Protein 5OB5 (pdb70)

B-factor: mean 23.87, std 15.6, range [6.37, 121.28]

Sequence (496 aa):
ELRCQCLQTLQGIHLKNIQSVKVKSPGPHCAQTEVIATLKNGQKACLNPASPMVKKIIEKMLKQVQLVQSGAEVKKPGASVKVSCKASGYTFTNYWIVWVRQAPGQGLEWMGDLYSGGGYTFYSENFKGRVTMTRDTSTSTVYMELSSLRSSEDTAVYYCARSGYDRTWFAHWGQGTLVTVSSASTKGPSVFPLAPSSKSTSGGTAALGCCLVKDYFPEPVTVSWNSGALTSSGVHTFPAVLQSSSGLYSSLSSSVVTVPSSSSLGTQTYICNVNNHKPSNTKVDKKVEPKDIQMTQSSPSSSLSASVGDRVTITCQASQDIESYLSWYQQKPGKAPKLLIYYATRLADGVPSRFSGSGSGQDYTLTISSLQPEDFATYYCLQHGESPPTFGQQGTKLEIIKRTVAAPSVFIFPPSDEQLKSGTASVVCLLNNFYPREAKVQWKVDNALQSSGNSQESVVTEQDSSKDSTYSLSSSTLTLSKADYEKHKVYACCEVTHQGLSSPVTKSFNRGE

Structure (mmCIF, N/CA/C/O backbone):
data_5OB5
#
_entry.id   5OB5
#
_cell.length_a   155.190
_cell.length_b   60.210
_cell.length_c   68.250
_cell.angle_alpha   90.00
_cell.angle_beta   110.44
_cell.angle_gamma   90.00
#
_symmetry.space_group_name_H-M   'C 1 2 1'
#
loop_
_entity.id
_entity.type
_entity.pdbx_description
1 polymer 'C-X-C motif chemokine 2'
2 polymer 'fAb Heavy chain'
3 polymer 'fAb Light chain'
4 non-polymer GLYCEROL
5 non-polymer 'SULFATE ION'
6 water water
#
loop_
_atom_site.group_PDB
_atom_site.id
_atom_site.type_symbol
_atom_site.label_atom_id
_atom_site.label_alt_id
_atom_site.label_comp_id
_atom_site.label_asym_id
_atom_site.label_entity_id
_atom_site.label_seq_id
_atom_site.pdbx_PDB_ins_code
_atom_site.Cartn_x
_atom_site.Cartn_y
_atom_site.Cartn_z
_atom_site.occupancy
_atom_site.B_iso_or_equiv
_atom_site.auth_seq_id
_atom_site.auth_comp_id
_atom_site.auth_asym_id
_atom_site.auth_atom_id
_atom_site.pdbx_PDB_model_num
ATOM 1 N N . GLU A 1 1 ? 2.250 21.133 -27.618 1.00 39.09 6 GLU A N 1
ATOM 2 C CA . GLU A 1 1 ? 1.153 21.047 -26.653 1.00 36.92 6 GLU A CA 1
ATOM 3 C C . GLU A 1 1 ? 0.225 22.243 -26.818 1.00 32.81 6 GLU A C 1
ATOM 4 O O . GLU A 1 1 ? 0.682 23.371 -27.081 1.00 33.98 6 GLU A O 1
ATOM 10 N N . LEU A 1 2 ? -1.077 22.010 -26.660 1.00 21.72 7 LEU A N 1
ATOM 11 C CA . LEU A 1 2 ? -2.040 23.100 -26.772 1.00 17.81 7 LEU A CA 1
ATOM 12 C C . LEU A 1 2 ? -2.221 23.772 -25.424 1.00 16.96 7 LEU A C 1
ATOM 13 O O . LEU A 1 2 ? -3.258 23.632 -24.779 1.00 17.08 7 LEU A O 1
ATOM 18 N N . ARG A 1 3 ? -1.163 24.432 -24.952 1.00 13.56 8 ARG A N 1
ATOM 19 C CA . ARG A 1 3 ? -1.254 25.129 -23.663 1.00 12.31 8 ARG A CA 1
ATOM 20 C C . ARG A 1 3 ? -0.179 26.187 -23.590 1.00 15.07 8 ARG A C 1
ATOM 21 O O . ARG A 1 3 ? 0.774 26.132 -24.371 1.00 15.84 8 ARG A O 1
ATOM 29 N N . CYS A 1 4 ? -0.328 27.159 -22.677 1.00 12.60 9 CYS A N 1
ATOM 30 C CA . CYS A 1 4 ? 0.720 28.168 -22.483 1.00 13.26 9 CYS A CA 1
ATOM 31 C C . CYS A 1 4 ? 1.906 27.456 -21.847 1.00 17.93 9 CYS A C 1
ATOM 32 O O . CYS A 1 4 ? 1.712 26.646 -20.930 1.00 17.83 9 CYS A O 1
ATOM 35 N N . GLN A 1 5 ? 3.110 27.750 -22.339 1.00 17.94 10 GLN A N 1
ATOM 36 C CA . GLN A 1 5 ? 4.334 27.109 -21.838 1.00 19.86 10 GLN A CA 1
ATOM 37 C C . GLN A 1 5 ? 4.922 27.849 -20.659 1.00 23.82 10 GLN A C 1
ATOM 38 O O . GLN A 1 5 ? 5.684 27.259 -19.898 1.00 24.54 10 GLN A O 1
ATOM 44 N N . CYS A 1 6 ? 4.616 29.141 -20.527 1.00 20.20 11 CYS A N 1
ATOM 45 C CA . CYS A 1 6 ? 5.216 29.994 -19.513 1.00 21.47 11 CYS A CA 1
ATOM 46 C C . CYS A 1 6 ? 4.276 30.345 -18.410 1.00 25.12 11 CYS A C 1
ATOM 47 O O . CYS A 1 6 ? 3.455 31.252 -18.550 1.00 26.35 11 CYS A O 1
ATOM 50 N N . LEU A 1 7 ? 4.382 29.622 -17.305 1.00 21.75 12 LEU A N 1
ATOM 51 C CA . LEU A 1 7 ? 3.488 29.878 -16.181 1.00 22.77 12 LEU A CA 1
ATOM 52 C C . LEU A 1 7 ? 3.941 31.082 -15.353 1.00 32.22 12 LEU A C 1
ATOM 53 O O . LEU A 1 7 ? 3.143 31.667 -14.615 1.00 35.49 12 LEU A O 1
ATOM 58 N N . GLN A 1 8 ? 5.208 31.468 -15.529 1.00 29.71 13 GLN A N 1
ATOM 59 C CA . GLN A 1 8 ? 5.850 32.650 -14.961 1.00 30.91 13 GLN A CA 1
ATOM 60 C C . GLN A 1 8 ? 7.020 33.049 -15.814 1.00 34.36 13 GLN A C 1
ATOM 61 O O . GLN A 1 8 ? 7.519 32.233 -16.598 1.00 31.89 13 GLN A O 1
ATOM 67 N N . THR A 1 9 ? 7.409 34.327 -15.725 1.00 31.74 14 THR A N 1
ATOM 68 C CA . THR A 1 9 ? 8.491 34.851 -16.544 1.00 31.75 14 THR A CA 1
ATOM 69 C C . THR A 1 9 ? 9.656 35.162 -15.644 1.00 39.07 14 THR A C 1
ATOM 70 O O . THR A 1 9 ? 9.458 35.438 -14.451 1.00 39.71 14 THR A O 1
ATOM 74 N N . LEU A 1 10 ? 10.879 35.028 -16.185 1.00 36.46 15 LEU A N 1
ATOM 75 C CA . LEU A 1 10 ? 12.115 35.198 -15.425 1.00 38.12 15 LEU A CA 1
ATOM 76 C C . LEU A 1 10 ? 12.778 36.543 -15.660 1.00 45.24 15 LEU A C 1
ATOM 77 O O . LEU A 1 10 ? 12.690 37.083 -16.758 1.00 44.94 15 LEU A O 1
ATOM 82 N N . GLN A 1 11 ? 13.466 37.066 -14.622 1.00 45.05 16 GLN A N 1
ATOM 83 C CA . GLN A 1 11 ? 14.233 38.324 -14.660 1.00 46.73 16 GLN A CA 1
ATOM 84 C C . GLN A 1 11 ? 15.741 38.010 -14.735 1.00 51.61 16 GLN A C 1
ATOM 85 O O . GLN A 1 11 ? 16.143 36.869 -14.511 1.00 51.09 16 GLN A O 1
ATOM 91 N N . GLY A 1 12 ? 16.552 39.017 -15.045 1.00 48.58 17 GLY A N 1
ATOM 92 C CA . GLY A 1 12 ? 18.007 38.899 -15.086 1.00 48.72 17 GLY A CA 1
ATOM 93 C C . GLY A 1 12 ? 18.615 38.085 -16.211 1.00 49.42 17 GLY A C 1
ATOM 94 O O . GLY A 1 12 ? 19.761 37.635 -16.091 1.00 49.46 17 GLY A O 1
ATOM 95 N N . ILE A 1 13 ? 17.863 37.891 -17.315 1.00 42.25 18 ILE A N 1
ATOM 96 C CA . ILE A 1 13 ? 18.360 37.165 -18.484 1.00 39.58 18 ILE A CA 1
ATOM 97 C C . ILE A 1 13 ? 19.116 38.175 -19.333 1.00 43.60 18 ILE A C 1
ATOM 98 O O . ILE A 1 13 ? 18.565 39.223 -19.676 1.00 43.27 18 ILE A O 1
ATOM 103 N N . HIS A 1 14 ? 20.388 37.882 -19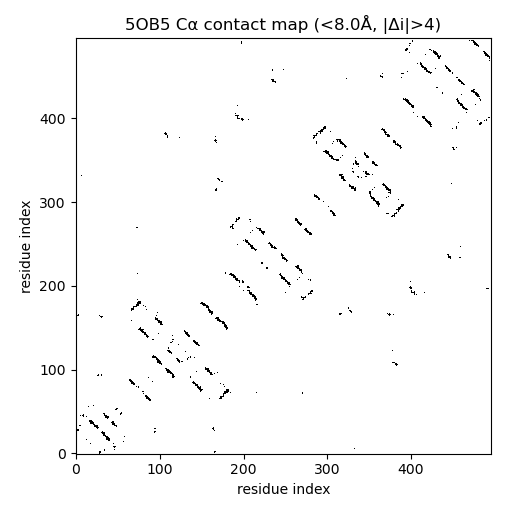.625 1.00 40.62 19 HIS A N 1
ATOM 104 C CA . HIS A 1 14 ? 21.245 38.789 -20.372 1.00 41.66 19 HIS A CA 1
ATOM 105 C C . HIS A 1 14 ? 21.404 38.361 -21.813 1.00 42.26 19 HIS A C 1
ATOM 106 O O . HIS A 1 14 ? 21.436 37.163 -22.100 1.00 39.66 19 HIS A O 1
ATOM 113 N N . LEU A 1 15 ? 21.558 39.348 -22.715 1.00 39.55 20 LEU A N 1
ATOM 114 C CA . LEU A 1 15 ? 21.747 39.129 -24.148 1.00 38.80 20 LEU A CA 1
ATOM 115 C C . LEU A 1 15 ? 22.904 38.161 -24.439 1.00 40.11 20 LEU A C 1
ATOM 116 O O . LEU A 1 15 ? 22.761 37.263 -25.270 1.00 37.88 20 LEU A O 1
ATOM 121 N N . LYS A 1 16 ? 24.022 38.320 -23.722 1.00 38.59 21 LYS A N 1
ATOM 122 C CA . LYS A 1 16 ? 25.225 37.501 -23.899 1.00 38.75 21 LYS A CA 1
ATOM 123 C C . LYS A 1 16 ? 24.999 35.999 -23.641 1.00 42.21 21 LYS A C 1
ATOM 124 O O . LYS A 1 16 ? 25.768 35.177 -24.147 1.00 42.63 21 LYS A O 1
ATOM 130 N N . ASN A 1 17 ? 23.952 35.648 -22.857 1.00 35.35 22 ASN A N 1
ATOM 131 C CA . ASN A 1 17 ? 23.657 34.257 -22.529 1.00 33.34 22 ASN A CA 1
ATOM 132 C C . ASN A 1 17 ? 22.691 33.642 -23.499 1.00 34.48 22 ASN A C 1
ATOM 133 O O . ASN A 1 17 ? 22.499 32.431 -23.443 1.00 33.55 22 ASN A O 1
ATOM 138 N N . ILE A 1 18 ? 22.075 34.456 -24.378 1.00 29.45 23 ILE A N 1
ATOM 139 C CA . ILE A 1 18 ? 21.022 33.996 -25.282 1.00 28.69 23 ILE A CA 1
ATOM 140 C C . ILE A 1 18 ? 21.547 33.466 -26.600 1.00 32.83 23 ILE A C 1
ATOM 141 O O . ILE A 1 18 ? 22.266 34.174 -27.301 1.00 34.45 23 ILE A O 1
ATOM 146 N N . GLN A 1 19 ? 21.147 32.231 -26.945 1.00 29.44 24 GLN A N 1
ATOM 147 C CA . GLN A 1 19 ? 21.441 31.596 -28.233 1.00 29.04 24 GLN A CA 1
ATOM 148 C C . GLN A 1 19 ? 20.302 31.985 -29.207 1.00 28.58 24 GLN A C 1
ATOM 149 O O . GLN A 1 19 ? 20.575 32.366 -30.345 1.00 26.71 24 GLN A O 1
ATOM 155 N N . SER A 1 20 ? 19.029 31.857 -28.770 1.00 23.73 25 SER A N 1
ATOM 156 C CA . SER A 1 20 ? 17.926 32.204 -29.643 1.00 21.97 25 SER A CA 1
ATOM 157 C C . SER A 1 20 ? 16.725 32.644 -28.829 1.00 24.19 25 SER A C 1
ATOM 158 O O . SER A 1 20 ? 16.691 32.398 -27.624 1.00 22.43 25 SER A O 1
ATOM 161 N N . VAL A 1 21 ? 15.776 33.339 -29.466 1.00 20.22 26 VAL A N 1
ATOM 162 C CA . VAL A 1 21 ? 14.537 33.767 -28.791 1.00 19.80 26 VAL A CA 1
ATOM 163 C C . VAL A 1 21 ? 13.398 33.362 -29.718 1.00 21.46 26 VAL A C 1
ATOM 164 O O . VAL A 1 21 ? 13.455 33.649 -30.914 1.00 20.82 26 VAL A O 1
ATOM 168 N N . LYS A 1 22 ? 12.368 32.713 -29.166 1.00 16.78 27 LYS A N 1
ATOM 169 C CA . LYS A 1 22 ? 11.184 32.355 -29.935 1.00 16.05 27 LYS A CA 1
ATOM 170 C C . LYS A 1 22 ? 10.034 33.224 -29.434 1.00 19.96 27 LYS A C 1
ATOM 171 O O . LYS A 1 22 ? 9.804 33.291 -28.227 1.00 20.19 27 LYS A O 1
ATOM 177 N N . VAL A 1 23 ? 9.356 33.920 -30.344 1.00 17.14 28 VAL A N 1
ATOM 178 C CA . VAL A 1 23 ? 8.203 34.762 -30.020 1.00 16.38 28 VAL A CA 1
ATOM 179 C C . VAL A 1 23 ? 7.020 34.039 -30.616 1.00 18.67 28 VAL A C 1
ATOM 180 O O . VAL A 1 23 ? 7.002 33.815 -31.831 1.00 18.74 28 VAL A O 1
ATOM 184 N N . LYS A 1 24 ? 6.028 33.675 -29.783 1.00 16.62 29 LYS A N 1
ATOM 185 C CA . LYS A 1 24 ? 4.866 32.970 -30.286 1.00 17.09 29 LYS A CA 1
ATOM 186 C C . LYS A 1 24 ? 3.665 33.834 -30.065 1.00 19.79 29 LYS A C 1
ATOM 187 O O . LYS A 1 24 ? 3.388 34.215 -28.934 1.00 17.92 29 LYS A O 1
ATOM 193 N N . SER A 1 25 ? 2.959 34.147 -31.147 1.00 18.27 30 SER A N 1
ATOM 194 C CA . SER A 1 25 ? 1.789 35.003 -31.115 1.00 18.05 30 SER A CA 1
ATOM 195 C C . SER A 1 25 ? 0.596 34.249 -30.525 1.00 18.03 30 SER A C 1
ATOM 196 O O . SER A 1 25 ? 0.614 33.017 -30.471 1.00 16.10 30 SER A O 1
ATOM 199 N N . PRO A 1 26 ? -0.458 34.969 -30.111 1.00 16.14 31 PRO A N 1
ATOM 200 C CA . PRO A 1 26 ? -1.619 34.287 -29.521 1.00 15.14 31 PRO A CA 1
ATOM 201 C C . PRO A 1 26 ? -2.316 33.376 -30.516 1.00 17.57 31 PRO A C 1
ATOM 202 O O . PRO A 1 26 ? -2.195 33.549 -31.736 1.00 19.44 31 PRO A O 1
ATOM 206 N N . GLY A 1 27 ? -3.052 32.420 -29.986 1.00 15.14 32 GLY A N 1
ATOM 207 C CA . GLY A 1 27 ? -3.810 31.492 -30.799 1.00 14.57 32 GLY A CA 1
ATOM 208 C C . GLY A 1 27 ? -4.403 30.389 -29.955 1.00 15.55 32 GLY A C 1
ATOM 209 O O . GLY A 1 27 ? -4.504 30.524 -28.733 1.00 14.23 32 GLY A O 1
ATOM 210 N N . PRO A 1 28 ? -4.781 29.261 -30.595 1.00 15.47 33 PRO A N 1
ATOM 211 C CA . PRO A 1 28 ? -5.385 28.157 -29.825 1.00 14.96 33 PRO A CA 1
ATOM 212 C C . PRO A 1 28 ? -4.495 27.559 -28.746 1.00 15.83 33 PRO A C 1
ATOM 213 O O . PRO A 1 28 ? -5.008 27.079 -27.728 1.00 13.99 33 PRO A O 1
ATOM 217 N N . HIS A 1 29 ? -3.168 27.576 -28.955 1.00 13.34 34 HIS A N 1
ATOM 218 C CA . HIS A 1 29 ? -2.229 27.054 -27.965 1.00 14.26 34 HIS A CA 1
ATOM 219 C C . HIS A 1 29 ? -2.195 27.923 -26.686 1.00 15.90 34 HIS A C 1
ATOM 220 O O . HIS A 1 29 ? -2.023 27.391 -25.596 1.00 15.00 34 HIS A O 1
ATOM 227 N N . CYS A 1 30 ? -2.354 29.254 -26.817 1.00 12.94 35 CYS A N 1
ATOM 228 C CA . CYS A 1 30 ? -2.201 30.202 -25.697 1.00 11.99 35 CYS A CA 1
ATOM 229 C C . CYS A 1 30 ? -2.732 31.554 -26.183 1.00 15.40 35 CYS A C 1
ATOM 230 O O . CYS A 1 30 ? -2.322 32.007 -27.242 1.00 14.81 35 CYS A O 1
ATOM 233 N N . ALA A 1 31 ? -3.642 32.180 -25.435 1.00 13.68 36 ALA A N 1
ATOM 234 C CA . ALA A 1 31 ? -4.244 33.468 -25.800 1.00 13.95 36 ALA A CA 1
ATOM 235 C C . ALA A 1 31 ? -3.310 34.649 -25.543 1.00 17.50 36 ALA A C 1
ATOM 236 O O . ALA A 1 31 ? -3.619 35.771 -25.944 1.00 18.94 36 ALA A O 1
ATOM 238 N N . GLN A 1 32 ? -2.166 34.400 -24.897 1.00 15.14 37 GLN A N 1
ATOM 239 C CA . GLN A 1 32 ? -1.161 35.441 -24.637 1.00 16.58 37 GLN A CA 1
ATOM 240 C C . GLN A 1 32 ? 0.069 35.185 -25.514 1.00 18.33 37 GLN A C 1
ATOM 241 O O . GLN A 1 32 ? 0.414 34.021 -25.790 1.00 17.09 37 GLN A O 1
ATOM 247 N N . THR A 1 33 ? 0.795 36.257 -25.845 1.00 16.52 38 THR A N 1
ATOM 248 C CA . THR A 1 33 ? 2.076 36.125 -26.556 1.00 16.42 38 THR A CA 1
ATOM 249 C C . THR A 1 33 ? 3.062 35.519 -25.536 1.00 19.42 38 THR A C 1
ATOM 250 O O . THR A 1 33 ? 2.979 35.816 -24.333 1.00 20.77 38 THR A O 1
ATOM 254 N N . GLU A 1 34 ? 3.901 34.590 -25.981 1.00 16.29 39 GLU A N 1
ATOM 255 C CA . GLU A 1 34 ? 4.915 33.995 -25.103 1.00 16.28 39 GLU A CA 1
ATOM 256 C C . GLU A 1 34 ? 6.259 34.177 -25.761 1.00 19.62 39 GLU A C 1
ATOM 257 O O . GLU A 1 34 ? 6.355 34.095 -26.979 1.00 19.21 39 GLU A O 1
ATOM 263 N N . VAL A 1 35 ? 7.280 34.452 -24.952 1.00 17.01 40 VAL A N 1
ATOM 264 C CA . VAL A 1 35 ? 8.657 34.661 -25.435 1.00 16.59 40 VAL A CA 1
ATOM 265 C C . VAL A 1 35 ? 9.508 33.685 -24.654 1.00 22.01 40 VAL A C 1
ATOM 266 O O . VAL A 1 35 ? 9.474 33.692 -23.414 1.00 21.74 40 VAL A O 1
ATOM 270 N N . ILE A 1 36 ? 10.211 32.793 -25.364 1.00 19.12 41 ILE A N 1
ATOM 271 C CA . ILE A 1 36 ? 11.071 31.802 -24.713 1.00 20.01 41 ILE A CA 1
ATOM 272 C C . ILE A 1 36 ? 12.474 31.966 -25.259 1.00 22.53 41 ILE A C 1
ATOM 273 O O . ILE A 1 36 ? 12.688 31.777 -26.467 1.00 20.73 41 ILE A O 1
ATOM 278 N N . ALA A 1 37 ? 13.430 32.281 -24.367 1.00 19.83 42 ALA A N 1
ATOM 279 C CA . ALA A 1 37 ? 14.820 32.377 -24.777 1.00 20.50 42 ALA A CA 1
ATOM 280 C C . ALA A 1 37 ? 15.490 31.038 -24.515 1.00 26.83 42 ALA A C 1
ATOM 281 O O . ALA A 1 37 ? 15.267 30.439 -23.467 1.00 27.65 42 ALA A O 1
ATOM 283 N N . THR A 1 38 ? 16.309 30.577 -25.460 1.00 24.40 43 THR A N 1
ATOM 284 C CA . THR A 1 38 ? 17.136 29.386 -25.298 1.00 24.77 43 THR A CA 1
ATOM 285 C C . THR A 1 38 ? 18.507 29.942 -25.010 1.00 28.17 43 THR A C 1
ATOM 286 O O . THR A 1 38 ? 19.053 30.689 -25.822 1.00 27.05 43 THR A O 1
ATOM 290 N N . LEU A 1 39 ? 19.054 29.609 -23.846 1.00 26.52 44 LEU A N 1
ATOM 291 C CA . LEU A 1 39 ? 20.372 30.094 -23.467 1.00 27.34 44 LEU A CA 1
ATOM 292 C C . LEU A 1 39 ? 21.478 29.249 -24.103 1.00 33.98 44 LEU A C 1
ATOM 293 O O . LEU A 1 39 ? 21.199 28.163 -24.606 1.00 32.82 44 LEU A O 1
ATOM 298 N N . LYS A 1 40 ? 22.728 29.741 -24.059 1.00 31.81 45 LYS A N 1
ATOM 299 C CA . LYS A 1 40 ? 23.891 29.082 -24.645 1.00 33.21 45 LYS A CA 1
ATOM 300 C C . LYS A 1 40 ? 24.225 27.712 -24.010 1.00 40.48 45 LYS A C 1
ATOM 301 O O . LYS A 1 40 ? 24.971 26.945 -24.622 1.00 42.82 45 LYS A O 1
ATOM 307 N N . ASN A 1 41 ? 23.670 27.406 -22.815 1.00 37.28 46 ASN A N 1
ATOM 308 C CA . ASN A 1 41 ? 23.878 26.145 -22.093 1.00 39.31 46 ASN A CA 1
ATOM 309 C C . ASN A 1 41 ? 22.712 25.156 -22.303 1.00 44.54 46 ASN A C 1
ATOM 310 O O . ASN A 1 41 ? 22.736 24.049 -21.759 1.00 45.46 46 ASN A O 1
ATOM 315 N N . GLY A 1 42 ? 21.698 25.585 -23.050 1.00 40.58 47 GLY A N 1
ATOM 316 C CA . GLY A 1 42 ? 20.525 24.771 -23.351 1.00 39.73 47 GLY A CA 1
ATOM 317 C C . GLY A 1 42 ? 19.312 25.047 -22.489 1.00 41.83 47 GLY A C 1
ATOM 318 O O . GLY A 1 42 ? 18.244 24.490 -22.752 1.00 41.42 47 GLY A O 1
ATOM 319 N N . GLN A 1 43 ? 19.458 25.891 -21.444 1.00 36.51 48 GLN A N 1
ATOM 320 C CA . GLN A 1 43 ? 18.343 26.250 -20.559 1.00 34.50 48 GLN A CA 1
ATOM 321 C C . GLN A 1 43 ? 17.317 27.047 -21.370 1.00 34.71 48 GLN A C 1
ATOM 322 O O . GLN A 1 43 ? 17.688 27.718 -22.342 1.00 33.40 48 GLN A O 1
ATOM 328 N N . LYS A 1 44 ? 16.042 26.967 -20.971 1.00 29.93 49 LYS A N 1
ATOM 329 C CA . LYS A 1 44 ? 14.958 27.730 -21.571 1.00 28.29 49 LYS A CA 1
ATOM 330 C C . LYS A 1 44 ? 14.449 28.660 -20.503 1.00 32.50 49 LYS A C 1
ATOM 331 O O . LYS A 1 44 ? 14.343 28.267 -19.335 1.00 33.00 49 LYS A O 1
ATOM 337 N N . ALA A 1 45 ? 14.246 29.914 -20.871 1.00 27.56 50 ALA A N 1
ATOM 338 C CA . ALA A 1 45 ? 13.796 30.942 -19.951 1.00 27.01 50 ALA A CA 1
ATOM 339 C C . ALA A 1 45 ? 12.653 31.705 -20.552 1.00 28.31 50 ALA A C 1
ATOM 340 O O . ALA A 1 45 ? 12.769 32.293 -21.625 1.00 26.54 50 ALA A O 1
ATOM 342 N N . CYS A 1 46 ? 11.552 31.701 -19.850 1.00 24.52 51 CYS A N 1
ATOM 343 C CA . CYS A 1 46 ? 10.355 32.403 -20.244 1.00 24.56 51 CYS A CA 1
ATOM 344 C C . CYS A 1 46 ? 10.552 33.867 -19.930 1.00 28.78 51 CYS A C 1
ATOM 345 O O . CYS A 1 46 ? 11.007 34.203 -18.831 1.00 30.27 51 CYS A O 1
ATOM 348 N N . LEU A 1 47 ? 10.249 34.737 -20.896 1.00 22.79 52 LEU A N 1
ATOM 349 C CA . LEU A 1 47 ? 10.450 36.177 -20.753 1.00 23.20 52 LEU A CA 1
ATOM 350 C C . LEU A 1 47 ? 9.162 36.922 -20.896 1.00 28.70 52 LEU A C 1
ATOM 351 O O . LEU A 1 47 ? 8.311 36.497 -21.671 1.00 26.96 52 LEU A O 1
ATOM 356 N N . ASN A 1 48 ? 9.028 38.066 -20.184 1.00 28.03 53 ASN A N 1
ATOM 357 C CA . ASN A 1 48 ? 7.817 38.888 -20.278 1.00 29.15 53 ASN A CA 1
ATOM 358 C C . ASN A 1 48 ? 7.824 39.660 -21.626 1.00 31.80 53 ASN A C 1
ATOM 359 O O . ASN A 1 48 ? 8.712 40.488 -21.814 1.00 31.48 53 ASN A O 1
ATOM 364 N N . PRO A 1 49 ? 6.884 39.401 -22.574 1.00 29.12 54 PRO A N 1
ATOM 365 C CA . PRO A 1 49 ? 6.919 40.116 -23.869 1.00 30.02 54 PRO A CA 1
ATOM 366 C C . PRO A 1 49 ? 6.686 41.620 -23.782 1.00 39.42 54 PRO A C 1
ATOM 367 O O . PRO A 1 49 ? 7.087 42.345 -24.688 1.00 40.33 54 PRO A O 1
ATOM 371 N N . ALA A 1 50 ? 5.992 42.071 -22.728 1.00 39.47 55 ALA A N 1
ATOM 372 C CA . ALA A 1 50 ? 5.672 43.475 -22.501 1.00 42.45 55 ALA A CA 1
ATOM 373 C C . ALA A 1 50 ? 6.891 44.259 -22.010 1.00 49.12 55 ALA A C 1
ATOM 374 O O . ALA A 1 50 ? 6.983 45.460 -22.277 1.00 52.01 55 ALA A O 1
ATOM 376 N N . SER A 1 51 ? 7.824 43.576 -21.304 1.00 44.10 56 SER A N 1
ATOM 377 C CA . SER A 1 51 ? 9.044 44.146 -20.725 1.00 45.16 56 SER A CA 1
ATOM 378 C C . SER A 1 51 ? 9.891 44.957 -21.727 1.00 49.92 56 SER A C 1
ATOM 379 O O . SER A 1 51 ? 10.281 44.415 -22.769 1.00 47.99 56 SER A O 1
ATOM 382 N N . PRO A 1 52 ? 10.213 46.245 -21.417 1.00 48.37 57 PRO A N 1
ATOM 383 C CA . PRO A 1 52 ? 11.047 47.035 -22.343 1.00 49.04 57 PRO A CA 1
ATOM 384 C C . PRO A 1 52 ? 12.444 46.438 -22.557 1.00 52.04 57 PRO A C 1
ATOM 385 O O . PRO A 1 52 ? 13.032 46.640 -23.618 1.00 51.71 57 PRO A O 1
ATOM 389 N N . MET A 1 53 ? 12.961 45.687 -21.562 1.00 48.27 58 MET A N 1
ATOM 390 C CA . MET A 1 53 ? 14.272 45.044 -21.649 1.00 48.20 58 MET A CA 1
ATOM 391 C C . MET A 1 53 ? 14.246 43.909 -22.664 1.00 47.48 58 MET A C 1
ATOM 392 O O . MET A 1 53 ? 15.186 43.764 -23.442 1.00 45.76 58 MET A O 1
ATOM 397 N N . VAL A 1 54 ? 13.155 43.125 -22.673 1.00 42.03 59 VAL A N 1
ATOM 398 C CA . VAL A 1 54 ? 12.965 42.009 -23.599 1.00 39.32 59 VAL A CA 1
ATOM 399 C C . VAL A 1 54 ? 12.906 42.543 -25.043 1.00 43.59 59 VAL A C 1
ATOM 400 O O . VAL A 1 54 ? 13.617 42.028 -25.908 1.00 41.87 59 VAL A O 1
ATOM 404 N N . LYS A 1 55 ? 12.150 43.637 -25.269 1.00 41.75 60 LYS A N 1
ATOM 405 C CA . LYS A 1 55 ? 12.040 44.284 -26.584 1.00 42.50 60 LYS A CA 1
ATOM 406 C C . LYS A 1 55 ? 13.403 44.795 -27.067 1.00 48.79 60 LYS A C 1
ATOM 407 O O . LYS A 1 55 ? 13.720 44.669 -28.250 1.00 49.81 60 LYS A O 1
ATOM 413 N N . LYS A 1 56 ? 14.228 45.329 -26.140 1.00 46.30 61 LYS A N 1
ATOM 414 C CA . LYS A 1 56 ? 15.579 45.832 -26.419 1.00 46.68 61 LYS A CA 1
ATOM 415 C C . LYS A 1 56 ? 16.531 44.693 -26.814 1.00 46.77 61 LYS A C 1
ATOM 416 O O . LYS A 1 56 ? 17.321 44.854 -27.740 1.00 45.89 61 LYS A O 1
ATOM 422 N N . ILE A 1 57 ? 16.461 43.552 -26.099 1.00 41.53 62 ILE A N 1
ATOM 423 C CA . ILE A 1 57 ? 17.291 42.370 -26.353 1.00 40.13 62 ILE A CA 1
ATOM 424 C C . ILE A 1 57 ? 17.040 41.839 -27.773 1.00 43.66 62 ILE A C 1
ATOM 425 O O . ILE A 1 57 ? 17.994 41.600 -28.515 1.00 42.90 62 ILE A O 1
ATOM 430 N N . ILE A 1 58 ? 15.755 41.661 -28.138 1.00 41.43 63 ILE A N 1
ATOM 431 C CA . ILE A 1 58 ? 15.345 41.148 -29.446 1.00 41.18 63 ILE A CA 1
ATOM 432 C C . ILE A 1 58 ? 15.776 42.117 -30.561 1.00 49.11 63 ILE A C 1
ATOM 433 O O . ILE A 1 58 ? 16.347 41.663 -31.553 1.00 49.59 63 ILE A O 1
ATOM 438 N N . GLU A 1 59 ? 15.593 43.447 -30.364 1.00 48.28 64 GLU A N 1
ATOM 439 C CA . GLU A 1 59 ? 16.005 44.430 -31.377 1.00 49.31 64 GLU A CA 1
ATOM 440 C C . GLU A 1 59 ? 17.537 44.485 -31.532 1.00 52.96 64 GLU A C 1
ATOM 441 O O . GLU A 1 59 ? 18.018 44.707 -32.645 1.00 53.84 64 GLU A O 1
ATOM 447 N N . LYS A 1 60 ? 18.296 44.218 -30.436 1.00 48.41 65 LYS A N 1
ATOM 448 C CA . LYS A 1 60 ? 19.758 44.156 -30.457 1.00 48.40 65 LYS A CA 1
ATOM 449 C C . LYS A 1 60 ? 20.220 42.951 -31.282 1.00 49.53 65 LYS A C 1
ATOM 450 O O . LYS A 1 60 ? 21.165 43.071 -32.055 1.00 50.34 65 LYS A O 1
ATOM 456 N N . MET A 1 61 ? 19.530 41.797 -31.129 1.00 42.61 66 MET A N 1
ATOM 457 C CA . MET A 1 61 ? 19.807 40.552 -31.862 1.00 40.61 66 MET A CA 1
ATOM 458 C C . MET A 1 61 ? 19.645 40.730 -33.379 1.00 46.03 66 MET A C 1
ATOM 459 O O . MET A 1 61 ? 20.454 40.211 -34.143 1.00 45.56 66 MET A O 1
ATOM 464 N N . LEU A 1 62 ? 18.612 41.483 -33.805 1.00 45.68 67 LEU A N 1
ATOM 465 C CA . LEU A 1 62 ? 18.306 41.747 -35.222 1.00 46.47 67 LEU A CA 1
ATOM 466 C C . LEU A 1 62 ? 19.384 42.549 -35.967 1.00 54.50 67 LEU A C 1
ATOM 467 O O . LEU A 1 62 ? 19.435 42.490 -37.196 1.00 56.04 67 LEU A O 1
ATOM 472 N N . LYS A 1 63 ? 20.253 43.273 -35.230 1.00 52.41 68 LYS A N 1
ATOM 473 C CA . LYS A 1 63 ? 21.342 44.082 -35.784 1.00 72.65 68 LYS A CA 1
ATOM 474 C C . LYS A 1 63 ? 22.619 43.260 -36.012 1.00 106.28 68 LYS A C 1
ATOM 475 O O . LYS A 1 63 ? 22.574 42.038 -36.153 1.00 67.74 68 LYS A O 1
ATOM 481 N N . GLN B 2 1 ? -17.044 42.342 -18.361 1.00 30.95 1 GLN H N 1
ATOM 482 C CA . GLN B 2 1 ? -18.310 42.294 -19.078 1.00 27.84 1 GLN H CA 1
ATOM 483 C C . GLN B 2 1 ? -18.428 41.025 -19.939 1.00 23.16 1 GLN H C 1
ATOM 484 O O . GLN B 2 1 ? -19.242 40.977 -20.860 1.00 22.01 1 GLN H O 1
ATOM 490 N N . VAL B 2 2 ? -17.608 40.005 -19.641 1.00 19.45 2 VAL H N 1
ATOM 491 C CA . VAL B 2 2 ? -17.686 38.708 -20.339 1.00 17.20 2 VAL H CA 1
ATOM 492 C C . VAL B 2 2 ? -18.971 38.033 -19.926 1.00 18.21 2 VAL H C 1
ATOM 493 O O . VAL B 2 2 ? -19.243 37.904 -18.727 1.00 19.66 2 VAL H O 1
ATOM 497 N N . GLN B 2 3 ? -19.778 37.623 -20.908 1.00 13.26 3 GLN H N 1
ATOM 498 C CA . GLN B 2 3 ? -21.011 36.900 -20.624 1.00 13.16 3 GLN H CA 1
ATOM 499 C C . GLN B 2 3 ? -21.159 35.719 -21.568 1.00 13.65 3 GLN H C 1
ATOM 500 O O . GLN B 2 3 ? -20.862 35.835 -22.753 1.00 13.07 3 GLN H O 1
ATOM 506 N N . LEU B 2 4 ? -21.616 34.593 -21.015 1.00 10.01 4 LEU H N 1
ATOM 507 C CA . LEU B 2 4 ? -21.949 33.398 -21.792 1.00 9.08 4 LEU H CA 1
ATOM 508 C C . LEU B 2 4 ? -23.391 33.114 -21.416 1.00 14.38 4 LEU H C 1
ATOM 509 O O . LEU B 2 4 ? -23.686 32.821 -20.240 1.00 14.30 4 LEU H O 1
ATOM 514 N N . VAL B 2 5 ? -24.278 33.185 -22.401 1.00 9.95 5 VAL H N 1
ATOM 515 C CA . VAL B 2 5 ? -25.703 32.980 -22.151 1.00 10.38 5 VAL H CA 1
ATOM 516 C C . VAL B 2 5 ? -26.179 31.740 -22.862 1.00 11.97 5 VAL H C 1
ATOM 517 O O . VAL B 2 5 ? -26.067 31.631 -24.082 1.00 11.47 5 VAL H O 1
ATOM 521 N N . GLN B 2 6 ? -26.708 30.793 -22.084 1.00 10.21 6 GLN H N 1
ATOM 522 C CA . GLN B 2 6 ? -27.168 29.541 -22.626 1.00 9.02 6 GLN H CA 1
ATOM 523 C C . GLN B 2 6 ? -28.653 29.533 -22.888 1.00 12.98 6 GLN H C 1
ATOM 524 O O . GLN B 2 6 ? -29.400 30.298 -22.280 1.00 13.00 6 GLN H O 1
ATOM 530 N N . SER B 2 7 ? -29.086 28.600 -23.748 1.00 9.93 7 SER H N 1
ATOM 531 C CA . SER B 2 7 ? -30.514 28.419 -24.045 1.00 11.62 7 SER H CA 1
ATOM 532 C C . SER B 2 7 ? -31.212 27.819 -22.815 1.00 14.22 7 SER H C 1
ATOM 533 O O . SER B 2 7 ? -30.535 27.347 -21.882 1.00 13.56 7 SER H O 1
ATOM 536 N N . GLY B 2 8 ? -32.534 27.953 -22.764 1.00 11.58 8 GLY H N 1
ATOM 537 C CA . GLY B 2 8 ? -33.326 27.516 -21.619 1.00 11.98 8 GLY H CA 1
ATOM 538 C C . GLY B 2 8 ? -33.465 26.018 -21.429 1.00 13.04 8 GLY H C 1
ATOM 539 O O . GLY B 2 8 ? -33.113 25.206 -22.285 1.00 12.93 8 GLY H O 1
ATOM 540 N N . ALA B 2 9 ? -33.993 25.634 -20.255 1.00 12.31 9 ALA H N 1
ATOM 541 C CA . ALA B 2 9 ? -34.195 24.236 -19.902 1.00 11.21 9 ALA H CA 1
ATOM 542 C C . ALA B 2 9 ? -35.045 23.520 -20.918 1.00 14.89 9 ALA H C 1
ATOM 543 O O . ALA B 2 9 ? -35.938 24.110 -21.536 1.00 14.07 9 ALA H O 1
ATOM 545 N N . GLU B 2 10 ? -34.762 22.230 -21.091 1.00 11.06 10 GLU H N 1
ATOM 546 C CA . GLU B 2 10 ? -35.444 21.417 -22.076 1.00 13.79 10 GLU H CA 1
ATOM 547 C C . GLU B 2 10 ? -35.863 20.119 -21.509 1.00 14.47 10 GLU H C 1
ATOM 548 O O . GLU B 2 10 ? -35.247 19.623 -20.579 1.00 15.39 10 GLU H O 1
ATOM 554 N N . VAL B 2 11 ? -36.882 19.530 -22.113 1.00 13.47 11 VAL H N 1
ATOM 555 C CA . VAL B 2 11 ? -37.291 18.172 -21.773 1.00 12.52 11 VAL H CA 1
ATOM 556 C C . VAL B 2 11 ? -37.315 17.396 -23.088 1.00 14.08 11 VAL H C 1
ATOM 557 O O . VAL B 2 11 ? -37.721 17.937 -24.140 1.00 13.40 11 VAL H O 1
ATOM 561 N N . LYS B 2 12 ? -36.860 16.138 -23.047 1.00 11.55 12 LYS H N 1
ATOM 562 C CA . LYS B 2 12 ? -36.780 15.325 -24.255 1.00 12.21 12 LYS H CA 1
ATOM 563 C C . LYS B 2 12 ? -37.149 13.912 -23.923 1.00 15.68 12 LYS H C 1
ATOM 564 O O . LYS B 2 12 ? -36.924 13.462 -22.799 1.00 17.14 12 LYS H O 1
ATOM 570 N N . LYS B 2 13 ? -37.643 13.180 -24.914 1.00 12.74 13 LYS H N 1
ATOM 571 C CA . LYS B 2 13 ? -37.936 11.776 -24.709 1.00 12.05 13 LYS H CA 1
ATOM 572 C C . LYS B 2 13 ? -36.675 10.969 -24.986 1.00 14.49 13 LYS H C 1
ATOM 573 O O . LYS B 2 13 ? -35.836 11.373 -25.797 1.00 13.74 13 LYS H O 1
ATOM 579 N N . PRO B 2 14 ? -36.550 9.758 -24.421 1.00 13.22 14 PRO H N 1
ATOM 580 C CA . PRO B 2 14 ? -35.410 8.901 -24.796 1.00 12.38 14 PRO H CA 1
ATOM 581 C C . PRO B 2 14 ? -35.356 8.693 -26.309 1.00 17.11 14 PRO H C 1
ATOM 582 O O . PRO B 2 14 ? -36.410 8.532 -26.956 1.00 17.29 14 PRO H O 1
ATOM 586 N N . GLY B 2 15 ? -34.146 8.730 -26.855 1.00 13.47 15 GLY H N 1
ATOM 587 C CA . GLY B 2 15 ? -33.921 8.576 -28.285 1.00 13.41 15 GLY H CA 1
ATOM 588 C C . GLY B 2 15 ? -33.879 9.885 -29.035 1.00 16.18 15 GLY H C 1
ATOM 589 O O . GLY B 2 15 ? -33.382 9.921 -30.164 1.00 15.48 15 GLY H O 1
ATOM 590 N N . ALA B 2 16 ? -34.334 10.997 -28.389 1.00 12.70 16 ALA H N 1
ATOM 591 C CA . ALA B 2 16 ? -34.287 12.313 -29.055 1.00 13.25 16 ALA H CA 1
ATOM 592 C C . ALA B 2 16 ? -32.861 12.881 -28.973 1.00 15.16 16 ALA H C 1
ATOM 593 O O . ALA B 2 16 ? -31.948 12.215 -28.460 1.00 12.33 16 ALA H O 1
ATOM 595 N N . SER B 2 17 ? -32.664 14.088 -29.514 1.00 13.92 17 SER H N 1
ATOM 596 C CA . SER B 2 17 ? -31.401 14.790 -29.373 1.00 12.32 17 SER H CA 1
ATOM 597 C C . SER B 2 17 ? -31.749 16.150 -28.763 1.00 14.75 17 SER H C 1
ATOM 598 O O . SER B 2 17 ? -32.906 16.599 -28.818 1.00 13.99 17 SER H O 1
ATOM 601 N N . VAL B 2 18 ? -30.745 16.808 -28.177 1.00 10.34 18 VAL H N 1
ATOM 602 C CA . VAL B 2 18 ? -30.934 18.152 -27.620 1.00 9.90 18 VAL H CA 1
ATOM 603 C C . VAL B 2 18 ? -29.773 18.989 -28.130 1.00 13.12 18 VAL H C 1
ATOM 604 O O . VAL B 2 18 ? -28.668 18.480 -28.223 1.00 13.08 18 VAL H O 1
ATOM 608 N N . LYS B 2 19 ? -30.026 20.265 -28.470 1.00 11.37 19 LYS H N 1
ATOM 609 C CA . LYS B 2 19 ? -28.944 21.144 -28.931 1.00 10.87 19 LYS H CA 1
ATOM 610 C C . LYS B 2 19 ? -28.980 22.379 -28.040 1.00 14.72 19 LYS H C 1
ATOM 611 O O . LYS B 2 19 ? -29.952 23.138 -28.046 1.00 14.76 19 LYS H O 1
ATOM 617 N N . VAL B 2 20 ? -27.946 22.535 -27.229 1.00 9.84 20 VAL H N 1
ATOM 618 C CA . VAL B 2 20 ? -27.841 23.652 -26.276 1.00 9.58 20 VAL H CA 1
ATOM 619 C C . VAL B 2 20 ? -26.939 24.715 -26.888 1.00 11.85 20 VAL H C 1
ATOM 620 O O . VAL B 2 20 ? -25.883 24.385 -27.421 1.00 12.82 20 VAL H O 1
ATOM 624 N N . SER B 2 21 ? -27.336 25.982 -26.809 1.00 9.67 21 SER H N 1
ATOM 625 C CA . SER B 2 21 ? -26.505 27.056 -27.351 1.00 9.63 21 SER H CA 1
ATOM 626 C C . SER B 2 21 ? -25.786 27.768 -26.225 1.00 12.17 21 SER H C 1
ATOM 627 O O . SER B 2 21 ? -26.269 27.800 -25.078 1.00 11.84 21 SER H O 1
ATOM 630 N N . CYS B 2 22 ? -24.691 28.434 -26.583 1.00 9.31 22 CYS H N 1
ATOM 631 C CA . CYS B 2 22 ? -23.860 29.203 -25.658 1.00 8.76 22 CYS H CA 1
ATOM 632 C C . CYS B 2 22 ? -23.469 30.469 -26.411 1.00 12.46 22 CYS H C 1
ATOM 633 O O . CYS B 2 22 ? -22.629 30.397 -27.305 1.00 13.31 22 CYS H O 1
ATOM 636 N N . LYS B 2 23 ? -24.144 31.588 -26.137 1.00 9.22 23 LYS H N 1
ATOM 637 C CA . LYS B 2 23 ? -23.885 32.844 -26.847 1.00 10.20 23 LYS H CA 1
ATOM 638 C C . LYS B 2 23 ? -22.930 33.704 -26.040 1.00 13.63 23 LYS H C 1
ATOM 639 O O . LYS B 2 23 ? -23.249 34.113 -24.920 1.00 12.65 23 LYS H O 1
ATOM 645 N N . ALA B 2 24 ? -21.788 34.039 -26.646 1.00 10.08 24 ALA H N 1
ATOM 646 C CA . ALA B 2 24 ? -20.746 34.811 -26.000 1.00 11.24 24 ALA H CA 1
ATOM 647 C C . ALA B 2 24 ? -20.815 36.305 -26.324 1.00 15.72 24 ALA H C 1
ATOM 648 O O . ALA B 2 24 ? -21.180 36.688 -27.450 1.00 13.80 24 ALA H O 1
ATOM 650 N N . SER B 2 25 ? -20.395 37.151 -25.349 1.00 13.08 25 SER H N 1
ATOM 651 C CA . SER B 2 25 ? -20.284 38.599 -25.557 1.00 12.53 25 SER H CA 1
ATOM 652 C C . SER B 2 25 ? -19.229 39.166 -24.615 1.00 14.84 25 SER H C 1
ATOM 653 O O . SER B 2 25 ? -18.867 38.501 -23.647 1.00 13.38 25 SER H O 1
ATOM 656 N N . GLY B 2 26 ? -18.721 40.358 -24.924 1.00 14.26 26 GLY H N 1
ATOM 657 C CA . GLY B 2 26 ? -17.781 41.052 -24.047 1.00 15.12 26 GLY H CA 1
ATOM 658 C C . GLY B 2 26 ? -16.309 40.712 -24.213 1.00 18.62 26 GLY H C 1
ATOM 659 O O . GLY B 2 26 ? -15.482 41.161 -23.412 1.00 17.64 26 GLY H O 1
ATOM 660 N N . TYR B 2 27 ? -15.954 39.980 -25.281 1.00 15.29 27 TYR H N 1
ATOM 661 C CA . TYR B 2 27 ? -14.558 39.635 -25.589 1.00 14.09 27 TYR H CA 1
ATOM 662 C C . TYR B 2 27 ? -14.500 39.231 -27.056 1.00 16.85 27 TYR H C 1
ATOM 663 O O . TYR B 2 27 ? -15.552 39.047 -27.674 1.00 16.43 27 TYR H O 1
ATOM 672 N N . THR B 2 28 ? -13.298 39.029 -27.598 1.00 15.40 28 THR H N 1
ATOM 673 C CA . THR B 2 28 ? -13.153 38.619 -28.994 1.00 14.58 28 THR H CA 1
ATOM 674 C C . THR B 2 28 ? -13.420 37.123 -29.084 1.00 16.18 28 THR H C 1
ATOM 675 O O . THR B 2 28 ? -12.584 36.316 -28.688 1.00 13.48 28 THR H O 1
ATOM 679 N N . PHE B 2 29 ? -14.601 36.757 -29.572 1.00 12.75 29 PHE H N 1
ATOM 680 C CA . PHE B 2 29 ? -15.048 35.356 -29.614 1.00 11.06 29 PHE H CA 1
ATOM 681 C C . PHE B 2 29 ? -14.032 34.360 -30.196 1.00 13.00 29 PHE H C 1
ATOM 682 O O . PHE B 2 29 ? -13.797 33.308 -29.607 1.00 12.37 29 PHE H O 1
ATOM 690 N N . THR B 2 30 ? -13.451 34.680 -31.350 1.00 12.94 30 THR H N 1
ATOM 691 C CA . THR B 2 30 ? -12.563 33.786 -32.073 1.00 12.33 30 THR H CA 1
ATOM 692 C C . THR B 2 30 ? -11.190 33.557 -31.450 1.00 15.46 30 THR H C 1
ATOM 693 O O . THR B 2 30 ? -10.434 32.773 -32.012 1.00 15.95 30 THR H O 1
ATOM 697 N N . ASN B 2 31 ? -10.878 34.155 -30.272 1.00 12.64 31 ASN H N 1
ATOM 698 C CA . ASN B 2 31 ? -9.557 33.986 -29.661 1.00 11.79 31 ASN H CA 1
ATOM 699 C C . ASN B 2 31 ? -9.519 32.931 -28.551 1.00 14.01 31 ASN H C 1
ATOM 700 O O . ASN B 2 31 ? -8.446 32.729 -27.963 1.00 13.08 31 ASN H O 1
ATOM 705 N N . TYR B 2 32 ? -10.668 32.319 -28.232 1.00 10.20 32 TYR H N 1
ATOM 706 C CA . TYR B 2 32 ? -10.755 31.408 -27.105 1.00 8.39 32 TYR H CA 1
ATOM 707 C C . TYR B 2 32 ? -11.448 30.106 -27.429 1.00 11.16 32 TYR H C 1
ATOM 708 O O . TYR B 2 32 ? -12.117 29.987 -28.472 1.00 11.45 32 TYR H O 1
ATOM 717 N N . TRP B 2 33 ? -11.320 29.145 -26.509 1.00 8.86 33 TRP H N 1
ATOM 718 C CA . TRP B 2 33 ? -12.022 27.866 -26.598 1.00 8.24 33 TRP H CA 1
ATOM 719 C C . TRP B 2 33 ? -13.326 27.950 -25.830 1.00 10.15 33 TRP H C 1
ATOM 720 O O . TRP B 2 33 ? -13.419 28.664 -24.828 1.00 9.99 33 TRP H O 1
ATOM 731 N N . ILE B 2 34 ? -14.317 27.186 -26.278 1.00 7.93 34 ILE H N 1
ATOM 732 C CA . ILE B 2 34 ? -15.543 27.003 -25.465 1.00 8.19 34 ILE H CA 1
ATOM 733 C C . ILE B 2 34 ? -15.538 25.520 -25.128 1.00 10.07 34 ILE H C 1
ATOM 734 O O . ILE B 2 34 ? -15.325 24.673 -26.008 1.00 9.81 34 ILE H O 1
ATOM 739 N N . VAL B 2 35 ? -15.756 25.201 -23.849 1.00 6.79 35 VAL H N 1
ATOM 740 C CA . VAL B 2 35 ? -15.758 23.825 -23.340 1.00 7.44 35 VAL H CA 1
ATOM 741 C C . VAL B 2 35 ? -17.175 23.506 -22.855 1.00 9.51 35 VAL H C 1
ATOM 742 O O . VAL B 2 35 ? -17.927 24.415 -22.510 1.00 9.13 35 VAL H O 1
ATOM 746 N N . TRP B 2 36 ? -17.526 22.230 -22.825 1.00 6.88 36 TRP H N 1
ATOM 747 C CA . TRP B 2 36 ? -18.826 21.788 -22.292 1.00 7.38 36 TRP H CA 1
ATOM 748 C C . TRP B 2 36 ? -18.559 20.848 -21.131 1.00 10.23 36 TRP H C 1
ATOM 749 O O . TRP B 2 36 ? -17.740 19.926 -21.232 1.00 9.40 36 TRP H O 1
ATOM 760 N N . VAL B 2 37 ? -19.256 21.100 -20.011 1.00 7.41 37 VAL H N 1
ATOM 761 C CA . VAL B 2 37 ? -19.090 20.312 -18.785 1.00 7.48 37 VAL H CA 1
ATOM 762 C C . VAL B 2 37 ? -20.476 19.929 -18.306 1.00 10.94 37 VAL H C 1
ATOM 763 O O . VAL B 2 37 ? -21.354 20.798 -18.282 1.00 11.33 37 VAL H O 1
ATOM 767 N N . ARG B 2 38 ? -20.692 18.645 -17.988 1.00 9.30 38 ARG H N 1
ATOM 768 C CA . ARG B 2 38 ? -22.037 18.368 -17.473 1.00 9.44 38 ARG H CA 1
ATOM 769 C C . ARG B 2 38 ? -21.990 18.002 -16.000 1.00 10.46 38 ARG H C 1
ATOM 770 O O . ARG B 2 38 ? -20.975 17.511 -15.500 1.00 10.27 38 ARG H O 1
ATOM 778 N N . GLN B 2 39 ? -23.100 18.243 -15.319 1.00 8.78 39 GLN H N 1
ATOM 779 C CA . GLN B 2 39 ? -23.205 17.967 -13.892 1.00 9.43 39 GLN H CA 1
ATOM 780 C C . GLN B 2 39 ? -24.469 17.179 -13.694 1.00 12.41 39 GLN H C 1
ATOM 781 O O . GLN B 2 39 ? -25.557 17.728 -13.754 1.00 10.80 39 GLN H O 1
ATOM 787 N N . ALA B 2 40 ? -24.264 15.880 -13.504 1.00 16.47 40 ALA H N 1
ATOM 788 C CA . ALA B 2 40 ? -25.222 14.804 -13.359 1.00 19.24 40 ALA H CA 1
ATOM 789 C C . ALA B 2 40 ? -25.142 14.278 -11.931 1.00 29.02 40 ALA H C 1
ATOM 790 O O . ALA B 2 40 ? -24.077 14.345 -11.289 1.00 27.99 40 ALA H O 1
ATOM 792 N N . PRO B 2 41 ? -26.267 13.765 -11.401 1.00 28.32 41 PRO H N 1
ATOM 793 C CA . PRO B 2 41 ? -26.255 13.289 -9.999 1.00 29.07 41 PRO H CA 1
ATOM 794 C C . PRO B 2 41 ? -25.165 12.255 -9.730 1.00 33.52 41 PRO H C 1
ATOM 795 O O . PRO B 2 41 ? -24.918 11.389 -10.567 1.00 32.34 41 PRO H O 1
ATOM 799 N N . GLY B 2 42 ? -24.491 12.390 -8.596 1.00 31.65 42 GLY H N 1
ATOM 800 C CA . GLY B 2 42 ? -23.426 11.477 -8.180 1.00 32.40 42 GLY H CA 1
ATOM 801 C C . GLY B 2 42 ? -22.154 11.490 -9.010 1.00 38.77 42 GLY H C 1
ATOM 802 O O . GLY B 2 42 ? -21.241 10.705 -8.740 1.00 39.50 42 GLY H O 1
ATOM 803 N N . GLN B 2 43 ? -22.057 12.392 -10.011 1.00 34.03 43 GLN H N 1
ATOM 804 C CA . GLN B 2 43 ? -20.888 12.426 -10.894 1.00 32.89 43 GLN H CA 1
ATOM 805 C C . GLN B 2 43 ? -20.153 13.752 -10.897 1.00 33.77 43 GLN H C 1
ATOM 806 O O . GLN B 2 43 ? -19.348 13.986 -11.820 1.00 34.20 43 GLN H O 1
ATOM 812 N N . GLY B 2 44 ? -20.441 14.620 -9.904 1.00 26.86 44 GLY H N 1
ATOM 813 C CA . GLY B 2 44 ? -19.797 15.927 -9.794 1.00 22.96 44 GLY H CA 1
ATOM 814 C C . GLY B 2 44 ? -19.815 16.618 -11.141 1.00 21.47 44 GLY H C 1
ATOM 815 O O . GLY B 2 44 ? -20.853 16.641 -11.794 1.00 18.85 44 GLY H O 1
ATOM 816 N N . LEU B 2 45 ? -18.643 17.000 -11.641 1.00 14.56 45 LEU H N 1
ATOM 817 C CA . LEU B 2 45 ? -18.503 17.679 -12.952 1.00 12.52 45 LEU H CA 1
ATOM 818 C C . LEU B 2 45 ? -17.750 16.791 -13.912 1.00 15.61 45 LEU H C 1
ATOM 819 O O . LEU B 2 45 ? -16.792 16.133 -13.510 1.00 14.74 45 LEU H O 1
ATOM 824 N N . GLU B 2 46 ? -18.175 16.755 -15.181 1.00 11.06 46 GLU H N 1
ATOM 825 C CA . GLU B 2 46 ? -17.548 15.915 -16.188 1.00 10.93 46 GLU H CA 1
ATOM 826 C C . GLU B 2 46 ? -17.356 16.676 -17.486 1.00 13.33 46 GLU H C 1
ATOM 827 O O . GLU B 2 46 ? -18.318 17.201 -18.052 1.00 13.11 46 GLU H O 1
ATOM 833 N N . TRP B 2 47 ? -16.117 16.707 -17.977 1.00 11.19 47 TRP H N 1
ATOM 834 C CA . TRP B 2 47 ? -15.825 17.359 -19.242 1.00 11.42 47 TRP H CA 1
ATOM 835 C C . TRP B 2 47 ? -16.361 16.541 -20.415 1.00 13.28 47 TRP H C 1
ATOM 836 O O . TRP B 2 47 ? -16.130 15.322 -20.486 1.00 11.68 47 TRP H O 1
ATOM 847 N N . MET B 2 48 ? -17.101 17.205 -21.330 1.00 10.72 48 MET H N 1
ATOM 848 C CA . MET B 2 48 ? -17.658 16.535 -22.510 1.00 8.81 48 MET H CA 1
ATOM 849 C C . MET B 2 48 ? -16.799 16.722 -23.757 1.00 13.27 48 MET H C 1
ATOM 850 O O . MET B 2 48 ? -16.784 15.861 -24.642 1.00 12.98 48 MET H O 1
ATOM 855 N N . GLY B 2 49 ? -16.136 17.861 -23.844 1.00 9.02 49 GLY H N 1
ATOM 856 C CA . GLY B 2 49 ? -15.286 18.174 -24.975 1.00 8.35 49 GLY H CA 1
ATOM 857 C C . GLY B 2 49 ? -15.138 19.672 -25.106 1.00 11.90 49 GLY H C 1
ATOM 858 O O . GLY B 2 49 ? -15.687 20.430 -24.290 1.00 9.41 49 GLY H O 1
ATOM 859 N N . ASP B 2 50 ? -14.428 20.102 -26.146 1.00 9.29 50 ASP H N 1
ATOM 860 C CA . ASP B 2 50 ? -14.246 21.536 -26.378 1.00 8.28 50 ASP H CA 1
ATOM 861 C C . ASP B 2 50 ? -13.945 21.825 -27.812 1.00 11.20 50 ASP H C 1
ATOM 862 O O . ASP B 2 50 ? -13.730 20.902 -28.602 1.00 10.59 50 ASP H O 1
ATOM 867 N N . LEU B 2 51 ? -13.961 23.101 -28.163 1.00 7.76 51 LEU H N 1
ATOM 868 C CA . LEU B 2 51 ? -13.623 23.486 -29.516 1.00 10.28 51 LEU H CA 1
ATOM 869 C C . LEU B 2 51 ? -13.061 24.876 -29.531 1.00 12.74 51 LEU H C 1
ATOM 870 O O . LEU B 2 51 ? -13.370 25.680 -28.642 1.00 11.21 51 LEU H O 1
ATOM 875 N N . TYR B 2 52 ? -12.131 25.142 -30.460 1.00 8.86 52 TYR H N 1
ATOM 876 C CA . TYR B 2 52 ? -11.545 26.468 -30.497 1.00 8.09 52 TYR H CA 1
ATOM 877 C C . TYR B 2 52 ? -12.496 27.342 -31.321 1.00 12.08 52 TYR H C 1
ATOM 878 O O . TYR B 2 52 ? -12.897 26.951 -32.432 1.00 11.75 52 TYR H O 1
ATOM 887 N N . SER B 2 53 ? -12.902 28.486 -30.753 1.00 9.95 53 SER H N 1
ATOM 888 C CA . SER B 2 53 ? -13.933 29.316 -31.404 1.00 9.74 53 SER H CA 1
ATOM 889 C C . SER B 2 53 ? -13.501 29.915 -32.744 1.00 13.82 53 SER H C 1
ATOM 890 O O . SER B 2 53 ? -14.356 30.172 -33.583 1.00 15.95 53 SER H O 1
ATOM 893 N N . GLY B 2 54 ? -12.200 30.054 -32.961 1.00 11.85 54 GLY H N 1
ATOM 894 C CA . GLY B 2 54 ? -11.645 30.554 -34.223 1.00 14.42 54 GLY H CA 1
ATOM 895 C C . GLY B 2 54 ? -11.492 29.504 -35.312 1.00 18.95 54 GLY H C 1
ATOM 896 O O . GLY B 2 54 ? -11.059 29.835 -36.423 1.00 19.35 54 GLY H O 1
ATOM 897 N N . GLY B 2 55 ? -11.775 28.242 -34.989 1.00 14.05 55 GLY H N 1
ATOM 898 C CA . GLY B 2 55 ? -11.699 27.120 -35.925 1.00 14.05 55 GLY H CA 1
ATOM 899 C C . GLY B 2 55 ? -10.506 26.210 -35.730 1.00 17.89 55 GLY H C 1
ATOM 900 O O . GLY B 2 55 ? -9.580 26.528 -34.976 1.00 18.83 55 GLY H O 1
ATOM 901 N N . GLY B 2 56 ? -10.504 25.086 -36.452 1.00 13.24 56 GLY H N 1
ATOM 902 C CA . GLY B 2 56 ? -9.364 24.182 -36.495 1.00 15.22 56 GLY H CA 1
ATOM 903 C C . GLY B 2 56 ? -9.232 23.059 -35.499 1.00 18.90 56 GLY H C 1
ATOM 904 O O . GLY B 2 56 ? -8.423 22.148 -35.732 1.00 19.12 56 GLY H O 1
ATOM 905 N N . TYR B 2 57 ? -9.913 23.161 -34.340 1.00 12.98 57 TYR H N 1
ATOM 906 C CA . TYR B 2 57 ? -9.811 22.125 -33.305 1.00 12.85 57 TYR H CA 1
ATOM 907 C C . TYR B 2 57 ? -11.142 21.895 -32.664 1.00 14.73 57 TYR H C 1
ATOM 908 O O . TYR B 2 57 ? -11.820 22.850 -32.263 1.00 13.59 57 TYR H O 1
ATOM 917 N N . THR B 2 58 ? -11.494 20.614 -32.530 1.00 11.08 58 THR H N 1
ATOM 918 C CA . THR B 2 58 ? -12.683 20.152 -31.820 1.00 11.68 58 THR H CA 1
ATOM 919 C C . THR B 2 58 ? -12.269 18.829 -31.184 1.00 14.99 58 THR H C 1
ATOM 920 O O . THR B 2 58 ? -11.755 17.948 -31.884 1.00 15.62 58 THR H O 1
ATOM 924 N N . PHE B 2 59 ? -12.479 18.696 -29.867 1.00 11.62 59 PHE H N 1
ATOM 925 C CA . PHE B 2 59 ? -12.132 17.468 -29.148 1.00 11.79 59 PHE H CA 1
ATOM 926 C C . PHE B 2 59 ? -13.294 16.965 -28.362 1.00 15.23 59 PHE H C 1
ATOM 927 O O . PHE B 2 59 ? -13.968 17.740 -27.685 1.00 12.12 59 PHE H O 1
ATOM 935 N N . TYR B 2 60 ? -13.504 15.649 -28.391 1.00 13.50 60 TYR H N 1
ATOM 936 C CA . TYR B 2 60 ? -14.609 15.080 -27.621 1.00 13.29 60 TYR H CA 1
ATOM 937 C C . TYR B 2 60 ? -14.105 14.069 -26.616 1.00 16.59 60 TYR H C 1
ATOM 938 O O . TYR B 2 60 ? -13.150 13.323 -26.902 1.00 16.75 60 TYR H O 1
ATOM 947 N N . SER B 2 61 ? -14.792 13.983 -25.465 1.00 13.32 61 SER H N 1
ATOM 948 C CA . SER B 2 61 ? -14.502 12.980 -24.449 1.00 13.55 61 SER H CA 1
ATOM 949 C C . SER B 2 61 ? -14.848 11.616 -25.080 1.00 17.56 61 SER H C 1
ATOM 950 O O . SER B 2 61 ? -15.855 11.504 -25.787 1.00 16.76 61 SER H O 1
ATOM 953 N N . GLU B 2 62 ? -14.044 10.598 -24.795 1.00 16.76 62 GLU H N 1
ATOM 954 C CA . GLU B 2 62 ? -14.322 9.230 -25.245 1.00 17.48 62 GLU H CA 1
ATOM 955 C C . GLU B 2 62 ? -15.666 8.716 -24.687 1.00 21.85 62 GLU H C 1
ATOM 956 O O . GLU B 2 62 ? -16.262 7.822 -25.289 1.00 24.02 62 GLU H O 1
ATOM 962 N N . ASN B 2 63 ? -16.138 9.258 -23.544 1.00 17.62 63 ASN H N 1
ATOM 963 C CA . ASN B 2 63 ? -17.441 8.888 -22.955 1.00 18.36 63 ASN H CA 1
ATOM 964 C C . ASN B 2 63 ? -18.636 9.378 -23.833 1.00 23.96 63 ASN H C 1
ATOM 965 O O . ASN B 2 63 ? -19.760 8.891 -23.671 1.00 25.81 63 ASN H O 1
ATOM 970 N N . PHE B 2 64 ? -18.401 10.351 -24.729 1.00 22.26 64 PHE H N 1
ATOM 971 C CA . PHE B 2 64 ? -19.481 10.904 -25.572 1.00 20.31 64 PHE H CA 1
ATOM 972 C C . PHE B 2 64 ? -19.219 10.852 -27.083 1.00 25.62 64 PHE H C 1
ATOM 973 O O . PHE B 2 64 ? -20.156 11.042 -27.862 1.00 22.58 64 PHE H O 1
ATOM 981 N N . LYS B 2 65 ? -17.971 10.576 -27.497 1.00 23.74 65 LYS H N 1
ATOM 982 C CA . LYS B 2 65 ? -17.613 10.447 -28.911 1.00 24.64 65 LYS H CA 1
ATOM 983 C C . LYS B 2 65 ? -18.625 9.487 -29.613 1.00 29.42 65 LYS H C 1
ATOM 984 O O . LYS B 2 65 ? -18.974 8.441 -29.064 1.00 30.08 65 LYS H O 1
ATOM 990 N N . GLY B 2 66 ? -19.147 9.912 -30.753 1.00 24.65 66 GLY H N 1
ATOM 991 C CA . GLY B 2 66 ? -20.138 9.131 -31.485 1.00 24.97 66 GLY H CA 1
ATOM 992 C C . GLY B 2 66 ? -21.550 9.651 -31.290 1.00 27.60 66 GLY H C 1
ATOM 993 O O . GLY B 2 66 ? -22.408 9.379 -32.137 1.00 27.45 66 GLY H O 1
ATOM 994 N N . ARG B 2 67 ? -21.814 10.397 -30.180 1.00 21.13 67 ARG H N 1
ATOM 995 C CA . ARG B 2 67 ? -23.168 10.965 -30.004 1.00 19.76 67 ARG H CA 1
ATOM 996 C C . ARG B 2 67 ? -23.159 12.445 -29.541 1.00 18.95 67 ARG H C 1
ATOM 997 O O . ARG B 2 67 ? -24.219 12.992 -29.264 1.00 15.48 67 ARG H O 1
ATOM 1005 N N . VAL B 2 68 ? -21.992 13.108 -29.546 1.00 15.45 68 VAL H N 1
ATOM 1006 C CA . VAL B 2 68 ? -21.928 14.541 -29.231 1.00 14.90 68 VAL H CA 1
ATOM 1007 C C . VAL B 2 68 ? -21.358 15.250 -30.466 1.00 17.69 68 VAL H C 1
ATOM 1008 O O . VAL B 2 68 ? -20.416 14.740 -31.107 1.00 17.71 68 VAL H O 1
ATOM 1012 N N . THR B 2 69 ? -21.921 16.419 -30.799 1.00 12.26 69 THR H N 1
ATOM 1013 C CA . THR B 2 69 ? -21.398 17.234 -31.883 1.00 11.39 69 THR H CA 1
ATOM 1014 C C . THR B 2 69 ? -21.304 18.654 -31.343 1.00 14.35 69 THR H C 1
ATOM 1015 O O . THR B 2 69 ? -22.263 19.146 -30.753 1.00 14.71 69 THR H O 1
ATOM 1019 N N . MET B 2 70 ? -20.157 19.304 -31.522 1.00 10.12 70 MET H N 1
ATOM 1020 C CA . MET B 2 70 ? -20.025 20.700 -31.100 1.00 9.52 70 MET H CA 1
ATOM 1021 C C . MET B 2 70 ? -19.730 21.514 -32.338 1.00 13.52 70 MET H C 1
ATOM 1022 O O . MET B 2 70 ? -18.918 21.100 -33.177 1.00 13.40 70 MET H O 1
ATOM 1027 N N . THR B 2 71 ? -20.428 22.640 -32.492 1.00 11.65 71 THR H N 1
ATOM 1028 C CA . THR B 2 71 ? -20.298 23.501 -33.660 1.00 9.65 71 THR H CA 1
ATOM 1029 C C . THR B 2 71 ? -20.178 24.937 -33.220 1.00 12.95 71 THR H C 1
ATOM 1030 O O . THR B 2 71 ? -20.498 25.267 -32.083 1.00 12.19 71 THR H O 1
ATOM 1034 N N . ARG B 2 72 ? -19.708 25.789 -34.118 1.00 10.69 72 ARG H N 1
ATOM 1035 C CA . ARG B 2 72 ? -19.468 27.190 -33.782 1.00 11.70 72 ARG H CA 1
ATOM 1036 C C . ARG B 2 72 ? -20.003 28.055 -34.917 1.00 15.21 72 ARG H C 1
ATOM 1037 O O . ARG B 2 72 ? -20.061 27.602 -36.065 1.00 14.07 72 ARG H O 1
ATOM 1045 N N . ASP B 2 73 ? -20.414 29.291 -34.589 1.00 11.78 73 ASP H N 1
ATOM 1046 C CA . ASP B 2 73 ? -20.921 30.221 -35.593 1.00 12.20 73 ASP H CA 1
ATOM 1047 C C . ASP B 2 73 ? -20.301 31.556 -35.257 1.00 12.75 73 ASP H C 1
ATOM 1048 O O . ASP B 2 73 ? -20.691 32.190 -34.283 1.00 14.09 73 ASP H O 1
ATOM 1053 N N . THR B 2 74 ? -19.294 31.988 -36.056 1.00 11.97 74 THR H N 1
ATOM 1054 C CA . THR B 2 74 ? -18.617 33.249 -35.798 1.00 12.87 74 THR H CA 1
ATOM 1055 C C . THR B 2 74 ? -19.566 34.430 -35.932 1.00 16.43 74 THR H C 1
ATOM 1056 O O . THR B 2 74 ? -19.405 35.405 -35.185 1.00 18.56 74 THR H O 1
ATOM 1060 N N . SER B 2 75 ? -20.502 34.395 -36.911 1.00 13.52 75 SER H N 1
ATOM 1061 C CA . SER B 2 75 ? -21.380 35.565 -37.088 1.00 12.36 75 SER H CA 1
ATOM 1062 C C . SER B 2 75 ? -22.276 35.823 -35.885 1.00 16.10 75 SER H C 1
ATOM 1063 O O . SER B 2 75 ? -22.609 36.974 -35.649 1.00 18.41 75 SER H O 1
ATOM 1066 N N . THR B 2 76 ? -22.632 34.787 -35.089 1.00 11.75 76 THR H N 1
ATOM 1067 C CA . THR B 2 76 ? -23.466 35.024 -33.915 1.00 11.65 76 THR H CA 1
ATOM 1068 C C . THR B 2 76 ? -22.701 34.848 -32.582 1.00 13.43 76 THR H C 1
ATOM 1069 O O . THR B 2 76 ? -23.309 34.890 -31.515 1.00 11.54 76 THR H O 1
ATOM 1073 N N . SER B 2 77 ? -21.387 34.578 -32.650 1.00 10.19 77 SER H N 1
ATOM 1074 C CA . SER B 2 77 ? -20.546 34.352 -31.450 1.00 9.88 77 SER H CA 1
ATOM 1075 C C . SER B 2 77 ? -21.198 33.277 -30.581 1.00 13.72 77 SER H C 1
ATOM 1076 O O . SER B 2 77 ? -21.257 33.407 -29.351 1.00 11.94 77 SER H O 1
ATOM 1079 N N . THR B 2 78 ? -21.689 32.206 -31.235 1.00 10.39 78 THR H N 1
ATOM 1080 C CA . THR B 2 78 ? -22.374 31.144 -30.518 1.00 9.36 78 THR H CA 1
ATOM 1081 C C . THR B 2 78 ? -21.726 29.794 -30.773 1.00 10.69 78 THR H C 1
ATOM 1082 O O . THR B 2 78 ? -21.308 29.499 -31.893 1.00 11.86 78 THR H O 1
ATOM 1086 N N . VAL B 2 79 ? -21.676 28.966 -29.721 1.00 7.96 79 VAL H N 1
ATOM 1087 C CA . VAL B 2 79 ? -21.261 27.579 -29.844 1.00 9.22 79 VAL H CA 1
ATOM 1088 C C . VAL B 2 79 ? -22.435 26.712 -29.432 1.00 11.63 79 VAL H C 1
ATOM 1089 O O . VAL B 2 79 ? -23.219 27.101 -28.559 1.00 11.40 79 VAL H O 1
ATOM 1093 N N . TYR B 2 80 ? -22.575 25.544 -30.085 1.00 10.23 80 TYR H N 1
ATOM 1094 C CA . TYR B 2 80 ? -23.651 24.604 -29.802 1.00 9.54 80 TYR H CA 1
ATOM 1095 C C . TYR B 2 80 ? -23.089 23.273 -29.427 1.00 12.49 80 TYR H C 1
ATOM 1096 O O . TYR B 2 80 ? -22.054 22.870 -29.961 1.00 11.64 80 TYR H O 1
ATOM 1105 N N . MET B 2 81 ? -23.769 22.587 -28.525 1.00 9.24 81 MET H N 1
ATOM 1106 C CA . MET B 2 81 ? -23.433 21.210 -28.143 1.00 8.93 81 MET H CA 1
ATOM 1107 C C . MET B 2 81 ? -24.711 20.434 -28.400 1.00 12.91 81 MET H C 1
ATOM 1108 O O . MET B 2 81 ? -25.745 20.742 -27.795 1.00 11.82 81 MET H O 1
ATOM 1113 N N . GLU B 2 82 ? -24.640 19.446 -29.300 1.00 10.36 82 GLU H N 1
ATOM 1114 C CA . GLU B 2 82 ? -25.799 18.605 -29.583 1.00 9.92 82 GLU H CA 1
ATOM 1115 C C . GLU B 2 82 ? -25.498 17.225 -29.046 1.00 13.91 82 GLU H C 1
ATOM 1116 O O . GLU B 2 82 ? -24.474 16.633 -29.410 1.00 13.73 82 GLU H O 1
ATOM 1122 N N . LEU B 2 83 ? -26.394 16.716 -28.201 1.00 10.26 83 LEU H N 1
ATOM 1123 C CA . LEU B 2 83 ? -26.205 15.401 -27.616 1.00 9.64 83 LEU H CA 1
ATOM 1124 C C . LEU B 2 83 ? -27.326 14.558 -28.162 1.00 13.65 83 LEU H C 1
ATOM 1125 O O . LEU B 2 83 ? -28.502 14.882 -27.957 1.00 13.20 83 LEU H O 1
ATOM 1130 N N . SER B 2 84 ? -26.952 13.469 -28.850 1.00 12.44 84 SER H N 1
ATOM 1131 C CA . SER B 2 84 ? -27.904 12.587 -29.518 1.00 11.64 84 SER H CA 1
ATOM 1132 C C . SER B 2 84 ? -28.125 11.302 -28.771 1.00 13.04 84 SER H C 1
ATOM 1133 O O . SER B 2 84 ? -27.424 11.020 -27.812 1.00 11.74 84 SER H O 1
ATOM 1136 N N . SER B 2 85 ? -29.129 10.510 -29.222 1.00 10.92 85 SER H N 1
ATOM 1137 C CA . SER B 2 85 ? -29.435 9.214 -28.605 1.00 10.49 85 SER H CA 1
ATOM 1138 C C . SER B 2 85 ? -29.625 9.355 -27.087 1.00 13.21 85 SER H C 1
ATOM 1139 O O . SER B 2 85 ? -29.001 8.642 -26.294 1.00 12.30 85 SER H O 1
ATOM 1142 N N . LEU B 2 86 ? -30.437 10.347 -26.693 1.00 10.81 86 LEU H N 1
ATOM 1143 C CA . LEU B 2 86 ? -30.615 10.624 -25.267 1.00 10.00 86 LEU H CA 1
ATOM 1144 C C . LEU B 2 86 ? -31.197 9.479 -24.472 1.00 13.92 86 LEU H C 1
ATOM 1145 O O . LEU B 2 86 ? -32.086 8.770 -24.941 1.00 12.98 86 LEU H O 1
ATOM 1150 N N . ARG B 2 87 ? -30.685 9.308 -23.254 1.00 13.36 87 ARG H N 1
ATOM 1151 C CA . ARG B 2 87 ? -31.223 8.302 -22.328 1.00 13.02 87 ARG H CA 1
ATOM 1152 C C . ARG B 2 87 ? -31.606 9.026 -21.056 1.00 15.50 87 ARG H C 1
ATOM 1153 O O . ARG B 2 87 ? -31.113 10.133 -20.826 1.00 13.67 87 ARG H O 1
ATOM 1161 N N A SER B 2 88 ? -32.505 8.439 -20.241 0.50 14.67 88 SER H N 1
ATOM 1162 N N B SER B 2 88 ? -32.503 8.436 -20.245 0.50 15.25 88 SER H N 1
ATOM 1163 C CA A SER B 2 88 ? -32.954 9.091 -18.996 0.50 14.28 88 SER H CA 1
ATOM 1164 C CA B SER B 2 88 ? -32.957 9.087 -19.008 0.50 15.25 88 SER H CA 1
ATOM 1165 C C A SER B 2 88 ? -31.776 9.510 -18.110 0.50 18.16 88 SER H C 1
ATOM 1166 C C B SER B 2 88 ? -31.795 9.485 -18.089 0.50 18.76 88 SER H C 1
ATOM 1167 O O A SER B 2 88 ? -31.876 10.515 -17.409 0.50 16.22 88 SER H O 1
ATOM 1168 O O B SER B 2 88 ? -31.914 10.474 -17.367 0.50 16.96 88 SER H O 1
ATOM 1173 N N . GLU B 2 89 ? -30.658 8.756 -18.171 1.00 16.66 89 GLU H N 1
ATOM 1174 C CA . GLU B 2 89 ? -29.431 9.006 -17.395 1.00 19.17 89 GLU H CA 1
ATOM 1175 C C . GLU B 2 89 ? -28.619 10.220 -17.877 1.00 20.20 89 GLU H C 1
ATOM 1176 O O . GLU B 2 89 ? -27.652 10.599 -17.218 1.00 20.42 89 GLU H O 1
ATOM 1182 N N . ASP B 2 90 ? -29.010 10.842 -19.025 1.00 13.64 90 ASP H N 1
ATOM 1183 C CA . ASP B 2 90 ? -28.392 12.058 -19.548 1.00 11.51 90 ASP H CA 1
ATOM 1184 C C . ASP B 2 90 ? -29.046 13.273 -18.885 1.00 11.54 90 ASP H C 1
ATOM 1185 O O . ASP B 2 90 ? -28.673 14.415 -19.178 1.00 12.30 90 ASP H O 1
ATOM 1190 N N . THR B 2 91 ? -30.028 13.055 -17.977 1.00 10.40 91 THR H N 1
ATOM 1191 C CA . THR B 2 91 ? -30.613 14.189 -17.267 1.00 9.38 91 THR H CA 1
ATOM 1192 C C . THR B 2 91 ? -29.474 14.837 -16.427 1.00 12.50 91 THR H C 1
ATOM 1193 O O . THR B 2 91 ? -28.850 14.169 -15.586 1.00 13.40 91 THR H O 1
ATOM 1197 N N . ALA B 2 92 ? -29.226 16.124 -16.664 1.00 9.81 92 ALA H N 1
ATOM 1198 C CA . ALA B 2 92 ? -28.132 16.811 -16.000 1.00 9.57 92 ALA H CA 1
ATOM 1199 C C . ALA B 2 92 ? -28.181 18.267 -16.369 1.00 11.17 92 ALA H C 1
ATOM 1200 O O . ALA B 2 92 ? -28.909 18.662 -17.288 1.00 10.22 92 ALA H O 1
ATOM 1202 N N . VAL B 2 93 ? -27.368 19.081 -15.671 1.00 8.42 93 VAL H N 1
ATOM 1203 C CA . VAL B 2 93 ? -27.188 20.484 -16.030 1.00 8.77 93 VAL H CA 1
ATOM 1204 C C . VAL B 2 93 ? -25.935 20.494 -16.931 1.00 12.60 93 VAL H C 1
ATOM 1205 O O . VAL B 2 93 ? -24.918 19.898 -16.560 1.00 12.15 93 VAL H O 1
ATOM 1209 N N . TYR B 2 94 ? -26.036 21.156 -18.084 1.00 8.35 94 TYR H N 1
ATOM 1210 C CA . TYR B 2 94 ? -24.984 21.260 -19.094 1.00 8.02 94 TYR H CA 1
ATOM 1211 C C . TYR B 2 94 ? -24.499 22.686 -19.068 1.00 11.01 94 TYR H C 1
ATOM 1212 O O . TYR B 2 94 ? -25.300 23.604 -19.220 1.00 10.97 94 TYR H O 1
ATOM 1221 N N . TYR B 2 95 ? -23.206 22.861 -18.852 1.00 7.29 95 TYR H N 1
ATOM 1222 C CA . TYR B 2 95 ? -22.588 24.177 -18.804 1.00 7.36 95 TYR H CA 1
ATOM 1223 C C . TYR B 2 95 ? -21.648 24.366 -19.975 1.00 10.50 95 TYR H C 1
ATOM 1224 O O . TYR B 2 95 ? -20.916 23.449 -20.328 1.00 10.97 95 TYR H O 1
ATOM 1233 N N . CYS B 2 96 ? -21.614 25.582 -20.521 1.00 7.96 96 CYS H N 1
ATOM 1234 C CA . CYS B 2 96 ? -20.531 25.928 -21.411 1.00 7.99 96 CYS H CA 1
ATOM 1235 C C . CYS B 2 96 ? -19.593 26.817 -20.570 1.00 9.90 96 CYS H C 1
ATOM 1236 O O . CYS B 2 96 ? -20.009 27.409 -19.556 1.00 9.02 96 CYS H O 1
ATOM 1239 N N . ALA B 2 97 ? -18.312 26.887 -20.965 1.00 6.79 97 ALA H N 1
ATOM 1240 C CA . ALA B 2 97 ? -17.365 27.770 -20.299 1.00 6.37 97 ALA H CA 1
ATOM 1241 C C . ALA B 2 97 ? -16.327 28.204 -21.283 1.00 10.24 97 ALA H C 1
ATOM 1242 O O . ALA B 2 97 ? -16.030 27.468 -22.216 1.00 11.09 97 ALA H O 1
ATOM 1244 N N . ARG B 2 98 ? -15.771 29.390 -21.074 1.00 8.73 98 ARG H N 1
ATOM 1245 C CA . ARG B 2 98 ? -14.730 29.883 -21.964 1.00 8.61 98 ARG H CA 1
ATOM 1246 C C . ARG B 2 98 ? -13.391 29.624 -21.311 1.00 11.49 98 ARG H C 1
ATOM 1247 O O . ARG B 2 98 ? -13.213 29.805 -20.099 1.00 11.86 98 ARG H O 1
ATOM 1255 N N . SER B 2 99 ? -12.416 29.260 -22.133 1.00 8.86 99 SER H N 1
ATOM 1256 C CA . SER B 2 99 ? -11.073 29.071 -21.620 1.00 8.56 99 SER H CA 1
ATOM 1257 C C . SER B 2 99 ? -10.477 30.381 -21.064 1.00 10.95 99 SER H C 1
ATOM 1258 O O . SER B 2 99 ? -10.923 31.510 -21.378 1.00 9.82 99 SER H O 1
ATOM 1261 N N . GLY B 2 100 ? -9.408 30.224 -20.268 1.00 9.72 100 GLY H N 1
ATOM 1262 C CA . GLY B 2 100 ? -8.605 31.345 -19.795 1.00 9.68 100 GLY H CA 1
ATOM 1263 C C . GLY B 2 100 ? -7.507 31.610 -20.805 1.00 13.67 100 GLY H C 1
ATOM 1264 O O . GLY B 2 100 ? -7.777 31.671 -22.009 1.00 13.88 100 GLY H O 1
ATOM 1265 N N . TYR B 2 101 ? -6.248 31.636 -20.369 1.00 11.18 101 TYR H N 1
ATOM 1266 C CA . TYR B 2 101 ? -5.128 31.829 -21.291 1.00 11.83 101 TYR H CA 1
ATOM 1267 C C . TYR B 2 101 ? -4.964 30.621 -22.201 1.00 13.89 101 TYR H C 1
ATOM 1268 O O . TYR B 2 101 ? -4.390 30.736 -23.282 1.00 14.11 101 TYR H O 1
ATOM 1277 N N . ASP B 2 102 ? -5.456 29.452 -21.771 1.00 10.34 102 ASP H N 1
ATOM 1278 C CA . ASP B 2 102 ? -5.431 28.259 -22.617 1.00 10.34 102 ASP H CA 1
ATOM 1279 C C . ASP B 2 102 ? -6.577 27.366 -22.197 1.00 12.15 102 ASP H C 1
ATOM 1280 O O . ASP B 2 102 ? -7.315 27.702 -21.257 1.00 11.34 102 ASP H O 1
ATOM 1285 N N . ARG B 2 103 ? -6.745 26.225 -22.873 1.00 10.18 103 ARG H N 1
ATOM 1286 C CA . ARG B 2 103 ? -7.852 25.326 -22.562 1.00 8.96 103 ARG H CA 1
ATOM 1287 C C . ARG B 2 103 ? -7.656 24.503 -21.274 1.00 12.53 103 ARG H C 1
ATOM 1288 O O . ARG B 2 103 ? -8.421 23.563 -21.026 1.00 13.00 103 ARG H O 1
ATOM 1296 N N . THR B 2 104 ? -6.630 24.821 -20.456 1.00 10.10 104 THR H N 1
ATOM 1297 C CA . THR B 2 104 ? -6.419 24.058 -19.224 1.00 10.53 104 THR H CA 1
ATOM 1298 C C . THR B 2 104 ? -7.267 24.601 -18.080 1.00 11.86 104 THR H C 1
ATOM 1299 O O . THR B 2 104 ? -7.393 23.937 -17.063 1.00 11.94 104 THR H O 1
ATOM 1303 N N . TRP B 2 105 ? -7.843 25.806 -18.227 1.00 9.31 105 TRP H N 1
ATOM 1304 C CA . TRP B 2 105 ? -8.665 26.330 -17.127 1.00 9.61 105 TRP H CA 1
ATOM 1305 C C . TRP B 2 105 ? -9.800 27.112 -17.719 1.00 11.02 105 TRP H C 1
ATOM 1306 O O . TRP B 2 105 ? -9.699 27.577 -18.859 1.00 10.91 105 TRP H O 1
ATOM 1317 N N . PHE B 2 106 ? -10.890 27.232 -16.964 1.00 9.76 106 PHE H N 1
ATOM 1318 C CA . PHE B 2 106 ? -12.153 27.735 -17.474 1.00 9.50 106 PHE H CA 1
ATOM 1319 C C . PHE B 2 106 ? -12.500 29.018 -16.759 1.00 13.05 106 PHE H C 1
ATOM 1320 O O . PHE B 2 106 ? -12.986 29.010 -15.635 1.00 11.65 106 PHE H O 1
ATOM 1328 N N . ALA B 2 107 ? -12.213 30.126 -17.420 1.00 10.79 107 ALA H N 1
ATOM 1329 C CA . ALA B 2 107 ? -12.311 31.468 -16.844 1.00 11.65 107 ALA H CA 1
ATOM 1330 C C . ALA B 2 107 ? -13.706 32.004 -16.601 1.00 12.15 107 ALA H C 1
ATOM 1331 O O . ALA B 2 107 ? -13.890 32.801 -15.666 1.00 12.12 107 ALA H O 1
ATOM 1333 N N . HIS B 2 108 ? -14.656 31.687 -17.487 1.00 10.10 108 HIS H N 1
ATOM 1334 C CA . HIS B 2 108 ? -16.010 32.231 -17.396 1.00 8.66 108 HIS H CA 1
ATOM 1335 C C . HIS B 2 108 ? -16.977 31.145 -17.732 1.00 11.94 108 HIS H C 1
ATOM 1336 O O . HIS B 2 108 ? -16.716 30.355 -18.641 1.00 12.15 108 HIS H O 1
ATOM 1343 N N . TRP B 2 109 ? -18.084 31.073 -16.994 1.00 8.85 109 TRP H N 1
ATOM 1344 C CA . TRP B 2 109 ? -19.059 30.011 -17.221 1.00 8.43 109 TRP H CA 1
ATOM 1345 C C . TRP B 2 109 ? -20.449 30.560 -17.594 1.00 10.75 109 TRP H C 1
ATOM 1346 O O . TRP B 2 109 ? -20.878 31.600 -17.079 1.00 10.87 109 TRP H O 1
ATOM 1357 N N . GLY B 2 110 ? -21.166 29.786 -18.403 1.00 8.10 110 GLY H N 1
ATOM 1358 C CA . GLY B 2 110 ? -22.569 30.050 -18.722 1.00 8.59 110 GLY H CA 1
ATOM 1359 C C . GLY B 2 110 ? -23.391 29.706 -17.492 1.00 12.38 110 GLY H C 1
ATOM 1360 O O . GLY B 2 110 ? -22.861 29.142 -16.532 1.00 10.47 110 GLY H O 1
ATOM 1361 N N . GLN B 2 111 ? -24.695 30.023 -17.514 1.00 10.67 111 GLN H N 1
ATOM 1362 C CA . GLN B 2 111 ? -25.529 29.797 -16.333 1.00 10.20 111 GLN H CA 1
ATOM 1363 C C . GLN B 2 111 ? -25.999 28.348 -16.166 1.00 13.66 111 GLN H C 1
ATOM 1364 O O . GLN B 2 111 ? -26.646 28.035 -15.139 1.00 13.91 111 GLN H O 1
ATOM 1370 N N . GLY B 2 112 ? -25.754 27.521 -17.190 1.00 10.55 112 GLY H N 1
ATOM 1371 C CA . GLY B 2 112 ? -26.181 26.118 -17.201 1.00 9.95 112 GLY H CA 1
ATOM 1372 C C . GLY B 2 112 ? -27.548 25.940 -17.806 1.00 12.52 112 GLY H C 1
ATOM 1373 O O . GLY B 2 112 ? -28.377 26.861 -17.776 1.00 12.17 112 GLY H O 1
ATOM 1374 N N . THR B 2 113 ? -27.766 24.763 -18.365 1.00 8.03 113 THR H N 1
ATOM 1375 C CA . THR B 2 113 ? -29.037 24.374 -18.969 1.00 8.71 113 THR H CA 1
ATOM 1376 C C . THR B 2 113 ? -29.413 23.005 -18.433 1.00 13.26 113 THR H C 1
ATOM 1377 O O . THR B 2 113 ? -28.695 22.024 -18.658 1.00 12.29 113 THR H O 1
ATOM 1381 N N . LEU B 2 114 ? -30.564 22.924 -17.750 1.00 10.94 114 LEU H N 1
ATOM 1382 C CA . LEU B 2 114 ? -31.021 21.625 -17.267 1.00 10.49 114 LEU H CA 1
ATOM 1383 C C . LEU B 2 114 ? -31.759 20.906 -18.388 1.00 13.92 114 LEU H C 1
ATOM 1384 O O . LEU B 2 114 ? -32.721 21.431 -18.917 1.00 14.13 114 LEU H O 1
ATOM 1389 N N . VAL B 2 115 ? -31.299 19.718 -18.752 1.00 8.11 115 VAL H N 1
ATOM 1390 C CA . VAL B 2 115 ? -31.941 18.903 -19.772 1.00 8.65 115 VAL H CA 1
ATOM 1391 C C . VAL B 2 115 ? -32.484 17.688 -19.046 1.00 10.97 115 VAL H C 1
ATOM 1392 O O . VAL B 2 115 ? -31.718 16.987 -18.404 1.00 11.86 115 VAL H O 1
ATOM 1396 N N . THR B 2 116 ? -33.802 17.469 -19.093 1.00 9.81 116 THR H N 1
ATOM 1397 C CA . THR B 2 116 ? -34.368 16.272 -18.461 1.00 8.65 116 THR H CA 1
ATOM 1398 C C . THR B 2 116 ? -34.766 15.326 -19.596 1.00 13.09 116 THR H C 1
ATOM 1399 O O . THR B 2 116 ? -35.452 15.749 -20.528 1.00 13.17 116 THR H O 1
ATOM 1403 N N . VAL B 2 117 ? -34.445 14.051 -19.451 1.00 9.57 117 VAL H N 1
ATOM 1404 C CA . VAL B 2 117 ? -34.810 13.041 -20.438 1.00 10.47 117 VAL H CA 1
ATOM 1405 C C . VAL B 2 117 ? -35.792 12.126 -19.749 1.00 14.10 117 VAL H C 1
ATOM 1406 O O . VAL B 2 117 ? -35.442 11.478 -18.767 1.00 14.38 117 VAL H O 1
ATOM 1410 N N . SER B 2 118 ? -37.026 12.077 -20.259 1.00 12.38 118 SER H N 1
ATOM 1411 C CA . SER B 2 118 ? -38.098 11.308 -19.610 1.00 11.70 118 SER H CA 1
ATOM 1412 C C . SER B 2 118 ? -39.180 10.981 -20.602 1.00 16.58 118 SER H C 1
ATOM 1413 O O . SER B 2 118 ? -39.391 11.751 -21.537 1.00 16.67 118 SER H O 1
ATOM 1416 N N . SER B 2 119 ? -39.877 9.843 -20.390 1.00 16.53 119 SER H N 1
ATOM 1417 C CA . SER B 2 119 ? -41.030 9.448 -21.186 1.00 19.00 119 SER H CA 1
ATOM 1418 C C . SER B 2 119 ? -42.285 10.067 -20.578 1.00 24.72 119 SER H C 1
ATOM 1419 O O . SER B 2 119 ? -43.325 10.058 -21.239 1.00 26.33 119 SER H O 1
ATOM 1422 N N . ALA B 2 120 ? -42.206 10.567 -19.323 1.00 20.86 120 ALA H N 1
ATOM 1423 C CA . ALA B 2 120 ? -43.377 11.142 -18.632 1.00 21.39 120 ALA H CA 1
ATOM 1424 C C . ALA B 2 120 ? -43.880 12.424 -19.275 1.00 24.45 120 ALA H C 1
ATOM 1425 O O . ALA B 2 120 ? -43.109 13.129 -19.916 1.00 23.60 120 ALA H O 1
ATOM 1427 N N . SER B 2 121 ? -45.182 12.723 -19.106 1.00 21.80 121 SER H N 1
ATOM 1428 C CA . SER B 2 121 ? -45.799 13.907 -19.714 1.00 21.55 121 SER H CA 1
ATOM 1429 C C . SER B 2 121 ? -45.363 15.198 -19.049 1.00 22.73 121 SER H C 1
ATOM 1430 O O . SER B 2 121 ? -45.316 15.280 -17.822 1.00 22.72 121 SER H O 1
ATOM 1433 N N . THR B 2 122 ? -45.065 16.195 -19.870 1.00 17.92 122 THR H N 1
ATOM 1434 C CA . THR B 2 122 ? -44.751 17.548 -19.401 1.00 17.60 122 THR H CA 1
ATOM 1435 C C . THR B 2 122 ? -46.027 18.158 -18.844 1.00 21.37 122 THR H C 1
ATOM 1436 O O . THR B 2 122 ? -47.111 17.961 -19.404 1.00 21.41 122 THR H O 1
ATOM 1440 N N . LYS B 2 123 ? -45.902 18.876 -17.721 1.00 17.05 123 LYS H N 1
ATOM 1441 C CA . LYS B 2 123 ? -47.066 19.493 -17.103 1.00 17.53 123 LYS H CA 1
ATOM 1442 C C . LYS B 2 123 ? -46.670 20.858 -16.561 1.00 19.67 123 LYS H C 1
ATOM 1443 O O . LYS B 2 123 ? -45.663 20.984 -15.870 1.00 16.13 123 LYS H O 1
ATOM 1449 N N . GLY B 2 124 ? -47.490 21.859 -16.851 1.00 18.00 124 GLY H N 1
ATOM 1450 C CA . GLY B 2 124 ? -47.231 23.209 -16.376 1.00 17.32 124 GLY H CA 1
ATOM 1451 C C . GLY B 2 124 ? -47.722 23.392 -14.959 1.00 16.96 124 GLY H C 1
ATOM 1452 O O . GLY B 2 124 ? -48.660 22.720 -14.542 1.00 18.26 124 GLY H O 1
ATOM 1453 N N . PRO B 2 125 ? -47.110 24.289 -14.176 1.00 14.95 125 PRO H N 1
ATOM 1454 C CA . PRO B 2 125 ? -47.544 24.434 -12.780 1.00 15.35 125 PRO H CA 1
ATOM 1455 C C . PRO B 2 125 ? -48.786 25.298 -12.623 1.00 20.89 125 PRO H C 1
ATOM 1456 O O . PRO B 2 125 ? -49.085 26.130 -13.490 1.00 19.88 125 PRO H O 1
ATOM 1460 N N . SER B 2 126 ? -49.457 25.129 -11.478 1.00 16.36 126 SER H N 1
ATOM 1461 C CA . SER B 2 126 ? -50.521 25.995 -10.985 1.00 15.46 126 SER H CA 1
ATOM 1462 C C . SER B 2 126 ? -49.780 26.895 -9.988 1.00 18.92 126 SER H C 1
ATOM 1463 O O . SER B 2 126 ? -48.885 26.422 -9.281 1.00 18.11 126 SER H O 1
ATOM 1466 N N . VAL B 2 127 ? -50.106 28.188 -9.950 1.00 13.55 127 VAL H N 1
ATOM 1467 C CA . VAL B 2 127 ? -49.403 29.099 -9.046 1.00 12.63 127 VAL H CA 1
ATOM 1468 C C . VAL B 2 127 ? -50.444 29.679 -8.114 1.00 17.09 127 VAL H C 1
ATOM 1469 O O . VAL B 2 127 ? -51.449 30.233 -8.580 1.00 17.29 127 VAL H O 1
ATOM 1473 N N . PHE B 2 128 ? -50.242 29.497 -6.803 1.00 12.68 128 PHE H N 1
ATOM 1474 C CA . PHE B 2 128 ? -51.196 30.002 -5.805 1.00 12.60 128 PHE H CA 1
ATOM 1475 C C . PHE B 2 128 ? -50.519 30.977 -4.857 1.00 14.39 128 PHE H C 1
ATOM 1476 O O . PHE B 2 128 ? -49.374 30.754 -4.493 1.00 13.92 128 PHE H O 1
ATOM 1484 N N . PRO B 2 129 ? -51.200 32.045 -4.421 1.00 12.76 129 PRO H N 1
ATOM 1485 C CA . PRO B 2 129 ? -50.551 32.969 -3.471 1.00 12.44 129 PRO H CA 1
ATOM 1486 C C . PRO B 2 129 ? -50.456 32.385 -2.067 1.00 14.69 129 PRO H C 1
ATOM 1487 O O . PRO B 2 129 ? -51.311 31.592 -1.642 1.00 14.83 129 PRO H O 1
ATOM 1491 N N . LEU B 2 130 ? -49.413 32.789 -1.339 1.00 11.14 130 LEU H N 1
ATOM 1492 C CA . LEU B 2 130 ? -49.249 32.519 0.103 1.00 9.86 130 LEU H CA 1
ATOM 1493 C C . LEU B 2 130 ? -49.386 33.925 0.678 1.00 14.46 130 LEU H C 1
ATOM 1494 O O . LEU B 2 130 ? -48.412 34.654 0.807 1.00 11.91 130 LEU H O 1
ATOM 1499 N N . ALA B 2 131 ? -50.633 34.332 0.945 1.00 13.32 131 ALA H N 1
ATOM 1500 C CA . ALA B 2 131 ? -50.951 35.680 1.366 1.00 14.02 131 ALA H CA 1
ATOM 1501 C C . ALA B 2 131 ? -50.462 36.046 2.747 1.00 16.43 131 ALA H C 1
ATOM 1502 O O . ALA B 2 131 ? -50.599 35.248 3.668 1.00 16.63 131 ALA H O 1
ATOM 1504 N N . PRO B 2 132 ? -49.957 37.280 2.937 1.00 13.62 132 PRO H N 1
ATOM 1505 C CA . PRO B 2 132 ? -49.588 37.686 4.292 1.00 13.00 132 PRO H CA 1
ATOM 1506 C C . PRO B 2 132 ? -50.880 37.928 5.073 1.00 17.69 132 PRO H C 1
ATOM 1507 O O . PRO B 2 132 ? -51.853 38.450 4.521 1.00 17.94 132 PRO H O 1
ATOM 1511 N N . SER B 2 133 ? -50.888 37.530 6.342 1.00 14.43 133 SER H N 1
ATOM 1512 C CA . SER B 2 133 ? -52.062 37.675 7.166 1.00 14.49 133 SER H CA 1
ATOM 1513 C C . SER B 2 133 ? -51.650 37.786 8.614 1.00 15.85 133 SER H C 1
ATOM 1514 O O . SER B 2 133 ? -50.452 37.812 8.918 1.00 15.02 133 SER H O 1
ATOM 1517 N N . SER B 2 134 ? -52.634 37.793 9.526 1.00 13.44 134 SER H N 1
ATOM 1518 C CA . SER B 2 134 ? -52.286 37.830 10.943 1.00 13.67 134 SER H CA 1
ATOM 1519 C C . SER B 2 134 ? -51.532 36.585 11.385 1.00 16.57 134 SER H C 1
ATOM 1520 O O . SER B 2 134 ? -50.952 36.591 12.466 1.00 18.18 134 SER H O 1
ATOM 1523 N N . LYS B 2 135 ? -51.555 35.503 10.560 1.00 13.27 135 LYS H N 1
ATOM 1524 C CA . LYS B 2 135 ? -50.886 34.252 10.920 1.00 13.22 135 LYS H CA 1
ATOM 1525 C C . LYS B 2 135 ? -49.480 34.132 10.327 1.00 15.26 135 LYS H C 1
ATOM 1526 O O . LYS B 2 135 ? -48.797 33.117 10.549 1.00 13.51 135 LYS H O 1
ATOM 1532 N N . SER B 2 136 ? -49.076 35.143 9.536 1.00 13.51 136 SER H N 1
ATOM 1533 C CA . SER B 2 136 ? -47.734 35.162 8.948 1.00 11.92 136 SER H CA 1
ATOM 1534 C C . SER B 2 136 ? -47.074 36.520 9.202 1.00 16.90 136 SER H C 1
ATOM 1535 O O . SER B 2 136 ? -46.221 36.970 8.430 1.00 14.92 136 SER H O 1
ATOM 1538 N N . THR B 2 137 ? -47.410 37.149 10.350 1.00 16.11 137 THR H N 1
ATOM 1539 C CA . THR B 2 137 ? -46.842 38.467 10.708 1.00 16.43 137 THR H CA 1
ATOM 1540 C C . THR B 2 137 ? -46.544 38.520 12.153 1.00 23.55 137 THR H C 1
ATOM 1541 O O . THR B 2 137 ? -47.449 38.246 12.956 1.00 21.26 137 THR H O 1
ATOM 1545 N N . SER B 2 138 ? -45.292 38.903 12.513 1.00 20.98 138 SER H N 1
ATOM 1546 C CA . SER B 2 138 ? -44.887 39.047 13.921 1.00 20.10 138 SER H CA 1
ATOM 1547 C C . SER B 2 138 ? -43.574 39.830 14.042 1.00 20.30 138 SER H C 1
ATOM 1548 O O . SER B 2 138 ? -42.714 39.759 13.156 1.00 16.39 138 SER H O 1
ATOM 1551 N N . GLY B 2 139 ? -43.438 40.593 15.134 1.00 18.52 139 GLY H N 1
ATOM 1552 C CA . GLY B 2 139 ? -42.230 41.353 15.405 1.00 18.30 139 GLY H CA 1
ATOM 1553 C C . GLY B 2 139 ? -41.901 42.430 14.383 1.00 20.11 139 GLY H C 1
ATOM 1554 O O . GLY B 2 139 ? -40.764 42.904 14.310 1.00 19.36 139 GLY H O 1
ATOM 1555 N N . GLY B 2 140 ? -42.899 42.793 13.605 1.00 14.93 140 GLY H N 1
ATOM 1556 C CA . GLY B 2 140 ? -42.801 43.791 12.550 1.00 12.96 140 GLY H CA 1
ATOM 1557 C C . GLY B 2 140 ? -42.518 43.206 11.185 1.00 14.73 140 GLY H C 1
ATOM 1558 O O . GLY B 2 140 ? -42.444 43.958 10.213 1.00 14.14 140 GLY H O 1
ATOM 1559 N N . THR B 2 141 ? -42.339 41.875 11.093 1.00 11.01 141 THR H N 1
ATOM 1560 C CA . THR B 2 141 ? -42.025 41.181 9.828 1.00 10.96 141 THR H CA 1
ATOM 1561 C C . THR B 2 141 ? -43.230 40.483 9.307 1.00 12.88 141 THR H C 1
ATOM 1562 O O . THR B 2 141 ? -43.962 39.860 10.088 1.00 13.32 141 THR H O 1
ATOM 1566 N N . ALA B 2 142 ? -43.427 40.542 7.974 1.00 9.49 142 ALA H N 1
ATOM 1567 C CA . ALA B 2 142 ? -44.494 39.785 7.322 1.00 10.40 142 ALA H CA 1
ATOM 1568 C C . ALA B 2 142 ? -43.871 38.813 6.348 1.00 13.25 142 ALA H C 1
ATOM 1569 O O . ALA B 2 142 ? -42.929 39.174 5.626 1.00 12.57 142 ALA H O 1
ATOM 1571 N N . ALA B 2 143 ? -44.409 37.585 6.286 1.00 8.81 143 ALA H N 1
ATOM 1572 C CA . ALA B 2 143 ? -43.972 36.618 5.281 1.00 8.43 143 ALA H CA 1
ATOM 1573 C C . ALA B 2 143 ? -45.082 36.445 4.287 1.00 12.54 143 ALA H C 1
ATOM 1574 O O . ALA B 2 143 ? -46.276 36.474 4.637 1.00 11.05 143 ALA H O 1
ATOM 1576 N N . LEU B 2 144 ? -44.690 36.259 3.036 1.00 8.51 144 LEU H N 1
ATOM 1577 C CA . LEU B 2 144 ? -45.623 36.025 1.940 1.00 9.58 144 LEU H CA 1
ATOM 1578 C C . LEU B 2 144 ? -44.904 35.195 0.901 1.00 11.71 144 LEU H C 1
ATOM 1579 O O . LEU B 2 144 ? -43.686 35.028 0.967 1.00 10.46 144 LEU H O 1
ATOM 1584 N N . GLY B 2 145 ? -45.630 34.676 -0.052 1.00 10.51 145 GLY H N 1
ATOM 1585 C CA . GLY B 2 145 ? -44.953 33.879 -1.073 1.00 9.08 145 GLY H CA 1
ATOM 1586 C C . GLY B 2 145 ? -45.877 33.349 -2.142 1.00 11.81 145 GLY H C 1
ATOM 1587 O O . GLY B 2 145 ? -47.020 33.810 -2.272 1.00 10.08 145 GLY H O 1
ATOM 1588 N N A CYS B 2 146 ? -45.382 32.364 -2.882 0.50 7.84 146 CYS H N 1
ATOM 1589 N N B CYS B 2 146 ? -45.384 32.429 -2.987 0.50 11.21 146 CYS H N 1
ATOM 1590 C CA A CYS B 2 146 ? -46.156 31.683 -3.907 0.50 7.63 146 CYS H CA 1
ATOM 1591 C CA B CYS B 2 146 ? -46.275 31.744 -3.933 0.50 12.50 146 CYS H CA 1
ATOM 1592 C C A CYS B 2 146 ? -45.914 30.207 -3.758 0.50 11.17 146 CYS H C 1
ATOM 1593 C C B CYS B 2 146 ? -45.906 30.279 -4.035 0.50 14.06 146 CYS H C 1
ATOM 1594 O O A CYS B 2 146 ? -44.806 29.785 -3.423 0.50 9.87 146 CYS H O 1
ATOM 1595 O O B CYS B 2 146 ? -44.726 29.930 -3.987 0.50 11.86 146 CYS H O 1
ATOM 1600 N N . LEU B 2 147 ? -46.941 29.427 -4.049 1.00 9.70 147 LEU H N 1
ATOM 1601 C CA . LEU B 2 147 ? -46.851 27.967 -4.077 1.00 9.81 147 LEU H CA 1
ATOM 1602 C C . LEU B 2 147 ? -46.985 27.573 -5.532 1.00 13.48 147 LEU H C 1
ATOM 1603 O O . LEU B 2 147 ? -47.935 27.954 -6.208 1.00 14.39 147 LEU H O 1
ATOM 1608 N N . VAL B 2 148 ? -45.976 26.863 -6.036 1.00 10.78 148 VAL H N 1
ATOM 1609 C CA . VAL B 2 148 ? -45.876 26.494 -7.440 1.00 10.93 148 VAL H CA 1
ATOM 1610 C C . VAL B 2 148 ? -46.054 24.989 -7.455 1.00 15.10 148 VAL H C 1
ATOM 1611 O O . VAL B 2 148 ? -45.133 24.256 -7.113 1.00 15.05 148 VAL H O 1
ATOM 1615 N N . LYS B 2 149 ? -47.266 24.528 -7.785 1.00 13.53 149 LYS H N 1
ATOM 1616 C CA . LYS B 2 149 ? -47.621 23.145 -7.626 1.00 13.27 149 LYS H CA 1
ATOM 1617 C C . LYS B 2 149 ? -47.847 22.369 -8.915 1.00 16.44 149 LYS H C 1
ATOM 1618 O O . LYS B 2 149 ? -48.369 22.921 -9.874 1.00 16.66 149 LYS H O 1
ATOM 1624 N N . ASP B 2 150 ? -47.554 21.045 -8.884 1.00 13.06 150 ASP H N 1
ATOM 1625 C CA . ASP B 2 150 ? -47.909 20.081 -9.916 1.00 13.56 150 ASP H CA 1
ATOM 1626 C C . ASP B 2 150 ? -47.322 20.353 -11.264 1.00 18.46 150 ASP H C 1
ATOM 1627 O O . ASP B 2 150 ? -48.058 20.495 -12.252 1.00 19.06 150 ASP H O 1
ATOM 1632 N N . TYR B 2 151 ? -45.987 20.338 -11.335 1.00 12.69 151 TYR H N 1
ATOM 1633 C CA . TYR B 2 151 ? -45.329 20.526 -12.626 1.00 11.07 151 TYR H CA 1
ATOM 1634 C C . TYR B 2 151 ? -44.361 19.404 -12.914 1.00 14.33 151 TYR H C 1
ATOM 1635 O O . TYR B 2 151 ? -43.892 18.729 -12.010 1.00 13.13 151 TYR H O 1
ATOM 1644 N N . PHE B 2 152 ? -44.018 19.251 -14.175 1.00 12.62 152 PHE H N 1
ATOM 1645 C CA . PHE B 2 152 ? -43.031 18.273 -14.577 1.00 11.87 152 PHE H CA 1
ATOM 1646 C C . PHE B 2 152 ? -42.445 18.687 -15.923 1.00 15.25 152 PHE H C 1
ATOM 1647 O O . PHE B 2 152 ? -43.206 19.071 -16.813 1.00 15.11 152 PHE H O 1
ATOM 1655 N N . PRO B 2 153 ? -41.123 18.603 -16.122 1.00 11.86 153 PRO H N 1
ATOM 1656 C CA . PRO B 2 153 ? -40.065 18.208 -15.167 1.00 12.14 153 PRO H CA 1
ATOM 1657 C C . PRO B 2 153 ? -39.587 19.463 -14.452 1.00 13.71 153 PRO H C 1
ATOM 1658 O O . PRO B 2 153 ? -40.202 20.522 -14.595 1.00 12.31 153 PRO H O 1
ATOM 1662 N N . GLU B 2 154 ? -38.436 19.392 -13.772 1.00 9.75 154 GLU H N 1
ATOM 1663 C CA . GLU B 2 154 ? -37.834 20.589 -13.270 1.00 8.49 154 GLU H CA 1
ATOM 1664 C C . GLU B 2 154 ? -37.173 21.279 -14.517 1.00 14.06 154 GLU H C 1
ATOM 1665 O O . GLU B 2 154 ? -36.994 20.615 -15.549 1.00 13.72 154 GLU H O 1
ATOM 1671 N N . PRO B 2 155 ? -36.794 22.564 -14.435 1.00 12.16 155 PRO H N 1
ATOM 1672 C CA . PRO B 2 155 ? -36.948 23.480 -13.302 1.00 10.74 155 PRO H CA 1
ATOM 1673 C C . PRO B 2 155 ? -38.069 24.495 -13.453 1.00 16.31 155 PRO H C 1
ATOM 1674 O O . PRO B 2 155 ? -38.534 24.799 -14.552 1.00 14.04 155 PRO H O 1
ATOM 1678 N N . VAL B 2 156 ? -38.482 25.044 -12.305 1.00 14.31 156 VAL H N 1
ATOM 1679 C CA . VAL B 2 156 ? -39.291 26.231 -12.236 1.00 14.26 156 VAL H CA 1
ATOM 1680 C C . VAL B 2 156 ? -38.331 27.287 -11.682 1.00 17.77 156 VAL H C 1
ATOM 1681 O O . VAL B 2 156 ? -37.560 26.984 -10.759 1.00 16.88 156 VAL H O 1
ATOM 1685 N N . THR B 2 157 ? -38.355 28.493 -12.251 1.00 15.49 157 THR H N 1
ATOM 1686 C CA . THR B 2 157 ? -37.619 29.615 -11.694 1.00 15.71 157 THR H CA 1
ATOM 1687 C C . THR B 2 157 ? -38.639 30.608 -11.165 1.00 16.10 157 THR H C 1
ATOM 1688 O O . THR B 2 157 ? -39.743 30.756 -11.714 1.00 15.09 157 THR H O 1
ATOM 1692 N N . VAL B 2 158 ? -38.281 31.278 -10.079 1.00 13.92 158 VAL H N 1
ATOM 1693 C CA . VAL B 2 158 ? -39.160 32.268 -9.497 1.00 13.22 158 VAL H CA 1
ATOM 1694 C C . VAL B 2 158 ? -38.334 33.498 -9.258 1.00 17.02 158 VAL H C 1
ATOM 1695 O O . VAL B 2 158 ? -37.244 33.409 -8.671 1.00 16.72 158 VAL H O 1
ATOM 1699 N N . SER B 2 159 ? -38.867 34.659 -9.658 1.00 13.56 159 SER H N 1
ATOM 1700 C CA . SER B 2 159 ? -38.253 35.930 -9.294 1.00 13.11 159 SER H CA 1
ATOM 1701 C C . SER B 2 159 ? -39.392 36.714 -8.656 1.00 15.45 159 SER H C 1
ATOM 1702 O O . SER B 2 159 ? -40.556 36.294 -8.717 1.00 14.35 159 SER H O 1
ATOM 1705 N N . TRP B 2 160 ? -39.051 37.799 -7.988 1.00 12.37 160 TRP H N 1
ATOM 1706 C CA . TRP B 2 160 ? -40.032 38.655 -7.329 1.00 12.12 160 TRP H CA 1
ATOM 1707 C C . TRP B 2 160 ? -39.884 40.051 -7.870 1.00 15.05 160 TRP H C 1
ATOM 1708 O O . TRP B 2 160 ? -38.756 40.551 -8.004 1.00 14.41 160 TRP H O 1
ATOM 1719 N N . ASN B 2 161 ? -41.027 40.650 -8.266 1.00 12.72 161 ASN H N 1
ATOM 1720 C CA . ASN B 2 161 ? -41.062 42.019 -8.822 1.00 12.62 161 ASN H CA 1
ATOM 1721 C C . ASN B 2 161 ? -40.059 42.187 -9.984 1.00 17.56 161 ASN H C 1
ATOM 1722 O O . ASN B 2 161 ? -39.306 43.167 -10.048 1.00 18.45 161 ASN H O 1
ATOM 1727 N N . SER B 2 162 ? -40.022 41.184 -10.862 1.00 16.78 162 SER H N 1
ATOM 1728 C CA . SER B 2 162 ? -39.172 41.132 -12.063 1.00 17.85 162 SER H CA 1
ATOM 1729 C C . SER B 2 162 ? -37.676 41.251 -11.757 1.00 22.10 162 SER H C 1
ATOM 1730 O O . SER B 2 162 ? -36.903 41.753 -12.575 1.00 22.83 162 SER H O 1
ATOM 1733 N N . GLY B 2 163 ? -37.278 40.748 -10.596 1.00 19.49 163 GLY H N 1
ATOM 1734 C CA . GLY B 2 163 ? -35.885 40.732 -10.156 1.00 19.51 163 GLY H CA 1
ATOM 1735 C C . GLY B 2 163 ? -35.494 41.910 -9.288 1.00 23.84 163 GLY H C 1
ATOM 1736 O O . GLY B 2 163 ? -34.372 41.946 -8.782 1.00 24.38 163 GLY H O 1
ATOM 1737 N N . ALA B 2 164 ? -36.432 42.856 -9.057 1.00 19.19 164 ALA H N 1
ATOM 1738 C CA . ALA B 2 164 ? -36.159 44.012 -8.210 1.00 19.47 164 ALA H CA 1
ATOM 1739 C C . ALA B 2 164 ? -36.201 43.650 -6.736 1.00 21.47 164 ALA H C 1
ATOM 1740 O O . ALA B 2 164 ? -35.672 44.391 -5.907 1.00 21.83 164 ALA H O 1
ATOM 1742 N N . LEU B 2 165 ? -36.839 42.514 -6.387 1.00 15.70 165 LEU H N 1
ATOM 1743 C CA . LEU B 2 165 ? -36.909 42.121 -4.986 1.00 14.49 165 LEU H CA 1
ATOM 1744 C C . LEU B 2 165 ? -36.101 40.833 -4.832 1.00 17.63 165 LEU H C 1
ATOM 1745 O O . LEU B 2 165 ? -36.479 39.808 -5.401 1.00 17.98 165 LEU H O 1
ATOM 1750 N N . THR B 2 166 ? -34.950 40.914 -4.137 1.00 15.65 166 THR H N 1
ATOM 1751 C CA . THR B 2 166 ? -34.118 39.719 -3.935 1.00 16.11 166 THR H CA 1
ATOM 1752 C C . THR B 2 166 ? -33.812 39.486 -2.443 1.00 19.02 166 THR H C 1
ATOM 1753 O O . THR B 2 166 ? -33.633 38.326 -2.042 1.00 16.79 166 THR H O 1
ATOM 1757 N N A SER B 2 167 ? -33.722 40.559 -1.639 0.50 14.98 167 SER H N 1
ATOM 1758 N N B SER B 2 167 ? -33.725 40.567 -1.620 0.50 16.27 167 SER H N 1
ATOM 1759 C CA A SER B 2 167 ? -33.425 40.453 -0.214 0.50 13.85 167 SER H CA 1
ATOM 1760 C CA B SER B 2 167 ? -33.442 40.460 -0.180 0.50 15.91 167 SER H CA 1
ATOM 1761 C C A SER B 2 167 ? -34.527 39.688 0.543 0.50 16.90 167 SER H C 1
ATOM 1762 C C B SER B 2 167 ? -34.536 39.676 0.541 0.50 17.81 167 SER H C 1
ATOM 1763 O O A SER B 2 167 ? -35.704 39.935 0.308 0.50 16.25 167 SER H O 1
ATOM 1764 O O B SER B 2 167 ? -35.715 39.906 0.291 0.50 17.05 167 SER H O 1
ATOM 1769 N N . GLY B 2 168 ? -34.134 38.729 1.380 1.00 14.75 168 GLY H N 1
ATOM 1770 C CA . GLY B 2 168 ? -35.065 37.921 2.158 1.00 14.54 168 GLY H CA 1
ATOM 1771 C C . GLY B 2 168 ? -35.869 36.887 1.379 1.00 15.37 168 GLY H C 1
ATOM 1772 O O . GLY B 2 168 ? -36.795 36.295 1.945 1.00 14.38 168 GLY H O 1
ATOM 1773 N N . VAL B 2 169 ? -35.550 36.648 0.085 1.00 10.27 169 VAL H N 1
ATOM 1774 C CA . VAL B 2 169 ? -36.277 35.634 -0.686 1.00 8.30 169 VAL H CA 1
ATOM 1775 C C . VAL B 2 169 ? -35.680 34.257 -0.394 1.00 13.49 169 VAL H C 1
ATOM 1776 O O . VAL B 2 169 ? -34.456 34.118 -0.338 1.00 14.11 169 VAL H O 1
ATOM 1780 N N . HIS B 2 170 ? -36.539 33.250 -0.235 1.00 10.48 170 HIS H N 1
ATOM 1781 C CA . HIS B 2 170 ? -36.116 31.847 -0.158 1.00 10.27 170 HIS H CA 1
ATOM 1782 C C . HIS B 2 170 ? -36.980 31.070 -1.128 1.00 13.22 170 HIS H C 1
ATOM 1783 O O . HIS B 2 170 ? -38.194 30.951 -0.924 1.00 12.43 170 HIS H O 1
ATOM 1790 N N . THR B 2 171 ? -36.370 30.588 -2.227 1.00 10.07 171 THR H N 1
ATOM 1791 C CA . THR B 2 171 ? -37.071 29.722 -3.160 1.00 8.79 171 THR H CA 1
ATOM 1792 C C . THR B 2 171 ? -36.588 28.335 -2.808 1.00 13.40 171 THR H C 1
ATOM 1793 O O . THR B 2 171 ? -35.404 28.013 -2.955 1.00 12.89 171 THR H O 1
ATOM 1797 N N . PHE B 2 172 ? -37.499 27.515 -2.320 1.00 8.62 172 PHE H N 1
ATOM 1798 C CA . PHE B 2 172 ? -37.133 26.229 -1.818 1.00 8.57 172 PHE H CA 1
ATOM 1799 C C . PHE B 2 172 ? -36.844 25.210 -2.894 1.00 11.72 172 PHE H C 1
ATOM 1800 O O . PHE B 2 172 ? -37.516 25.204 -3.939 1.00 11.54 172 PHE H O 1
ATOM 1808 N N . PRO B 2 173 ? -35.958 24.237 -2.590 1.00 9.75 173 PRO H N 1
ATOM 1809 C CA . PRO B 2 173 ? -35.829 23.073 -3.477 1.00 9.07 173 PRO H CA 1
ATOM 1810 C C . PRO B 2 173 ? -37.186 22.384 -3.631 1.00 12.33 173 PRO H C 1
ATOM 1811 O O . PRO B 2 173 ? -37.973 22.291 -2.679 1.00 11.23 173 PRO H O 1
ATOM 1815 N N . ALA B 2 174 ? -37.450 21.885 -4.832 1.00 10.17 174 ALA H N 1
ATOM 1816 C CA . ALA B 2 174 ? -38.728 21.251 -5.106 1.00 10.83 174 ALA H CA 1
ATOM 1817 C C . ALA B 2 174 ? -38.818 19.943 -4.331 1.00 13.16 174 ALA H C 1
ATOM 1818 O O . ALA B 2 174 ? -37.777 19.364 -3.984 1.00 11.79 174 ALA H O 1
ATOM 1820 N N . VAL B 2 175 ? -40.040 19.485 -4.076 1.00 9.59 175 VAL H N 1
ATOM 1821 C CA . VAL B 2 175 ? -40.292 18.143 -3.509 1.00 8.57 175 VAL H CA 1
ATOM 1822 C C . VAL B 2 175 ? -40.954 17.352 -4.619 1.00 12.60 175 VAL H C 1
ATOM 1823 O O . VAL B 2 175 ? -41.598 17.912 -5.519 1.00 12.94 175 VAL H O 1
ATOM 1827 N N . LEU B 2 176 ? -40.750 16.044 -4.587 1.00 10.88 176 LEU H N 1
ATOM 1828 C CA . LEU B 2 176 ? -41.369 15.162 -5.546 1.00 10.86 176 LEU H CA 1
ATOM 1829 C C . LEU B 2 176 ? -42.634 14.614 -4.885 1.00 16.61 176 LEU H C 1
ATOM 1830 O O . LEU B 2 176 ? -42.543 13.922 -3.869 1.00 15.73 176 LEU H O 1
ATOM 1835 N N . GLN B 2 177 ? -43.813 14.906 -5.464 1.00 13.66 177 GLN H N 1
ATOM 1836 C CA . GLN B 2 177 ? -45.090 14.405 -4.932 1.00 14.39 177 GLN H CA 1
ATOM 1837 C C . GLN B 2 177 ? -45.298 12.939 -5.305 1.00 18.63 177 GLN H C 1
ATOM 1838 O O . GLN B 2 177 ? -44.627 12.446 -6.222 1.00 17.06 177 GLN H O 1
ATOM 1844 N N A SER B 2 178 ? -46.259 12.251 -4.637 0.50 17.31 178 SER H N 1
ATOM 1845 N N B SER B 2 178 ? -46.253 12.249 -4.635 0.50 18.18 178 SER H N 1
ATOM 1846 C CA A SER B 2 178 ? -46.551 10.842 -4.937 0.50 18.22 178 SER H CA 1
ATOM 1847 C CA B SER B 2 178 ? -46.546 10.841 -4.939 0.50 19.52 178 SER H CA 1
ATOM 1848 C C A SER B 2 178 ? -46.958 10.655 -6.400 0.50 23.86 178 SER H C 1
ATOM 1849 C C B SER B 2 178 ? -46.969 10.651 -6.399 0.50 24.45 178 SER H C 1
ATOM 1850 O O A SER B 2 178 ? -46.670 9.612 -6.976 0.50 24.78 178 SER H O 1
ATOM 1851 O O B SER B 2 178 ? -46.699 9.601 -6.971 0.50 25.35 178 SER H O 1
ATOM 1856 N N . SER B 2 179 ? -47.588 11.694 -7.005 1.00 20.53 179 SER H N 1
ATOM 1857 C CA . SER B 2 179 ? -48.036 11.690 -8.406 1.00 20.06 179 SER H CA 1
ATOM 1858 C C . SER B 2 179 ? -46.896 11.690 -9.427 1.00 24.43 179 SER H C 1
ATOM 1859 O O . SER B 2 179 ? -47.150 11.487 -10.617 1.00 25.79 179 SER H O 1
ATOM 1862 N N . GLY B 2 180 ? -45.668 11.973 -8.988 1.00 18.59 180 GLY H N 1
ATOM 1863 C CA . GLY B 2 180 ? -44.537 12.114 -9.894 1.00 17.58 180 GLY H CA 1
ATOM 1864 C C . GLY B 2 180 ? -44.341 13.556 -10.332 1.00 18.21 180 GLY H C 1
ATOM 1865 O O . GLY B 2 180 ? -43.404 13.869 -11.079 1.00 17.57 180 GLY H O 1
ATOM 1866 N N . LEU B 2 181 ? -45.227 14.454 -9.878 1.00 13.13 181 LEU H N 1
ATOM 1867 C CA . LEU B 2 181 ? -45.121 15.879 -10.194 1.00 12.38 181 LEU H CA 1
ATOM 1868 C C . LEU B 2 181 ? -44.389 16.578 -9.086 1.00 15.21 181 LEU H C 1
ATOM 1869 O O . LEU B 2 181 ? -44.402 16.117 -7.944 1.00 15.14 181 LEU H O 1
ATOM 1874 N N . TYR B 2 182 ? -43.760 17.717 -9.403 1.00 11.79 182 TYR H N 1
ATOM 1875 C CA . TYR B 2 182 ? -43.041 18.472 -8.402 1.00 10.94 182 TYR H CA 1
ATOM 1876 C C . TYR B 2 182 ? -43.845 19.636 -7.872 1.00 12.90 182 TYR H C 1
ATOM 1877 O O . TYR B 2 182 ? -44.777 20.090 -8.519 1.00 12.63 182 TYR H O 1
ATOM 1886 N N . SER B 2 183 ? -43.432 20.139 -6.700 1.00 10.06 183 SER H N 1
ATOM 1887 C CA A SER B 2 183 ? -44.012 21.332 -6.091 0.63 9.09 183 SER H CA 1
ATOM 1888 C CA B SER B 2 183 ? -44.015 21.326 -6.116 0.37 8.80 183 SER H CA 1
ATOM 1889 C C . SER B 2 183 ? -42.935 22.109 -5.389 1.00 12.19 183 SER H C 1
ATOM 1890 O O . SER B 2 183 ? -42.025 21.517 -4.812 1.00 11.17 183 SER H O 1
ATOM 1895 N N . LEU B 2 184 ? -43.023 23.440 -5.412 1.00 9.40 184 LEU H N 1
ATOM 1896 C CA . LEU B 2 184 ? -42.083 24.217 -4.628 1.00 10.29 184 LEU H CA 1
ATOM 1897 C C . LEU B 2 184 ? -42.783 25.452 -4.119 1.00 13.10 184 LEU H C 1
ATOM 1898 O O . LEU B 2 184 ? -43.860 25.792 -4.602 1.00 13.38 184 LEU H O 1
ATOM 1903 N N A SER B 2 185 ? -42.181 26.126 -3.150 0.50 10.26 185 SER H N 1
ATOM 1904 N N B SER B 2 185 ? -42.186 26.116 -3.127 0.50 11.34 185 SER H N 1
ATOM 1905 C CA A SER B 2 185 ? -42.706 27.414 -2.698 0.50 9.54 185 SER H CA 1
ATOM 1906 C CA B SER B 2 185 ? -42.696 27.399 -2.635 0.50 11.32 185 SER H CA 1
ATOM 1907 C C A SER B 2 185 ? -41.567 28.410 -2.760 0.50 11.40 185 SER H C 1
ATOM 1908 C C B SER B 2 185 ? -41.567 28.412 -2.672 0.50 12.62 185 SER H C 1
ATOM 1909 O O A SER B 2 185 ? -40.391 28.031 -2.708 0.50 10.82 185 SER H O 1
ATOM 1910 O O B SER B 2 185 ? -40.394 28.047 -2.534 0.50 12.48 185 SER H O 1
ATOM 1915 N N . SER B 2 186 ? -41.915 29.681 -2.883 1.00 8.70 186 SER H N 1
ATOM 1916 C CA . SER B 2 186 ? -40.942 30.767 -2.863 1.00 8.18 186 SER H CA 1
ATOM 1917 C C . SER B 2 186 ? -41.545 31.759 -1.906 1.00 11.39 186 SER H C 1
ATOM 1918 O O . SER B 2 186 ? -42.721 32.078 -2.052 1.00 11.26 186 SER H O 1
ATOM 1921 N N . VAL B 2 187 ? -40.779 32.192 -0.890 1.00 8.57 187 VAL H N 1
ATOM 1922 C CA . VAL B 2 187 ? -41.287 33.100 0.129 1.00 7.67 187 VAL H CA 1
ATOM 1923 C C . VAL B 2 187 ? -40.364 34.293 0.246 1.00 11.26 187 VAL H C 1
ATOM 1924 O O . VAL B 2 187 ? -39.193 34.241 -0.151 1.00 10.39 187 VAL H O 1
ATOM 1928 N N . VAL B 2 188 ? -40.868 35.354 0.872 1.00 10.08 188 VAL H N 1
ATOM 1929 C CA . VAL B 2 188 ? -40.050 36.530 1.143 1.00 9.22 188 VAL H CA 1
ATOM 1930 C C . VAL B 2 188 ? -40.565 37.111 2.447 1.00 11.94 188 VAL H C 1
ATOM 1931 O O . VAL B 2 188 ? -41.752 36.970 2.741 1.00 10.87 188 VAL H O 1
ATOM 1935 N N . THR B 2 189 ? -39.672 37.712 3.234 1.00 9.57 189 THR H N 1
ATOM 1936 C CA . THR B 2 189 ? -40.089 38.457 4.429 1.00 9.14 189 THR H CA 1
ATOM 1937 C C . THR B 2 189 ? -39.876 39.939 4.116 1.00 12.87 189 THR H C 1
ATOM 1938 O O . THR B 2 189 ? -38.861 40.347 3.522 1.00 11.61 189 THR H O 1
ATOM 1942 N N . VAL B 2 190 ? -40.838 40.744 4.530 1.00 9.02 190 VAL H N 1
ATOM 1943 C CA . VAL B 2 190 ? -40.846 42.179 4.252 1.00 9.72 190 VAL H CA 1
ATOM 1944 C C . VAL B 2 190 ? -41.361 42.900 5.490 1.00 12.09 190 VAL H C 1
ATOM 1945 O O . VAL B 2 190 ? -41.859 42.256 6.427 1.00 11.93 190 VAL H O 1
ATOM 1949 N N . PRO B 2 191 ? -41.342 44.233 5.535 1.00 10.87 191 PRO H N 1
ATOM 1950 C CA . PRO B 2 191 ? -41.919 44.904 6.712 1.00 11.16 191 PRO H CA 1
ATOM 1951 C C . PRO B 2 191 ? -43.448 44.737 6.695 1.00 12.86 191 PRO H C 1
ATOM 1952 O O . PRO B 2 191 ? -44.074 44.882 5.635 1.00 11.91 191 PRO H O 1
ATOM 1956 N N A SER B 2 192 ? -44.058 44.417 7.850 0.50 10.63 192 SER H N 1
ATOM 1957 N N B SER B 2 192 ? -44.058 44.450 7.860 0.50 10.13 192 SER H N 1
ATOM 1958 C CA A SER B 2 192 ? -45.521 44.318 7.886 0.50 10.32 192 SER H CA 1
ATOM 1959 C CA B SER B 2 192 ? -45.521 44.367 7.919 0.50 9.45 192 SER H CA 1
ATOM 1960 C C A SER B 2 192 ? -46.150 45.717 7.707 0.50 14.89 192 SER H C 1
ATOM 1961 C C B SER B 2 192 ? -46.114 45.738 7.635 0.50 13.31 192 SER H C 1
ATOM 1962 O O A SER B 2 192 ? -47.271 45.812 7.214 0.50 16.12 192 SER H O 1
ATOM 1963 O O B SER B 2 192 ? -47.166 45.836 7.008 0.50 13.30 192 SER H O 1
ATOM 1968 N N . SER B 2 193 ? -45.412 46.795 8.058 1.00 13.30 193 SER H N 1
ATOM 1969 C CA . SER B 2 193 ? -45.894 48.176 7.968 1.00 14.24 193 SER H CA 1
ATOM 1970 C C . SER B 2 193 ? -46.335 48.630 6.605 1.00 22.63 193 SER H C 1
ATOM 1971 O O . SER B 2 193 ? -47.220 49.483 6.515 1.00 25.32 193 SER H O 1
ATOM 1974 N N . SER B 2 194 ? -45.692 48.119 5.568 1.00 19.40 194 SER H N 1
ATOM 1975 C CA . SER B 2 194 ? -45.939 48.577 4.199 1.00 19.03 194 SER H CA 1
ATOM 1976 C C . SER B 2 194 ? -46.675 47.575 3.322 1.00 18.47 194 SER H C 1
ATOM 1977 O O . SER B 2 194 ? -46.653 47.709 2.101 1.00 17.19 194 SER H O 1
ATOM 1980 N N . LEU B 2 195 ? -47.380 46.608 3.919 1.00 13.39 195 LEU H N 1
ATOM 1981 C CA . LEU B 2 195 ? -48.175 45.701 3.097 1.00 12.83 195 LEU H CA 1
ATOM 1982 C C . LEU B 2 195 ? -49.253 46.489 2.333 1.00 17.54 195 LEU H C 1
ATOM 1983 O O . LEU B 2 195 ? -49.676 46.050 1.271 1.00 16.92 195 LEU H O 1
ATOM 1988 N N . GLY B 2 196 ? -49.673 47.637 2.860 1.00 16.79 196 GLY H N 1
ATOM 1989 C CA . GLY B 2 196 ? -50.714 48.405 2.186 1.00 18.26 196 GLY H CA 1
ATOM 1990 C C . GLY B 2 196 ? -50.233 49.241 1.013 1.00 22.15 196 GLY H C 1
ATOM 1991 O O . GLY B 2 196 ? -51.048 49.698 0.203 1.00 23.33 196 GLY H O 1
ATOM 1992 N N . THR B 2 197 ? -48.919 49.483 0.919 1.00 15.28 197 THR H N 1
ATOM 1993 C CA . THR B 2 197 ? -48.412 50.363 -0.142 1.00 13.92 197 THR H CA 1
ATOM 1994 C C . THR B 2 197 ? -47.544 49.655 -1.174 1.00 14.32 197 THR H C 1
ATOM 1995 O O . THR B 2 197 ? -47.381 50.181 -2.274 1.00 14.38 197 THR H O 1
ATOM 1999 N N . GLN B 2 198 ? -46.939 48.506 -0.814 1.00 12.22 198 GLN H N 1
ATOM 2000 C CA . GLN B 2 198 ? -46.014 47.801 -1.709 1.00 11.08 198 GLN H CA 1
ATOM 2001 C C . GLN B 2 198 ? -46.739 46.727 -2.476 1.00 15.30 198 GLN H C 1
ATOM 2002 O O . GLN B 2 198 ? -47.757 46.232 -2.003 1.00 15.73 198 GLN H O 1
ATOM 2008 N N . THR B 2 199 ? -46.245 46.414 -3.678 1.00 12.65 199 THR H N 1
ATOM 2009 C CA . THR B 2 199 ? -46.824 45.378 -4.546 1.00 13.29 199 THR H CA 1
ATOM 2010 C C . THR B 2 199 ? -45.819 44.270 -4.655 1.00 15.77 199 THR H C 1
ATOM 2011 O O . THR B 2 199 ? -44.644 44.537 -4.924 1.00 17.36 199 THR H O 1
ATOM 2015 N N . TYR B 2 200 ? -46.270 43.009 -4.401 1.00 12.06 200 TYR H N 1
ATOM 2016 C CA . TYR B 2 200 ? -45.380 41.860 -4.462 1.00 10.68 200 TYR H CA 1
ATOM 2017 C C . TYR B 2 200 ? -45.931 40.905 -5.472 1.00 12.33 200 TYR H C 1
ATOM 2018 O O . TYR B 2 200 ? -47.065 40.476 -5.349 1.00 14.45 200 TYR H O 1
ATOM 2027 N N . ILE B 2 201 ? -45.174 40.709 -6.541 1.00 9.99 201 ILE H N 1
ATOM 2028 C CA . ILE B 2 201 ? -45.561 39.825 -7.639 1.00 9.97 201 ILE H CA 1
ATOM 2029 C C . ILE B 2 201 ? -44.534 38.740 -7.800 1.00 12.98 201 ILE H C 1
ATOM 2030 O O . ILE B 2 201 ? -43.356 39.025 -7.984 1.00 13.08 201 ILE H O 1
ATOM 2035 N N . CYS B 2 202 ? -44.969 37.494 -7.801 1.00 11.11 202 CYS H N 1
ATOM 2036 C CA . CYS B 2 202 ? -44.000 36.445 -8.086 1.00 12.06 202 CYS H CA 1
ATOM 2037 C C . CYS B 2 202 ? -44.069 36.085 -9.561 1.00 16.22 202 CYS H C 1
ATOM 2038 O O . CYS B 2 202 ? -45.161 35.962 -10.098 1.00 16.14 202 CYS H O 1
ATOM 2041 N N . ASN B 2 203 ? -42.905 36.009 -10.209 1.00 12.04 203 ASN H N 1
ATOM 2042 C CA . ASN B 2 203 ? -42.788 35.723 -11.640 1.00 13.27 203 ASN H CA 1
ATOM 2043 C C . ASN B 2 203 ? -42.291 34.299 -11.765 1.00 14.52 203 ASN H C 1
ATOM 2044 O O . ASN B 2 203 ? -41.141 34.013 -11.449 1.00 13.56 203 ASN H O 1
ATOM 2049 N N . VAL B 2 204 ? -43.166 33.432 -12.225 1.00 11.90 204 VAL H N 1
ATOM 2050 C CA . VAL B 2 204 ? -42.896 31.995 -12.325 1.00 12.03 204 VAL H CA 1
ATOM 2051 C C . VAL B 2 204 ? -42.713 31.616 -13.765 1.00 16.49 204 VAL H C 1
ATOM 2052 O O . VAL B 2 204 ? -43.555 31.934 -14.609 1.00 17.55 204 VAL H O 1
ATOM 2056 N N A ASN B 2 205 ? -41.623 30.904 -14.048 0.50 13.28 205 ASN H N 1
ATOM 2057 N N B ASN B 2 205 ? -41.625 30.901 -14.053 0.50 13.47 205 ASN H N 1
ATOM 2058 C CA A ASN B 2 205 ? -41.326 30.445 -15.393 0.50 13.70 205 ASN H CA 1
ATOM 2059 C CA B ASN B 2 205 ? -41.337 30.442 -15.403 0.50 13.98 205 ASN H CA 1
ATOM 2060 C C A ASN B 2 205 ? -41.087 28.934 -15.366 0.50 17.49 205 ASN H C 1
ATOM 2061 C C B ASN B 2 205 ? -41.073 28.940 -15.381 0.50 17.75 205 ASN H C 1
ATOM 2062 O O A ASN B 2 205 ? -40.366 28.439 -14.498 0.50 16.91 205 ASN H O 1
ATOM 2063 O O B ASN B 2 205 ? -40.321 28.454 -14.534 0.50 17.35 205 ASN H O 1
ATOM 2072 N N . HIS B 2 206 ? -41.716 28.207 -16.285 1.00 15.31 206 HIS H N 1
ATOM 2073 C CA . HIS B 2 206 ? -41.507 26.746 -16.423 1.00 13.72 206 HIS H CA 1
ATOM 2074 C C . HIS B 2 206 ? -41.316 26.573 -17.931 1.00 17.14 206 HIS H C 1
ATOM 2075 O O . HIS B 2 206 ? -42.288 26.337 -18.645 1.00 17.61 206 HIS H O 1
ATOM 2082 N N . LYS B 2 207 ? -40.069 26.749 -18.401 1.00 16.48 207 LYS H N 1
ATOM 2083 C CA . LYS B 2 207 ? -39.725 26.692 -19.831 1.00 18.38 207 LYS H CA 1
ATOM 2084 C C . LYS B 2 207 ? -40.198 25.393 -20.537 1.00 24.91 207 LYS H C 1
ATOM 2085 O O . LYS B 2 207 ? -40.847 25.529 -21.580 1.00 26.47 207 LYS H O 1
ATOM 2091 N N . PRO B 2 208 ? -40.090 24.172 -19.942 1.00 20.32 208 PRO H N 1
ATOM 2092 C CA . PRO B 2 208 ? -40.598 22.965 -20.653 1.00 19.64 208 PRO H CA 1
ATOM 2093 C C . PRO B 2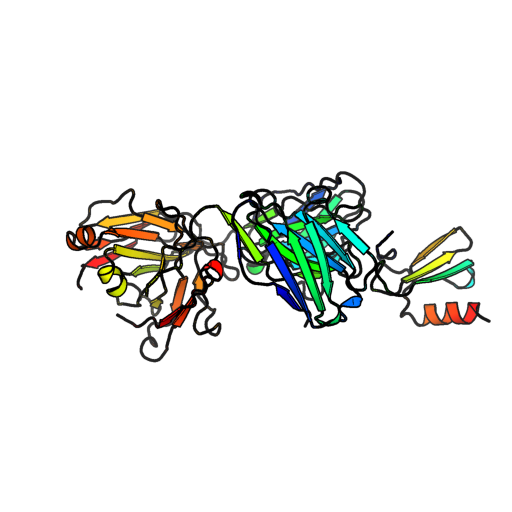 208 ? -42.087 22.978 -21.074 1.00 24.30 208 PRO H C 1
ATOM 2094 O O . PRO B 2 208 ? -42.444 22.387 -22.108 1.00 24.78 208 PRO H O 1
ATOM 2098 N N . SER B 2 209 ? -42.974 23.642 -20.313 1.00 18.29 209 SER H N 1
ATOM 2099 C CA . SER B 2 209 ? -44.393 23.733 -20.687 1.00 18.93 209 SER H CA 1
ATOM 2100 C C . SER B 2 209 ? -44.742 25.117 -21.285 1.00 24.66 209 SER H C 1
ATOM 2101 O O . SER B 2 209 ? -45.921 25.394 -21.483 1.00 25.03 209 SER H O 1
ATOM 2104 N N . ASN B 2 210 ? -43.737 26.000 -21.486 1.00 23.05 210 ASN H N 1
ATOM 2105 C CA . ASN B 2 210 ? -43.934 27.374 -21.991 1.00 24.34 210 ASN H CA 1
ATOM 2106 C C . ASN B 2 210 ? -44.918 28.151 -21.105 1.00 29.56 210 ASN H C 1
ATOM 2107 O O . ASN B 2 210 ? -45.771 28.893 -21.603 1.00 30.58 210 ASN H O 1
ATOM 2112 N N . THR B 2 211 ? -44.824 27.934 -19.778 1.00 24.02 211 THR H N 1
ATOM 2113 C CA . THR B 2 211 ? -45.699 28.582 -18.803 1.00 23.96 211 THR H CA 1
ATOM 2114 C C . THR B 2 211 ? -44.938 29.738 -18.204 1.00 25.03 211 THR H C 1
ATOM 2115 O O . THR B 2 211 ? -43.805 29.547 -17.781 1.00 24.49 211 THR H O 1
ATOM 2119 N N . LYS B 2 212 ? -45.535 30.942 -18.224 1.00 21.65 212 LYS H N 1
ATOM 2120 C CA . LYS B 2 212 ? -44.977 32.146 -17.596 1.00 20.85 212 LYS H CA 1
ATOM 2121 C C . LYS B 2 212 ? -46.149 32.733 -16.850 1.00 23.38 212 LYS H C 1
ATOM 2122 O O . LYS B 2 212 ? -47.152 33.069 -17.482 1.00 23.09 212 LYS H O 1
ATOM 2128 N N . VAL B 2 213 ? -46.080 32.786 -15.513 1.00 18.02 213 VAL H N 1
ATOM 2129 C CA . VAL B 2 213 ? -47.192 33.306 -14.705 1.00 18.42 213 VAL H CA 1
ATOM 2130 C C . VAL B 2 213 ? -46.648 34.400 -13.792 1.00 21.93 213 VAL H C 1
ATOM 2131 O O . VAL B 2 213 ? -45.601 34.224 -13.190 1.00 20.86 213 VAL H O 1
ATOM 2135 N N . ASP B 2 214 ? -47.388 35.498 -13.656 1.00 18.31 214 ASP H N 1
ATOM 2136 C CA . ASP B 2 214 ? -47.063 36.576 -12.728 1.00 19.13 214 ASP H CA 1
ATOM 2137 C C . ASP B 2 214 ? -48.233 36.644 -11.786 1.00 24.92 214 ASP H C 1
ATOM 2138 O O . ASP B 2 214 ? -49.356 36.851 -12.245 1.00 28.06 214 ASP H O 1
ATOM 2143 N N . LYS B 2 215 ? -48.017 36.380 -10.486 1.00 16.50 215 LYS H N 1
ATOM 2144 C CA . LYS B 2 215 ? -49.117 36.389 -9.532 1.00 16.26 215 LYS H CA 1
ATOM 2145 C C . LYS B 2 215 ? -48.885 37.459 -8.481 1.00 17.24 215 LYS H C 1
ATOM 2146 O O . LYS B 2 215 ? -47.870 37.426 -7.767 1.00 14.32 215 LYS H O 1
ATOM 2152 N N . LYS B 2 216 ? -49.839 38.400 -8.374 1.00 15.62 216 LYS H N 1
ATOM 2153 C CA . LYS B 2 216 ? -49.759 39.450 -7.375 1.00 15.87 216 LYS H CA 1
ATOM 2154 C C . LYS B 2 216 ? -50.232 38.805 -6.078 1.00 19.51 216 LYS H C 1
ATOM 2155 O O . LYS B 2 216 ? -51.288 38.167 -6.067 1.00 20.79 216 LYS H O 1
ATOM 2161 N N . VAL B 2 217 ? -49.438 38.933 -5.010 1.00 12.82 217 VAL H N 1
ATOM 2162 C CA . VAL B 2 217 ? -49.754 38.340 -3.731 1.00 12.59 217 VAL H CA 1
ATOM 2163 C C . VAL B 2 217 ? -50.256 39.457 -2.844 1.00 18.71 217 VAL H C 1
ATOM 2164 O O . VAL B 2 217 ? -49.483 40.331 -2.457 1.00 18.53 217 VAL H O 1
ATOM 2168 N N . GLU B 2 218 ? -51.560 39.425 -2.540 1.00 18.56 218 GLU H N 1
ATOM 2169 C CA . GLU B 2 218 ? -52.225 40.459 -1.754 1.00 19.83 218 GLU H CA 1
ATOM 2170 C C . GLU B 2 218 ? -52.469 40.055 -0.324 1.00 20.69 218 GLU H C 1
ATOM 2171 O O . GLU B 2 218 ? -52.818 38.905 -0.078 1.00 19.35 218 GLU H O 1
ATOM 2177 N N . PRO B 2 219 ? -52.436 41.009 0.623 1.00 19.77 219 PRO H N 1
ATOM 2178 C CA . PRO B 2 219 ? -52.737 40.656 2.016 1.00 20.27 219 PRO H CA 1
ATOM 2179 C C . PRO B 2 219 ? -54.139 40.078 2.156 1.00 26.47 219 PRO H C 1
ATOM 2180 O O . PRO B 2 219 ? -55.040 40.431 1.380 1.00 28.06 219 PRO H O 1
ATOM 2184 N N . LYS B 2 220 ? -54.304 39.160 3.105 1.00 22.80 220 LYS H N 1
ATOM 2185 C CA . LYS B 2 220 ? -55.581 38.497 3.381 1.00 52.00 220 LYS H CA 1
ATOM 2186 C C . LYS B 2 220 ? -56.189 39.027 4.674 1.00 78.83 220 LYS H C 1
ATOM 2187 O O . LYS B 2 220 ? -55.481 39.155 5.670 1.00 48.36 220 LYS H O 1
ATOM 2189 N N . ASP C 3 1 ? -7.038 7.716 -18.153 1.00 23.63 1 ASP L N 1
ATOM 2190 C CA . ASP C 3 1 ? -7.247 9.113 -17.749 1.00 22.75 1 ASP L CA 1
ATOM 2191 C C . ASP C 3 1 ? -6.641 9.373 -16.385 1.00 26.24 1 ASP L C 1
ATOM 2192 O O . ASP C 3 1 ? -6.421 8.433 -15.621 1.00 28.24 1 ASP L O 1
ATOM 2197 N N . ILE C 3 2 ? -6.391 10.653 -16.067 1.00 19.29 2 ILE L N 1
ATOM 2198 C CA . ILE C 3 2 ? -5.835 11.035 -14.768 1.00 18.17 2 ILE L CA 1
ATOM 2199 C C . ILE C 3 2 ? -6.954 11.082 -13.723 1.00 21.36 2 ILE L C 1
ATOM 2200 O O . ILE C 3 2 ? -7.968 11.763 -13.915 1.00 20.05 2 ILE L O 1
ATOM 2205 N N . GLN C 3 3 ? -6.760 10.369 -12.600 1.00 18.87 3 GLN L N 1
ATOM 2206 C CA . GLN C 3 3 ? -7.730 10.350 -11.508 1.00 18.78 3 GLN L CA 1
ATOM 2207 C C . GLN C 3 3 ? -7.382 11.484 -10.545 1.00 19.65 3 GLN L C 1
ATOM 2208 O O . GLN C 3 3 ? -6.213 11.665 -10.211 1.00 20.24 3 GLN L O 1
ATOM 2214 N N . MET C 3 4 ? -8.389 12.249 -10.133 1.00 16.86 4 MET L N 1
ATOM 2215 C CA . MET C 3 4 ? -8.184 13.358 -9.211 1.00 14.66 4 MET L CA 1
ATOM 2216 C C . MET C 3 4 ? -8.894 12.981 -7.930 1.00 20.29 4 MET L C 1
ATOM 2217 O O . MET C 3 4 ? -10.102 12.724 -7.965 1.00 20.32 4 MET L O 1
ATOM 2222 N N . THR C 3 5 ? -8.148 12.919 -6.816 1.00 17.54 5 THR L N 1
ATOM 2223 C CA . THR C 3 5 ? -8.712 12.569 -5.516 1.00 17.65 5 THR L CA 1
ATOM 2224 C C . THR C 3 5 ? -8.703 13.817 -4.643 1.00 19.17 5 THR L C 1
ATOM 2225 O O . THR C 3 5 ? -7.635 14.289 -4.242 1.00 17.22 5 THR L O 1
ATOM 2229 N N . GLN C 3 6 ? -9.883 14.287 -4.300 1.00 15.45 6 GLN L N 1
ATOM 2230 C CA . GLN C 3 6 ? -10.039 15.461 -3.490 1.00 16.12 6 GLN L CA 1
ATOM 2231 C C . GLN C 3 6 ? -10.340 15.047 -2.041 1.00 20.83 6 GLN L C 1
ATOM 2232 O O . GLN C 3 6 ? -11.120 14.122 -1.817 1.00 21.15 6 GLN L O 1
ATOM 2238 N N A SER C 3 7 ? -9.716 15.723 -1.068 0.50 16.63 7 SER L N 1
ATOM 2239 N N B SER C 3 7 ? -9.725 15.736 -1.072 0.50 16.04 7 SER L N 1
ATOM 2240 C CA A SER C 3 7 ? -9.900 15.448 0.352 0.50 17.48 7 SER L CA 1
ATOM 2241 C CA B SER C 3 7 ? -9.888 15.465 0.349 0.50 16.64 7 SER L CA 1
ATOM 2242 C C A SER C 3 7 ? -10.046 16.760 1.152 0.50 21.71 7 SER L C 1
ATOM 2243 C C B SER C 3 7 ? -10.048 16.770 1.150 0.50 21.34 7 SER L C 1
ATOM 2244 O O A SER C 3 7 ? -9.272 17.690 0.915 0.50 21.76 7 SER L O 1
ATOM 2245 O O B SER C 3 7 ? -9.278 17.705 0.919 0.50 21.41 7 SER L O 1
ATOM 2250 N N . PRO C 3 8 ? -10.968 16.847 2.140 1.00 17.04 8 PRO L N 1
ATOM 2251 C CA . PRO C 3 8 ? -11.996 15.838 2.529 1.00 15.54 8 PRO L CA 1
ATOM 2252 C C . PRO C 3 8 ? -13.187 15.970 1.566 1.00 19.06 8 PRO L C 1
ATOM 2253 O O . PRO C 3 8 ? -13.233 16.933 0.785 1.00 18.63 8 PRO L O 1
ATOM 2257 N N A SER C 3 9 ? -14.155 15.039 1.613 0.50 15.73 9 SER L N 1
ATOM 2258 N N B SER C 3 9 ? -14.152 15.036 1.626 0.50 15.92 9 SER L N 1
ATOM 2259 C CA A SER C 3 9 ? -15.343 15.175 0.765 0.50 15.43 9 SER L CA 1
ATOM 2260 C CA B SER C 3 9 ? -15.348 15.145 0.791 0.50 15.73 9 SER L CA 1
ATOM 2261 C C A SER C 3 9 ? -16.297 16.244 1.338 0.50 17.44 9 SER L C 1
ATOM 2262 C C B SER C 3 9 ? -16.308 16.216 1.346 0.50 17.70 9 SER L C 1
ATOM 2263 O O A SER C 3 9 ? -17.082 16.842 0.597 0.50 15.90 9 SER L O 1
ATOM 2264 O O B SER C 3 9 ? -17.089 16.806 0.595 0.50 16.28 9 SER L O 1
ATOM 2269 N N . SER C 3 10 ? -16.234 16.472 2.661 1.00 15.28 10 SER L N 1
ATOM 2270 C CA . SER C 3 10 ? -17.057 17.483 3.316 1.00 15.37 10 SER L CA 1
ATOM 2271 C C . SER C 3 10 ? -16.330 17.973 4.527 1.00 16.60 10 SER L C 1
ATOM 2272 O O . SER C 3 10 ? -15.563 17.230 5.129 1.00 16.69 10 SER L O 1
ATOM 2275 N N . LEU C 3 11 ? -16.573 19.216 4.885 1.00 14.37 11 LEU L N 1
ATOM 2276 C CA . LEU C 3 11 ? -15.998 19.774 6.096 1.00 17.49 11 LEU L CA 1
ATOM 2277 C C . LEU C 3 11 ? -16.874 20.837 6.661 1.00 20.40 11 LEU L C 1
ATOM 2278 O O . LEU C 3 11 ? -17.629 21.499 5.939 1.00 19.40 11 LEU L O 1
ATOM 2283 N N . SER C 3 12 ? -16.789 20.993 7.974 1.00 17.51 12 SER L N 1
ATOM 2284 C CA . SER C 3 12 ? -17.565 21.994 8.655 1.00 17.40 12 SER L CA 1
ATOM 2285 C C . SER C 3 12 ? -16.570 22.897 9.354 1.00 17.93 12 SER L C 1
ATOM 2286 O O . SER C 3 12 ? -15.607 22.397 9.944 1.00 18.50 12 SER L O 1
ATOM 2289 N N . ALA C 3 13 ? -16.767 24.216 9.253 1.00 13.52 13 ALA L N 1
ATOM 2290 C CA . ALA C 3 13 ? -15.833 25.153 9.882 1.00 15.05 13 ALA L CA 1
ATOM 2291 C C . ALA C 3 13 ? -16.567 26.422 10.286 1.00 17.99 13 ALA L C 1
ATOM 2292 O O . ALA C 3 13 ? -17.643 26.704 9.774 1.00 18.75 13 ALA L O 1
ATOM 2294 N N . SER C 3 14 ? -15.979 27.199 11.178 1.00 14.79 14 SER L N 1
ATOM 2295 C CA . SER C 3 14 ? -16.597 28.430 11.650 1.00 14.29 14 SER L CA 1
ATOM 2296 C C . SER C 3 14 ? -16.048 29.638 10.911 1.00 15.48 14 SER L C 1
ATOM 2297 O O . SER C 3 14 ? -14.923 29.598 10.412 1.00 13.95 14 SER L O 1
ATOM 2300 N N . VAL C 3 15 ? -16.803 30.743 10.901 1.00 14.17 15 VAL L N 1
ATOM 2301 C CA . VAL C 3 15 ? -16.321 31.994 10.290 1.00 14.49 15 VAL L CA 1
ATOM 2302 C C . VAL C 3 15 ? -15.046 32.425 11.013 1.00 18.42 15 VAL L C 1
ATOM 2303 O O . VAL C 3 15 ? -15.003 32.466 12.258 1.00 17.21 15 VAL L O 1
ATOM 2307 N N . GLY C 3 16 ? -14.017 32.716 10.208 1.00 14.21 16 GLY L N 1
ATOM 2308 C CA . GLY C 3 16 ? -12.714 33.141 10.683 1.00 13.89 16 GLY L CA 1
ATOM 2309 C C . GLY C 3 16 ? -11.707 32.014 10.715 1.00 17.63 16 GLY L C 1
ATOM 2310 O O . GLY C 3 16 ? -10.517 32.285 10.915 1.00 18.10 16 GLY L O 1
ATOM 2311 N N . ASP C 3 17 ? -12.164 30.749 10.562 1.00 14.23 17 ASP L N 1
ATOM 2312 C CA . ASP C 3 17 ? -11.250 29.587 10.575 1.00 14.39 17 ASP L CA 1
ATOM 2313 C C . ASP C 3 17 ? -10.472 29.511 9.258 1.00 16.59 17 ASP L C 1
ATOM 2314 O O . ASP C 3 17 ? -10.939 30.006 8.234 1.00 17.93 17 ASP L O 1
ATOM 2319 N N . ARG C 3 18 ? -9.325 28.842 9.277 1.00 13.10 18 ARG L N 1
ATOM 2320 C CA . ARG C 3 18 ? -8.578 28.576 8.045 1.00 11.82 18 ARG L CA 1
ATOM 2321 C C . ARG C 3 18 ? -9.066 27.223 7.543 1.00 16.61 18 ARG L C 1
ATOM 2322 O O . ARG C 3 18 ? -9.181 26.270 8.331 1.00 18.53 18 ARG L O 1
ATOM 2330 N N . VAL C 3 19 ? -9.345 27.127 6.247 1.00 11.30 19 VAL L N 1
ATOM 2331 C CA . VAL C 3 19 ? -9.839 25.892 5.622 1.00 10.99 19 VAL L CA 1
ATOM 2332 C C . VAL C 3 19 ? -8.790 25.373 4.646 1.00 12.98 19 VAL L C 1
ATOM 2333 O O . VAL C 3 19 ? -8.227 26.158 3.884 1.00 13.26 19 VAL L O 1
ATOM 2337 N N . THR C 3 20 ? -8.503 24.056 4.669 1.00 11.99 20 THR L N 1
ATOM 2338 C CA . THR C 3 20 ? -7.511 23.462 3.759 1.00 9.88 20 THR L CA 1
ATOM 2339 C C . THR C 3 20 ? -8.177 22.332 2.995 1.00 14.25 20 THR L C 1
ATOM 2340 O O . THR C 3 20 ? -8.725 21.414 3.617 1.00 13.91 20 THR L O 1
ATOM 2344 N N . ILE C 3 21 ? -8.103 22.381 1.666 1.00 10.18 21 ILE L N 1
ATOM 2345 C CA . ILE C 3 21 ? -8.690 21.325 0.808 1.00 10.73 21 ILE L CA 1
ATOM 2346 C C . ILE C 3 21 ? -7.570 20.833 -0.108 1.00 15.01 21 ILE L C 1
ATOM 2347 O O . ILE C 3 21 ? -6.829 21.652 -0.660 1.00 13.59 21 ILE L O 1
ATOM 2352 N N . THR C 3 22 ? -7.410 19.505 -0.237 1.00 12.50 22 THR L N 1
ATOM 2353 C CA . THR C 3 22 ? -6.300 18.942 -1.019 1.00 12.12 22 THR L CA 1
ATOM 2354 C C . THR C 3 22 ? -6.796 18.201 -2.231 1.00 14.92 22 THR L C 1
ATOM 2355 O O . THR C 3 22 ? -7.944 17.751 -2.261 1.00 15.00 22 THR L O 1
ATOM 2359 N N . CYS C 3 23 ? -5.945 18.104 -3.255 1.00 13.30 23 CYS L N 1
ATOM 2360 C CA . CYS C 3 23 ? -6.298 17.458 -4.515 1.00 15.23 23 CYS L CA 1
ATOM 2361 C C . CYS C 3 23 ? -5.070 16.643 -4.883 1.00 18.51 23 CYS L C 1
ATOM 2362 O O . CYS C 3 23 ? -3.964 17.189 -4.877 1.00 19.99 23 CYS L O 1
ATOM 2365 N N . GLN C 3 24 ? -5.226 15.344 -5.148 1.00 14.20 24 GLN L N 1
ATOM 2366 C CA . GLN C 3 24 ? -4.078 14.549 -5.562 1.00 14.37 24 GLN L CA 1
ATOM 2367 C C . GLN C 3 24 ? -4.364 13.949 -6.934 1.00 17.94 24 GLN L C 1
ATOM 2368 O O . GLN C 3 24 ? -5.420 13.337 -7.122 1.00 18.74 24 GLN L O 1
ATOM 2374 N N . ALA C 3 25 ? -3.430 14.123 -7.874 1.00 14.26 25 ALA L N 1
ATOM 2375 C CA . ALA C 3 25 ? -3.522 13.590 -9.232 1.00 14.71 25 ALA L CA 1
ATOM 2376 C C . ALA C 3 25 ? -2.828 12.246 -9.289 1.00 19.39 25 ALA L C 1
ATOM 2377 O O . ALA C 3 25 ? -1.823 12.050 -8.598 1.00 18.94 25 ALA L O 1
ATOM 2379 N N . SER C 3 26 ? -3.318 11.321 -10.152 1.00 16.60 26 SER L N 1
ATOM 2380 C CA . SER C 3 26 ? -2.686 9.991 -10.261 1.00 17.28 26 SER L CA 1
ATOM 2381 C C . SER C 3 26 ? -1.344 10.026 -10.988 1.00 23.32 26 SER L C 1
ATOM 2382 O O . SER C 3 26 ? -0.614 9.028 -11.011 1.00 23.17 26 SER L O 1
ATOM 2385 N N . GLN C 3 27 ? -0.989 11.184 -11.557 1.00 19.75 27 GLN L N 1
ATOM 2386 C CA . GLN C 3 27 ? 0.327 11.386 -12.172 1.00 19.89 27 GLN L CA 1
ATOM 2387 C C . GLN C 3 27 ? 0.653 12.877 -12.197 1.00 20.71 27 GLN L C 1
ATOM 2388 O O . GLN C 3 27 ? -0.231 13.679 -11.939 1.00 19.26 27 GLN L O 1
ATOM 2394 N N . ASP C 3 28 ? 1.911 13.239 -12.455 1.00 18.69 28 ASP L N 1
ATOM 2395 C CA . ASP C 3 28 ? 2.367 14.629 -12.483 1.00 17.54 28 ASP L CA 1
ATOM 2396 C C . ASP C 3 28 ? 1.553 15.422 -13.525 1.00 19.81 28 ASP L C 1
ATOM 2397 O O . ASP C 3 28 ? 1.471 15.022 -14.692 1.00 20.12 28 ASP L O 1
ATOM 2402 N N . ILE C 3 29 ? 0.918 16.508 -13.082 1.00 14.11 29 ILE L N 1
ATOM 2403 C CA . ILE C 3 29 ? 0.094 17.346 -13.971 1.00 13.29 29 ILE L CA 1
ATOM 2404 C C . ILE C 3 29 ? 0.748 18.709 -14.211 1.00 16.74 29 ILE L C 1
ATOM 2405 O O . ILE C 3 29 ? 0.121 19.590 -14.794 1.00 14.97 29 ILE L O 1
ATOM 2410 N N . GLU C 3 30 ? 2.003 18.892 -13.735 1.00 15.20 30 GLU L N 1
ATOM 2411 C CA . GLU C 3 30 ? 2.797 20.085 -14.028 1.00 15.03 30 GLU L CA 1
ATOM 2412 C C . GLU C 3 30 ? 2.120 21.423 -13.725 1.00 15.62 30 GLU L C 1
ATOM 2413 O O . GLU C 3 30 ? 2.281 22.386 -14.490 1.00 13.76 30 GLU L O 1
ATOM 2419 N N . SER C 3 31 ? 1.357 21.487 -12.606 1.00 12.63 31 SER L N 1
ATOM 2420 C CA . SER C 3 31 ? 0.679 22.705 -12.159 1.00 11.89 31 SER L CA 1
ATOM 2421 C C . SER C 3 31 ? -0.403 23.212 -13.121 1.00 12.69 31 SER L C 1
ATOM 2422 O O . SER C 3 31 ? -0.875 24.323 -12.938 1.00 12.52 31 SER L O 1
ATOM 2425 N N . TYR C 3 32 ? -0.879 22.363 -14.058 1.00 11.00 32 TYR L N 1
ATOM 2426 C CA . TYR C 3 32 ? -2.041 22.761 -14.880 1.00 10.99 32 TYR L CA 1
ATOM 2427 C C . TYR C 3 32 ? -3.255 22.319 -14.081 1.00 13.40 32 TYR L C 1
ATOM 2428 O O . TYR C 3 32 ? -3.949 21.351 -14.420 1.00 13.00 32 TYR L O 1
ATOM 2437 N N . LEU C 3 33 ? -3.464 23.007 -12.971 1.00 11.50 33 LEU L N 1
ATOM 2438 C CA . LEU C 3 33 ? -4.482 22.657 -11.987 1.00 11.26 33 LEU L CA 1
ATOM 2439 C C . LEU C 3 33 ? -5.202 23.937 -11.606 1.00 12.92 33 LEU L C 1
ATOM 2440 O O . LEU C 3 33 ? -4.566 24.966 -11.328 1.00 12.52 33 LEU L O 1
ATOM 2445 N N . SER C 3 34 ? -6.538 23.870 -11.577 1.00 10.25 34 SER L N 1
ATOM 2446 C CA . SER C 3 34 ? -7.326 25.040 -11.225 1.00 9.31 34 SER L CA 1
ATOM 2447 C C . SER C 3 34 ? -8.377 24.670 -10.206 1.00 11.66 34 SER L C 1
ATOM 2448 O O . SER C 3 34 ? -8.735 23.498 -10.097 1.00 10.72 34 SER L O 1
ATOM 2451 N N . TRP C 3 35 ? -8.848 25.661 -9.472 1.00 8.27 35 TRP L N 1
ATOM 2452 C CA . TRP C 3 35 ? -9.844 25.442 -8.422 1.00 8.23 35 TRP L CA 1
ATOM 2453 C C . TRP C 3 35 ? -11.073 26.277 -8.739 1.00 10.17 35 TRP L C 1
ATOM 2454 O O . TRP C 3 35 ? -10.955 27.431 -9.170 1.00 9.81 35 TRP L O 1
ATOM 2465 N N . TYR C 3 36 ? -12.255 25.715 -8.434 1.00 7.81 36 TYR L N 1
ATOM 2466 C CA . TYR C 3 36 ? -13.555 26.348 -8.715 1.00 7.73 36 TYR L CA 1
ATOM 2467 C C . TYR C 3 36 ? -14.438 26.280 -7.487 1.00 10.62 36 TYR L C 1
ATOM 2468 O O . TYR C 3 36 ? -14.333 25.326 -6.721 1.00 10.28 36 TYR L O 1
ATOM 2477 N N . GLN C 3 37 ? -15.329 27.270 -7.345 1.00 7.66 37 GLN L N 1
ATOM 2478 C CA . GLN C 3 37 ? -16.303 27.308 -6.245 1.00 7.36 37 GLN L CA 1
ATOM 2479 C C . GLN C 3 37 ? -17.665 27.233 -6.903 1.00 10.61 37 GLN L C 1
ATOM 2480 O O . GLN C 3 37 ? -17.941 27.988 -7.859 1.00 11.43 37 GLN L O 1
ATOM 2486 N N . GLN C 3 38 ? -18.546 26.402 -6.350 1.00 8.78 38 GLN L N 1
ATOM 2487 C CA . GLN C 3 38 ? -19.894 26.302 -6.885 1.00 7.91 38 GLN L CA 1
ATOM 2488 C C . GLN C 3 38 ? -20.919 26.438 -5.762 1.00 11.98 38 GLN L C 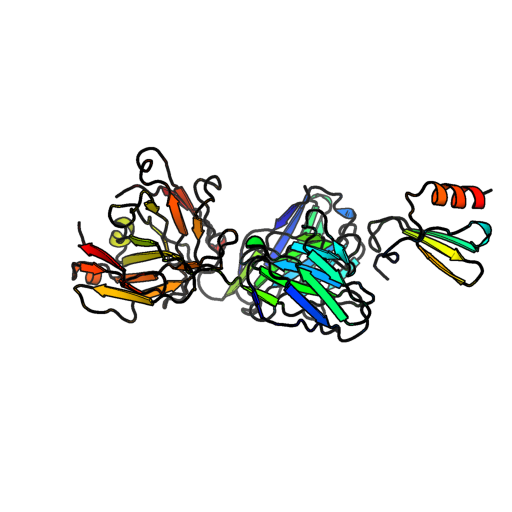1
ATOM 2489 O O . GLN C 3 38 ? -20.967 25.579 -4.882 1.00 11.48 38 GLN L O 1
ATOM 2495 N N . LYS C 3 39 ? -21.778 27.463 -5.856 1.00 13.27 39 LYS L N 1
ATOM 2496 C CA . LYS C 3 39 ? -22.889 27.638 -4.878 1.00 14.62 39 LYS L CA 1
ATOM 2497 C C . LYS C 3 39 ? -24.096 26.799 -5.357 1.00 20.37 39 LYS L C 1
ATOM 2498 O O . LYS C 3 39 ? -24.249 26.578 -6.558 1.00 16.07 39 LYS L O 1
ATOM 2504 N N . PRO C 3 40 ? -25.024 26.332 -4.473 1.00 17.92 40 PRO L N 1
ATOM 2505 C CA . PRO C 3 40 ? -26.136 25.503 -4.972 1.00 17.86 40 PRO L CA 1
ATOM 2506 C C . PRO C 3 40 ? -26.978 26.246 -6.003 1.00 20.59 40 PRO L C 1
ATOM 2507 O O . PRO C 3 40 ? -27.222 27.435 -5.849 1.00 21.31 40 PRO L O 1
ATOM 2511 N N . GLY C 3 41 ? -27.300 25.561 -7.088 1.00 20.63 41 GLY L N 1
ATOM 2512 C CA . GLY C 3 41 ? -28.074 26.124 -8.197 1.00 21.43 41 GLY L CA 1
ATOM 2513 C C . GLY C 3 41 ? -27.331 27.123 -9.072 1.00 25.51 41 GLY L C 1
ATOM 2514 O O . GLY C 3 41 ? -27.933 27.739 -9.960 1.00 27.83 41 GLY L O 1
ATOM 2515 N N . LYS C 3 42 ? -26.020 27.323 -8.826 1.00 18.25 42 LYS L N 1
ATOM 2516 C CA . LYS C 3 42 ? -25.251 28.295 -9.597 1.00 16.51 42 LYS L CA 1
ATOM 2517 C C . LYS C 3 42 ? -24.146 27.609 -10.366 1.00 14.62 42 LYS L C 1
ATOM 2518 O O . LYS C 3 42 ? -23.786 26.485 -10.052 1.00 13.38 42 LYS L O 1
ATOM 2524 N N . ALA C 3 43 ? -23.602 28.293 -11.372 1.00 14.14 43 ALA L N 1
ATOM 2525 C CA . ALA C 3 43 ? -22.501 27.729 -12.126 1.00 12.59 43 ALA L CA 1
ATOM 2526 C C . ALA C 3 43 ? -21.220 27.802 -11.316 1.00 14.33 43 ALA L C 1
ATOM 2527 O O . ALA C 3 43 ? -21.059 28.710 -10.490 1.00 14.17 43 ALA L O 1
ATOM 2529 N N . PRO C 3 44 ? -20.264 26.910 -11.605 1.00 11.37 44 PRO L N 1
ATOM 2530 C CA . PRO C 3 44 ? -18.933 27.025 -10.971 1.00 10.38 44 PRO L CA 1
ATOM 2531 C C . PRO C 3 44 ? -18.306 28.383 -11.311 1.00 12.94 44 PRO L C 1
ATOM 2532 O O . PRO C 3 44 ? -18.627 28.993 -12.336 1.00 12.65 44 PRO L O 1
ATOM 2536 N N . LYS C 3 45 ? -17.403 28.851 -10.449 1.00 10.61 45 LYS L N 1
ATOM 2537 C CA . LYS C 3 45 ? -16.707 30.120 -10.643 1.00 9.86 45 LYS L CA 1
ATOM 2538 C C . LYS C 3 45 ? -15.233 29.844 -10.411 1.00 11.62 45 LYS L C 1
ATOM 2539 O O . LYS C 3 45 ? -14.880 29.193 -9.431 1.00 10.72 45 LYS L O 1
ATOM 2545 N N . LEU C 3 46 ? -14.372 30.341 -11.304 1.00 7.99 46 LEU L N 1
ATOM 2546 C CA . LEU C 3 46 ? -12.920 30.115 -11.130 1.00 8.05 46 LEU L CA 1
ATOM 2547 C C . LEU C 3 46 ? -12.367 30.862 -9.914 1.00 11.00 46 LEU L C 1
ATOM 2548 O O . LEU C 3 46 ? -12.655 32.059 -9.728 1.00 10.93 46 LEU L O 1
ATOM 2553 N N . LEU C 3 47 ? -11.515 30.175 -9.145 1.00 9.33 47 LEU L N 1
ATOM 2554 C CA . LEU C 3 47 ? -10.807 30.825 -8.036 1.00 9.38 47 LEU L CA 1
ATOM 2555 C C . LEU C 3 47 ? -9.322 30.960 -8.350 1.00 12.60 47 LEU L C 1
ATOM 2556 O O . LEU C 3 47 ? -8.748 32.025 -8.150 1.00 12.35 47 LEU L O 1
ATOM 2561 N N . ILE C 3 48 ? -8.673 29.846 -8.762 1.00 9.47 48 ILE L N 1
ATOM 2562 C CA . ILE C 3 48 ? -7.217 29.793 -8.901 1.00 9.02 48 ILE L CA 1
ATOM 2563 C C . ILE C 3 48 ? -6.904 29.052 -10.184 1.00 10.99 48 ILE L C 1
ATOM 2564 O O . ILE C 3 48 ? -7.554 28.044 -10.469 1.00 10.89 48 ILE L O 1
ATOM 2569 N N . TYR C 3 49 ? -5.851 29.470 -10.903 1.00 9.55 49 TYR L N 1
ATOM 2570 C CA . TYR C 3 49 ? -5.432 28.740 -12.102 1.00 9.27 49 TYR L CA 1
ATOM 2571 C C . TYR C 3 49 ? -3.914 28.556 -12.049 1.00 12.15 49 TYR L C 1
ATOM 2572 O O . TYR C 3 49 ? -3.223 29.266 -11.297 1.00 9.75 49 TYR L O 1
ATOM 2581 N N . TYR C 3 50 ? -3.393 27.606 -12.829 1.00 9.28 50 TYR L N 1
ATOM 2582 C CA . TYR C 3 50 ? -1.944 27.270 -12.825 1.00 9.50 50 TYR L CA 1
ATOM 2583 C C . TYR C 3 50 ? -1.448 27.061 -11.382 1.00 12.95 50 TYR L C 1
ATOM 2584 O O . TYR C 3 50 ? -0.370 27.537 -11.014 1.00 11.10 50 TYR L O 1
ATOM 2593 N N . ALA C 3 51 ? -2.277 26.376 -10.563 1.00 10.19 51 ALA L N 1
ATOM 2594 C CA . ALA C 3 51 ? -2.015 26.011 -9.151 1.00 10.57 51 ALA L CA 1
ATOM 2595 C C . ALA C 3 51 ? -1.977 27.153 -8.154 1.00 12.91 51 ALA L C 1
ATOM 2596 O O . ALA C 3 51 ? -2.375 26.930 -7.004 1.00 12.07 51 ALA L O 1
ATOM 2598 N N . THR C 3 52 ? -1.443 28.326 -8.527 1.00 10.42 52 THR L N 1
ATOM 2599 C CA . THR C 3 52 ? -1.242 29.387 -7.527 1.00 10.22 52 THR L CA 1
ATOM 2600 C C . THR C 3 52 ? -1.796 30.751 -7.904 1.00 12.29 52 THR L C 1
ATOM 2601 O O . THR C 3 52 ? -1.685 31.681 -7.094 1.00 12.94 52 THR L O 1
ATOM 2605 N N . ARG C 3 53 ? -2.228 30.931 -9.163 1.00 9.69 53 ARG L N 1
ATOM 2606 C CA . ARG C 3 53 ? -2.633 32.275 -9.587 1.00 10.30 53 ARG L CA 1
ATOM 2607 C C . ARG C 3 53 ? -4.057 32.566 -9.228 1.00 13.01 53 ARG L C 1
ATOM 2608 O O . ARG C 3 53 ? -4.940 31.818 -9.607 1.00 13.68 53 ARG L O 1
ATOM 2616 N N . LEU C 3 54 ? -4.314 33.716 -8.570 1.00 13.23 54 LEU L N 1
ATOM 2617 C CA . LEU C 3 54 ? -5.655 34.110 -8.157 1.00 13.01 54 LEU L CA 1
ATOM 2618 C C . LEU C 3 54 ? -6.399 34.757 -9.316 1.00 16.20 54 LEU L C 1
ATOM 2619 O O . LEU C 3 54 ? -5.863 35.677 -9.973 1.00 15.87 54 LEU L O 1
ATOM 2624 N N . ALA C 3 55 ? -7.623 34.281 -9.587 1.00 14.97 55 ALA L N 1
ATOM 2625 C CA . ALA C 3 55 ? -8.439 34.860 -10.656 1.00 15.43 55 ALA L CA 1
ATOM 2626 C C . ALA C 3 55 ? -8.826 36.301 -10.303 1.00 18.63 55 ALA L C 1
ATOM 2627 O O . ALA C 3 55 ? -8.920 36.677 -9.123 1.00 16.91 55 ALA L O 1
ATOM 2629 N N . ASP C 3 56 ? -9.063 37.103 -11.329 1.00 19.45 56 ASP L N 1
ATOM 2630 C CA . ASP C 3 56 ? -9.484 38.504 -11.170 1.00 21.14 56 ASP L CA 1
ATOM 2631 C C . ASP C 3 56 ? -10.759 38.586 -10.310 1.00 21.42 56 ASP L C 1
ATOM 2632 O O . ASP C 3 56 ? -11.689 37.800 -10.496 1.00 20.76 56 ASP L O 1
ATOM 2637 N N . GLY C 3 57 ? -10.748 39.478 -9.317 1.00 20.31 57 GLY L N 1
ATOM 2638 C CA . GLY C 3 57 ? -11.905 39.659 -8.445 1.00 20.70 57 GLY L CA 1
ATOM 2639 C C . GLY C 3 57 ? -11.995 38.724 -7.251 1.00 22.87 57 GLY L C 1
ATOM 2640 O O . GLY C 3 57 ? -12.787 38.970 -6.341 1.00 24.29 57 GLY L O 1
ATOM 2641 N N . VAL C 3 58 ? -11.200 37.648 -7.231 1.00 15.33 58 VAL L N 1
ATOM 2642 C CA . VAL C 3 58 ? -11.291 36.689 -6.119 1.00 14.05 58 VAL L CA 1
ATOM 2643 C C . VAL C 3 58 ? -10.558 37.240 -4.886 1.00 14.87 58 VAL L C 1
ATOM 2644 O O . VAL C 3 58 ? -9.459 37.756 -5.035 1.00 16.16 58 VAL L O 1
ATOM 2648 N N . PRO C 3 59 ? -11.178 37.189 -3.671 1.00 14.82 59 PRO L N 1
ATOM 2649 C CA . PRO C 3 59 ? -10.510 37.757 -2.486 1.00 15.49 59 PRO L CA 1
ATOM 2650 C C . PRO C 3 59 ? -9.171 37.082 -2.204 1.00 17.27 59 PRO L C 1
ATOM 2651 O O . PRO C 3 59 ? -9.023 35.884 -2.432 1.00 15.21 59 PRO L O 1
ATOM 2655 N N . SER C 3 60 ? -8.223 37.852 -1.642 1.00 16.57 60 SER L N 1
ATOM 2656 C CA . SER C 3 60 ? -6.876 37.387 -1.315 1.00 16.66 60 SER L CA 1
ATOM 2657 C C . SER C 3 60 ? -6.883 36.279 -0.249 1.00 17.96 60 SER L C 1
ATOM 2658 O O . SER C 3 60 ? -5.844 35.637 -0.073 1.00 17.28 60 SER L O 1
ATOM 2661 N N . ARG C 3 61 ? -8.026 36.037 0.452 1.00 14.02 61 ARG L N 1
ATOM 2662 C CA . ARG C 3 61 ? -8.082 34.935 1.431 1.00 11.89 61 ARG L CA 1
ATOM 2663 C C . ARG C 3 61 ? -7.939 33.570 0.774 1.00 14.32 61 ARG L C 1
ATOM 2664 O O . ARG C 3 61 ? -7.588 32.607 1.447 1.00 13.47 61 ARG L O 1
ATOM 2672 N N . PHE C 3 62 ? -8.180 33.488 -0.543 1.00 11.50 62 PHE L N 1
ATOM 2673 C CA . PHE C 3 62 ? -8.021 32.242 -1.285 1.00 10.21 62 PHE L CA 1
ATOM 2674 C C . PHE C 3 62 ? -6.592 32.166 -1.799 1.00 14.10 62 PHE L C 1
ATOM 2675 O O . PHE C 3 62 ? -6.086 33.126 -2.392 1.00 14.08 62 PHE L O 1
ATOM 2683 N N . SER C 3 63 ? -5.943 31.017 -1.596 1.00 10.30 63 SER L N 1
ATOM 2684 C CA . SER C 3 63 ? -4.604 30.832 -2.173 1.00 10.53 63 SER L CA 1
ATOM 2685 C C . SER C 3 63 ? -4.414 29.386 -2.547 1.00 13.30 63 SER L C 1
ATOM 2686 O O . SER C 3 63 ? -5.125 28.510 -2.043 1.00 11.42 63 SER L O 1
ATOM 2689 N N . GLY C 3 64 ? -3.517 29.141 -3.484 1.00 11.05 64 GLY L N 1
ATOM 2690 C CA . GLY C 3 64 ? -3.278 27.764 -3.907 1.00 11.16 64 GLY L CA 1
ATOM 2691 C C . GLY C 3 64 ? -1.802 27.434 -3.893 1.00 13.62 64 GLY L C 1
ATOM 2692 O O . GLY C 3 64 ? -0.961 28.324 -4.051 1.00 13.06 64 GLY L O 1
ATOM 2693 N N . SER C 3 65 ? -1.476 26.178 -3.639 1.00 9.16 65 SER L N 1
ATOM 2694 C CA . SER C 3 65 ? -0.079 25.743 -3.648 1.00 9.40 65 SER L CA 1
ATOM 2695 C C . SER C 3 65 ? -0.015 24.342 -4.220 1.00 13.07 65 SER L C 1
ATOM 2696 O O . SER C 3 65 ? -1.065 23.699 -4.399 1.00 12.30 65 SER L O 1
ATOM 2699 N N . GLY C 3 66 ? 1.213 23.885 -4.508 1.00 12.36 66 GLY L N 1
ATOM 2700 C CA . GLY C 3 66 ? 1.430 22.530 -4.982 1.00 12.31 66 GLY L CA 1
ATOM 2701 C C . GLY C 3 66 ? 2.172 22.405 -6.283 1.00 15.12 66 GLY L C 1
ATOM 2702 O O . GLY C 3 66 ? 2.352 23.376 -7.018 1.00 15.57 66 GLY L O 1
ATOM 2703 N N . SER C 3 67 ? 2.584 21.190 -6.572 1.00 12.62 67 SER L N 1
ATOM 2704 C CA . SER C 3 67 ? 3.281 20.832 -7.810 1.00 12.60 67 SER L CA 1
ATOM 2705 C C . SER C 3 67 ? 3.213 19.320 -7.924 1.00 16.52 67 SER L C 1
ATOM 2706 O O . SER C 3 67 ? 2.774 18.648 -6.986 1.00 16.31 67 SER L O 1
ATOM 2709 N N . GLY C 3 68 ? 3.685 18.796 -9.049 1.00 14.57 68 GLY L N 1
ATOM 2710 C CA . GLY C 3 68 ? 3.676 17.364 -9.303 1.00 14.26 68 GLY L CA 1
ATOM 2711 C C . GLY C 3 68 ? 2.272 16.809 -9.247 1.00 16.82 68 GLY L C 1
ATOM 2712 O O . GLY C 3 68 ? 1.403 17.225 -10.025 1.00 15.00 68 GLY L O 1
ATOM 2713 N N . GLN C 3 69 ? 2.016 15.974 -8.242 1.00 14.97 69 GLN L N 1
ATOM 2714 C CA . GLN C 3 69 ? 0.709 15.341 -8.061 1.00 14.89 69 GLN L CA 1
ATOM 2715 C C . GLN C 3 69 ? -0.132 15.949 -6.958 1.00 18.58 69 GLN L C 1
ATOM 2716 O O . GLN C 3 69 ? -1.295 15.584 -6.853 1.00 20.36 69 GLN L O 1
ATOM 2722 N N . ASP C 3 70 ? 0.437 16.799 -6.102 1.00 14.31 70 ASP L N 1
ATOM 2723 C CA . ASP C 3 70 ? -0.268 17.261 -4.899 1.00 13.34 70 ASP L CA 1
ATOM 2724 C C . ASP C 3 70 ? -0.4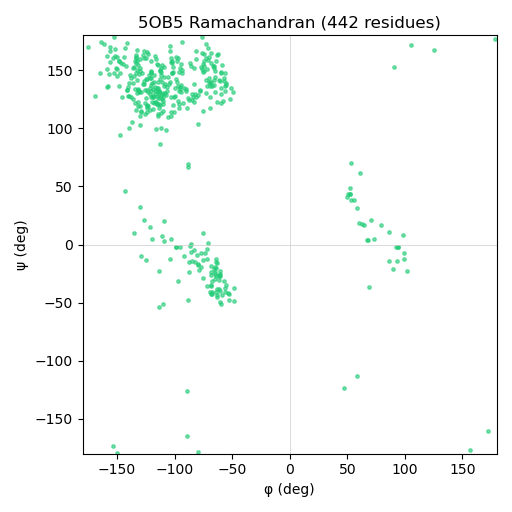91 18.750 -4.842 1.00 15.63 70 ASP L C 1
ATOM 2725 O O . ASP C 3 70 ? 0.457 19.512 -4.960 1.00 15.31 70 ASP L O 1
ATOM 2730 N N . TYR C 3 71 ? -1.742 19.156 -4.630 1.00 11.91 71 TYR L N 1
ATOM 2731 C CA . TYR C 3 71 ? -2.156 20.564 -4.647 1.00 10.86 71 TYR L CA 1
ATOM 2732 C C . TYR C 3 71 ? -3.067 20.877 -3.495 1.00 13.82 71 TYR L C 1
ATOM 2733 O O . TYR C 3 71 ? -3.777 20.004 -3.014 1.00 12.93 71 TYR L O 1
ATOM 2742 N N . THR C 3 72 ? -3.068 22.137 -3.066 1.00 10.30 72 THR L N 1
ATOM 2743 C CA . THR C 3 72 ? -3.865 22.518 -1.901 1.00 9.97 72 THR L CA 1
ATOM 2744 C C . THR C 3 72 ? -4.503 23.860 -2.113 1.00 12.61 72 THR L C 1
ATOM 2745 O O . THR C 3 72 ? -3.839 24.800 -2.561 1.00 11.97 72 THR L O 1
ATOM 2749 N N . LEU C 3 73 ? -5.784 23.959 -1.754 1.00 8.33 73 LEU L N 1
ATOM 2750 C CA . LEU C 3 73 ? -6.505 25.226 -1.761 1.00 8.68 73 LEU L CA 1
ATOM 2751 C C . LEU C 3 73 ? -6.681 25.625 -0.302 1.00 13.05 73 LEU L C 1
ATOM 2752 O O . LEU C 3 73 ? -7.106 24.808 0.525 1.00 12.31 73 LEU L O 1
ATOM 2757 N N . THR C 3 74 ? -6.307 26.868 0.036 1.00 11.55 74 THR L N 1
ATOM 2758 C CA . THR C 3 74 ? -6.482 27.355 1.387 1.00 10.21 74 THR L CA 1
ATOM 2759 C C . THR C 3 74 ? -7.372 28.583 1.386 1.00 14.20 74 THR L C 1
ATOM 2760 O O . THR C 3 74 ? -7.178 29.481 0.571 1.00 13.92 74 THR L O 1
ATOM 2764 N N . ILE C 3 75 ? -8.307 28.662 2.347 1.00 11.98 75 ILE L N 1
ATOM 2765 C CA . ILE C 3 75 ? -9.089 29.863 2.610 1.00 11.23 75 ILE L CA 1
ATOM 2766 C C . ILE C 3 75 ? -8.582 30.310 3.982 1.00 15.89 75 ILE L C 1
ATOM 2767 O O . ILE C 3 75 ? -8.770 29.578 4.961 1.00 15.27 75 ILE L O 1
ATOM 2772 N N . SER C 3 76 ? -7.899 31.476 4.056 1.00 13.92 76 SER L N 1
ATOM 2773 C CA . SER C 3 76 ? -7.238 31.883 5.296 1.00 14.33 76 SER L CA 1
ATOM 2774 C C . SER C 3 76 ? -8.156 32.241 6.438 1.00 19.91 76 SER L C 1
ATOM 2775 O O . SER C 3 76 ? -7.801 31.975 7.593 1.00 20.81 76 SER L O 1
ATOM 2778 N N . SER C 3 77 ? -9.304 32.857 6.144 1.00 16.15 77 SER L N 1
ATOM 2779 C CA . SER C 3 77 ? -10.259 33.274 7.173 1.00 16.02 77 SER L CA 1
ATOM 2780 C C . SER C 3 77 ? -11.645 33.154 6.577 1.00 18.25 77 SER L C 1
ATOM 2781 O O . SER C 3 77 ? -12.120 34.061 5.881 1.00 18.67 77 SER L O 1
ATOM 2784 N N . LEU C 3 78 ? -12.265 32.007 6.819 1.00 13.82 78 LEU L N 1
ATOM 2785 C CA . LEU C 3 78 ? -13.579 31.674 6.262 1.00 13.09 78 LEU L CA 1
ATOM 2786 C C . LEU C 3 78 ? -14.640 32.735 6.479 1.00 15.92 78 LEU L C 1
ATOM 2787 O O . LEU C 3 78 ? -14.768 33.285 7.574 1.00 15.93 78 LEU L O 1
ATOM 2792 N N . GLN C 3 79 ? -15.402 33.030 5.407 1.00 12.81 79 GLN L N 1
ATOM 2793 C CA . GLN C 3 79 ? -16.478 34.012 5.504 1.00 12.24 79 GLN L CA 1
ATOM 2794 C C . GLN C 3 79 ? -17.766 33.297 5.149 1.00 12.65 79 GLN L C 1
ATOM 2795 O O . GLN C 3 79 ? -17.739 32.258 4.473 1.00 13.58 79 GLN L O 1
ATOM 2801 N N . PRO C 3 80 ? -18.918 33.831 5.593 1.00 11.06 80 PRO L N 1
ATOM 2802 C CA . PRO C 3 80 ? -20.188 33.136 5.327 1.00 10.97 80 PRO L CA 1
ATOM 2803 C C . PRO C 3 80 ? -20.434 32.863 3.845 1.00 13.54 80 PRO L C 1
ATOM 2804 O O . PRO C 3 80 ? -21.000 31.822 3.478 1.00 11.34 80 PRO L O 1
ATOM 2808 N N . GLU C 3 81 ? -19.984 33.801 2.985 1.00 12.08 81 GLU L N 1
ATOM 2809 C CA . GLU C 3 81 ? -20.183 33.684 1.549 1.00 12.14 81 GLU L CA 1
ATOM 2810 C C . GLU C 3 81 ? -19.323 32.602 0.911 1.00 14.57 81 GLU L C 1
ATOM 2811 O O . GLU C 3 81 ? -19.487 32.324 -0.290 1.00 13.41 81 GLU L O 1
ATOM 2817 N N . ASP C 3 82 ? -18.457 31.967 1.705 1.00 10.60 82 ASP L N 1
ATOM 2818 C CA . ASP C 3 82 ? -17.629 30.874 1.187 1.00 10.08 82 ASP L CA 1
ATOM 2819 C C . ASP C 3 82 ? -18.331 29.514 1.257 1.00 12.41 82 ASP L C 1
ATOM 2820 O O . ASP C 3 82 ? -17.759 28.496 0.850 1.00 11.87 82 ASP L O 1
ATOM 2825 N N . PHE C 3 83 ? -19.577 29.470 1.796 1.00 10.68 83 PHE L N 1
ATOM 2826 C CA . PHE C 3 83 ? -20.360 28.245 1.777 1.00 9.68 83 PHE L CA 1
ATOM 2827 C C . PHE C 3 83 ? -20.529 27.867 0.297 1.00 12.11 83 PHE L C 1
ATOM 2828 O O . PHE C 3 83 ? -21.065 28.654 -0.484 1.00 11.96 83 PHE L O 1
ATOM 2836 N N . ALA C 3 84 ? -20.080 26.661 -0.086 1.00 10.41 84 ALA L N 1
ATOM 2837 C CA . ALA C 3 84 ? -20.094 26.199 -1.461 1.00 9.41 84 ALA L CA 1
ATOM 2838 C C . ALA C 3 84 ? -19.472 24.830 -1.521 1.00 12.26 84 ALA L C 1
ATOM 2839 O O . ALA C 3 84 ? -18.928 24.334 -0.528 1.00 10.42 84 ALA L O 1
ATOM 2841 N N . THR C 3 85 ? -19.487 24.264 -2.731 1.00 9.03 85 THR L N 1
ATOM 2842 C CA . THR C 3 85 ? -18.724 23.060 -3.015 1.00 8.67 85 THR L CA 1
ATOM 2843 C C . THR C 3 85 ? -17.522 23.524 -3.841 1.00 10.94 85 THR L C 1
ATOM 2844 O O . THR C 3 85 ? -17.681 24.350 -4.755 1.00 11.50 85 THR L O 1
ATOM 2848 N N . TYR C 3 86 ? -16.336 22.976 -3.541 1.00 9.34 86 TYR L N 1
ATOM 2849 C CA . TYR C 3 86 ? -15.091 23.328 -4.238 1.00 8.52 86 TYR L CA 1
ATOM 2850 C C . TYR C 3 86 ? -14.607 22.182 -5.062 1.00 11.65 86 TYR L C 1
ATOM 2851 O O . TYR C 3 86 ? -14.684 21.046 -4.605 1.00 11.67 86 TYR L O 1
ATOM 2860 N N . TYR C 3 87 ? -14.097 22.457 -6.270 1.00 9.62 87 TYR L N 1
ATOM 2861 C CA . TYR C 3 87 ? -13.588 21.389 -7.141 1.00 9.57 87 TYR L CA 1
ATOM 2862 C C . TYR C 3 87 ? -12.223 21.753 -7.657 1.00 11.49 87 TYR L C 1
ATOM 2863 O O . TYR C 3 87 ? -12.021 22.918 -8.028 1.00 11.19 87 TYR L O 1
ATOM 2872 N N . CYS C 3 88 ? -11.361 20.732 -7.854 1.00 9.06 88 CYS L N 1
ATOM 2873 C CA . CYS C 3 88 ? -10.114 20.917 -8.567 1.00 10.40 88 CYS L CA 1
ATOM 2874 C C . CYS C 3 88 ? -10.311 20.365 -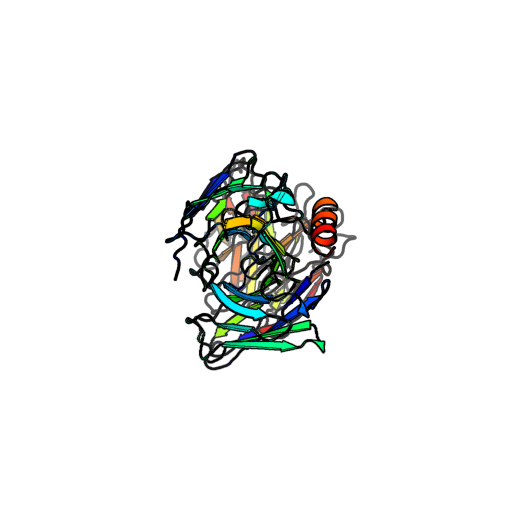9.965 1.00 12.18 88 CYS L C 1
ATOM 2875 O O . CYS C 3 88 ? -11.181 19.520 -10.185 1.00 11.98 88 CYS L O 1
ATOM 2878 N N . LEU C 3 89 ? -9.505 20.856 -10.917 1.00 8.79 89 LEU L N 1
ATOM 2879 C CA . LEU C 3 89 ? -9.541 20.418 -12.291 1.00 8.71 89 LEU L CA 1
ATOM 2880 C C . LEU C 3 89 ? -8.109 20.312 -12.789 1.00 11.92 89 LEU L C 1
ATOM 2881 O O . LEU C 3 89 ? -7.380 21.301 -12.717 1.00 11.23 89 LEU L O 1
ATOM 2886 N N . GLN C 3 90 ? -7.738 19.168 -13.361 1.00 8.66 90 GLN L N 1
ATOM 2887 C CA . GLN C 3 90 ? -6.413 19.043 -13.976 1.00 8.42 90 GLN L CA 1
ATOM 2888 C C . GLN C 3 90 ? -6.580 19.066 -15.480 1.00 12.34 90 GLN L C 1
ATOM 2889 O O . GLN C 3 90 ? -7.533 18.495 -16.024 1.00 10.45 90 GLN L O 1
ATOM 2895 N N . HIS C 3 91 ? -5.625 19.675 -16.158 1.00 10.58 91 HIS L N 1
ATOM 2896 C CA . HIS C 3 91 ? -5.535 19.528 -17.593 1.00 10.77 91 HIS L CA 1
ATOM 2897 C C . HIS C 3 91 ? -4.070 19.477 -17.991 1.00 14.73 91 HIS L C 1
ATOM 2898 O O . HIS C 3 91 ? -3.672 20.132 -18.943 1.00 13.32 91 HIS L O 1
ATOM 2905 N N . GLY C 3 92 ? -3.278 18.683 -17.257 1.00 13.75 92 GLY L N 1
ATOM 2906 C CA . GLY C 3 92 ? -1.877 18.418 -17.598 1.00 14.23 92 GLY L CA 1
ATOM 2907 C C . GLY C 3 92 ? -1.799 17.384 -18.715 1.00 18.39 92 GLY L C 1
ATOM 2908 O O . GLY C 3 92 ? -0.837 17.340 -19.493 1.00 18.20 92 GLY L O 1
ATOM 2909 N N . GLU C 3 93 ? -2.874 16.592 -18.850 1.00 16.23 93 GLU L N 1
ATOM 2910 C CA . GLU C 3 93 ? -3.055 15.599 -19.915 1.00 16.44 93 GLU L CA 1
ATOM 2911 C C . GLU C 3 93 ? -4.531 15.487 -20.227 1.00 20.43 93 GLU L C 1
ATOM 2912 O O . GLU C 3 93 ? -5.366 15.469 -19.313 1.00 18.57 93 GLU L O 1
ATOM 2918 N N . SER C 3 94 ? -4.876 15.444 -21.518 1.00 18.19 94 SER L N 1
ATOM 2919 C CA . SER C 3 94 ? -6.284 15.291 -21.871 1.00 17.48 94 SER L CA 1
ATOM 2920 C C . SER C 3 94 ? -6.736 13.837 -21.649 1.00 21.01 94 SER L C 1
ATOM 2921 O O . SER C 3 94 ? -5.932 12.919 -21.826 1.00 22.90 94 SER L O 1
ATOM 2924 N N . PRO C 3 95 ? -8.006 13.606 -21.295 1.00 18.40 95 PRO L N 1
ATOM 2925 C CA . PRO C 3 95 ? -9.046 14.609 -21.071 1.00 16.40 95 PRO L CA 1
ATOM 2926 C C . PRO C 3 95 ? -8.878 15.294 -19.732 1.00 17.20 95 PRO L C 1
ATOM 2927 O O . PRO C 3 95 ? -8.414 14.666 -18.775 1.00 15.95 95 PRO L O 1
ATOM 2931 N N . PRO C 3 96 ? -9.343 16.545 -19.618 1.00 12.54 96 PRO L N 1
ATOM 2932 C CA . PRO C 3 96 ? -9.316 17.200 -18.314 1.00 12.08 96 PRO L CA 1
ATOM 2933 C C . PRO C 3 96 ? -10.249 16.437 -17.379 1.00 16.45 96 PRO L C 1
ATOM 2934 O O . PRO C 3 96 ? -11.289 15.913 -17.809 1.00 16.30 96 PRO L O 1
ATOM 2938 N N . THR C 3 97 ? -9.868 16.348 -16.111 1.00 12.38 97 THR L N 1
ATOM 2939 C CA . THR C 3 97 ? -10.668 15.639 -15.128 1.00 11.06 97 THR L CA 1
ATOM 2940 C C . THR C 3 97 ? -10.778 16.453 -13.860 1.00 12.51 97 THR L C 1
ATOM 2941 O O . THR C 3 97 ? -9.817 17.136 -13.460 1.00 11.37 97 THR L O 1
ATOM 2945 N N . PHE C 3 98 ? -11.951 16.358 -13.217 1.00 11.37 98 PHE L N 1
ATOM 2946 C CA . PHE C 3 98 ? -12.257 17.050 -11.983 1.00 9.98 98 PHE L CA 1
ATOM 2947 C C . PHE C 3 98 ? -12.152 16.141 -10.767 1.00 13.64 98 PHE L C 1
ATOM 2948 O O . PHE C 3 98 ? -12.430 14.933 -10.843 1.00 14.90 98 PHE L O 1
ATOM 2956 N N . GLY C 3 99 ? -11.855 16.758 -9.631 1.00 11.70 99 GLY L N 1
ATOM 2957 C CA . GLY C 3 99 ? -11.976 16.105 -8.335 1.00 12.00 99 GLY L CA 1
ATOM 2958 C C . GLY C 3 99 ? -13.457 15.902 -8.039 1.00 14.76 99 GLY L C 1
ATOM 2959 O O . GLY C 3 99 ? -14.304 16.490 -8.715 1.00 13.05 99 GLY L O 1
ATOM 2960 N N A GLN C 3 100 ? -13.800 15.059 -7.054 0.50 12.17 100 GLN L N 1
ATOM 2961 N N B GLN C 3 100 ? -13.747 15.091 -7.007 0.50 12.90 100 GLN L N 1
ATOM 2962 C CA A GLN C 3 100 ? -15.225 14.790 -6.764 0.50 11.18 100 GLN L CA 1
ATOM 2963 C CA B GLN C 3 100 ? -15.095 14.692 -6.558 0.50 12.46 100 GLN L CA 1
ATOM 2964 C C A GLN C 3 100 ? -15.924 15.949 -6.055 0.50 13.33 100 GLN L C 1
ATOM 2965 C C B GLN C 3 100 ? -15.854 15.807 -5.835 0.50 13.83 100 GLN L C 1
ATOM 2966 O O A GLN C 3 100 ? -17.153 15.989 -6.015 0.50 13.06 100 GLN L O 1
ATOM 2967 O O B GLN C 3 100 ? -17.044 15.667 -5.545 0.50 12.77 100 GLN L O 1
ATOM 2978 N N . GLY C 3 101 ? -15.148 16.886 -5.505 1.00 11.02 101 GLY L N 1
ATOM 2979 C CA . GLY C 3 101 ? -15.721 18.039 -4.825 1.00 10.52 101 GLY L CA 1
ATOM 2980 C C . GLY C 3 101 ? -15.605 17.985 -3.319 1.00 15.94 101 GLY L C 1
ATOM 2981 O O . GLY C 3 101 ? -15.603 16.903 -2.725 1.00 17.75 101 GLY L O 1
ATOM 2982 N N . THR C 3 102 ? -15.523 19.164 -2.687 1.00 11.52 102 THR L N 1
ATOM 2983 C CA . THR C 3 102 ? -15.512 19.261 -1.234 1.00 10.92 102 THR L CA 1
ATOM 2984 C C . THR C 3 102 ? -16.638 20.175 -0.834 1.00 12.54 102 THR L C 1
ATOM 2985 O O . THR C 3 102 ? -16.628 21.336 -1.222 1.00 12.56 102 THR L O 1
ATOM 2989 N N . LYS C 3 103 ? -17.609 19.673 -0.030 1.00 11.84 103 LYS L N 1
ATOM 2990 C CA . LYS C 3 103 ? -18.732 20.506 0.427 1.00 12.06 103 LYS L CA 1
ATOM 2991 C C . LYS C 3 103 ? -18.354 21.181 1.716 1.00 14.66 103 LYS L C 1
ATOM 2992 O O . LYS C 3 103 ? -18.025 20.496 2.686 1.00 16.28 103 LYS L O 1
ATOM 2998 N N . LEU C 3 104 ? -18.306 22.523 1.716 1.00 11.98 104 LEU L N 1
ATOM 2999 C CA . LEU C 3 104 ? -17.887 23.299 2.874 1.00 13.78 104 LEU L CA 1
ATOM 3000 C C . LEU C 3 104 ? -19.106 23.887 3.540 1.00 19.73 104 LEU L C 1
ATOM 3001 O O . LEU C 3 104 ? -19.797 24.726 2.936 1.00 19.20 104 LEU L O 1
ATOM 3006 N N . GLU C 3 105 ? -19.375 23.421 4.779 1.00 17.56 105 GLU L N 1
ATOM 3007 C CA . GLU C 3 105 ? -20.502 23.849 5.607 1.00 17.94 105 GLU L CA 1
ATOM 3008 C C . GLU C 3 105 ? -20.002 24.803 6.683 1.00 20.81 105 GLU L C 1
ATOM 3009 O O . GLU C 3 105 ? -18.850 24.703 7.122 1.00 18.55 105 GLU L O 1
ATOM 3015 N N A ILE C 3 106 ? -20.875 25.718 7.108 0.50 17.08 106 ILE L N 1
ATOM 3016 N N B ILE C 3 106 ? -20.854 25.733 7.127 0.50 17.16 106 ILE L N 1
ATOM 3017 C CA A ILE C 3 106 ? -20.535 26.732 8.095 0.50 16.19 106 ILE L CA 1
ATOM 3018 C CA B ILE C 3 106 ? -20.412 26.722 8.107 0.50 16.31 106 ILE L CA 1
ATOM 3019 C C A ILE C 3 106 ? -21.165 26.391 9.444 0.50 18.59 106 ILE L C 1
ATOM 3020 C C B ILE C 3 106 ? -21.134 26.574 9.428 0.50 18.67 106 ILE L C 1
ATOM 3021 O O A ILE C 3 106 ? -22.358 26.104 9.513 0.50 15.98 106 ILE L O 1
ATOM 3022 O O B ILE C 3 106 ? -22.355 26.627 9.468 0.50 16.20 106 ILE L O 1
ATOM 3031 N N . LYS C 3 107 ? -20.354 26.415 10.517 1.00 15.68 107 LYS L N 1
ATOM 3032 C CA . LYS C 3 107 ? -20.867 26.254 11.869 1.00 16.31 107 LYS L CA 1
ATOM 3033 C C . LYS C 3 107 ? -21.093 27.661 12.391 1.00 20.76 107 LYS L C 1
ATOM 3034 O O . LYS C 3 107 ? -20.247 28.529 12.183 1.00 21.62 107 LYS L O 1
ATOM 3040 N N . ARG C 3 108 ? -22.214 27.901 13.097 1.00 15.87 108 ARG L N 1
ATOM 3041 C CA . ARG C 3 108 ? -22.474 29.219 13.665 1.00 15.05 108 ARG L CA 1
ATOM 3042 C C . ARG C 3 108 ? -23.305 29.077 14.927 1.00 16.35 108 ARG L C 1
ATOM 3043 O O . ARG C 3 108 ? -23.624 27.953 15.329 1.00 15.69 108 ARG L O 1
ATOM 3051 N N . THR C 3 109 ? -23.649 30.211 15.568 1.00 13.66 109 THR L N 1
ATOM 3052 C CA . THR C 3 109 ? -24.416 30.183 16.810 1.00 14.42 109 THR L CA 1
ATOM 3053 C C . THR C 3 109 ? -25.863 29.806 16.513 1.00 16.08 109 THR L C 1
ATOM 3054 O O . THR C 3 109 ? -26.338 29.925 15.379 1.00 14.61 109 THR L O 1
ATOM 3058 N N . VAL C 3 110 ? -26.567 29.358 17.539 1.00 16.09 110 VAL L N 1
ATOM 3059 C CA . VAL C 3 110 ? -27.952 28.941 17.418 1.00 15.06 110 VAL L CA 1
ATOM 3060 C C . VAL C 3 110 ? -28.823 30.141 17.072 1.00 17.95 110 VAL L C 1
ATOM 3061 O O . VAL C 3 110 ? -28.633 31.219 17.636 1.00 18.10 110 VAL L O 1
ATOM 3065 N N . ALA C 3 111 ? -29.772 29.955 16.137 1.00 14.43 111 ALA L N 1
ATOM 3066 C CA . ALA C 3 111 ? -30.725 30.997 15.742 1.00 14.30 111 ALA L CA 1
ATOM 3067 C C . ALA C 3 111 ? -32.084 30.326 15.703 1.00 16.38 111 ALA L C 1
ATOM 3068 O O . ALA C 3 111 ? -32.246 29.312 15.023 1.00 14.77 111 ALA L O 1
ATOM 3070 N N . ALA C 3 112 ? -33.034 30.838 16.478 1.00 13.20 112 ALA L N 1
ATOM 3071 C CA . ALA C 3 112 ? -34.394 30.304 16.512 1.00 14.15 112 ALA L CA 1
ATOM 3072 C C . ALA C 3 112 ? -35.123 30.623 15.201 1.00 15.54 112 ALA L C 1
ATOM 3073 O O . ALA C 3 112 ? -34.962 31.725 14.694 1.00 15.90 112 ALA L O 1
ATOM 3075 N N . PRO C 3 113 ? -35.982 29.720 14.686 1.00 12.69 113 PRO L N 1
ATOM 3076 C CA . PRO C 3 113 ? -36.767 30.074 13.500 1.00 13.11 113 PRO L CA 1
ATOM 3077 C C . PRO C 3 113 ? -37.882 31.039 13.865 1.00 17.60 113 PRO L C 1
ATOM 3078 O O . PRO C 3 113 ? -38.411 31.018 14.987 1.00 17.94 113 PRO L O 1
ATOM 3082 N N . SER C 3 114 ? -38.294 31.840 12.876 1.00 15.19 114 SER L N 1
ATOM 3083 C CA . SER C 3 114 ? -39.524 32.613 12.946 1.00 13.80 114 SER L CA 1
ATOM 3084 C C . SER C 3 114 ? -40.507 31.695 12.225 1.00 15.76 114 SER L C 1
ATOM 3085 O O . SER C 3 114 ? -40.157 31.153 11.169 1.00 15.63 114 SER L O 1
ATOM 3088 N N . VAL C 3 115 ? -41.725 31.507 12.780 1.00 12.25 115 VAL L N 1
ATOM 3089 C CA . VAL C 3 115 ? -42.692 30.557 12.228 1.00 12.65 115 VAL L CA 1
ATOM 3090 C C . VAL C 3 115 ? -43.908 31.276 11.678 1.00 15.53 115 VAL L C 1
ATOM 3091 O O . VAL C 3 115 ? -44.470 32.131 12.360 1.00 15.86 115 VAL L O 1
ATOM 3095 N N . PHE C 3 116 ? -44.317 30.923 10.451 1.00 11.74 116 PHE L N 1
ATOM 3096 C CA . PHE C 3 116 ? -45.454 31.545 9.779 1.00 12.59 116 PHE L CA 1
ATOM 3097 C C . PHE C 3 116 ? -46.325 30.432 9.181 1.00 15.22 116 PHE L C 1
ATOM 3098 O O . PHE C 3 116 ? -45.790 29.391 8.770 1.00 14.34 116 PHE L O 1
ATOM 3106 N N . ILE C 3 117 ? -47.660 30.633 9.121 1.00 11.45 117 ILE L N 1
ATOM 3107 C CA . ILE C 3 117 ? -48.523 29.625 8.518 1.00 9.83 117 ILE L CA 1
ATOM 3108 C C . ILE C 3 117 ? -49.410 30.292 7.476 1.00 14.22 117 ILE L C 1
ATOM 3109 O O . ILE C 3 117 ? -49.813 31.455 7.649 1.00 13.18 117 ILE L O 1
ATOM 3114 N N . PHE C 3 118 ? -49.727 29.548 6.427 1.00 11.19 118 PHE L N 1
ATOM 3115 C CA . PHE C 3 118 ? -50.559 30.035 5.326 1.00 10.17 118 PHE L CA 1
ATOM 3116 C C . PHE C 3 118 ? -51.676 29.085 5.035 1.00 14.19 118 PHE L C 1
ATOM 3117 O O . PHE C 3 118 ? -51.429 27.980 4.544 1.00 13.87 118 PHE L O 1
ATOM 3125 N N . PRO C 3 119 ? -52.929 29.498 5.274 1.00 14.19 119 PRO L N 1
ATOM 3126 C CA . PRO C 3 119 ? -54.066 28.672 4.840 1.00 14.30 119 PRO L CA 1
ATOM 3127 C C . PRO C 3 119 ? -54.088 28.525 3.309 1.00 16.44 119 PRO L C 1
ATOM 3128 O O . PRO C 3 119 ? -53.427 29.299 2.581 1.00 14.59 119 PRO L O 1
ATOM 3132 N N . PRO C 3 120 ? -54.853 27.558 2.763 1.00 15.38 120 PRO L N 1
ATOM 3133 C CA . PRO C 3 120 ? -54.959 27.475 1.298 1.00 15.63 120 PRO L CA 1
ATOM 3134 C C . PRO C 3 120 ? -55.650 28.704 0.709 1.00 18.24 1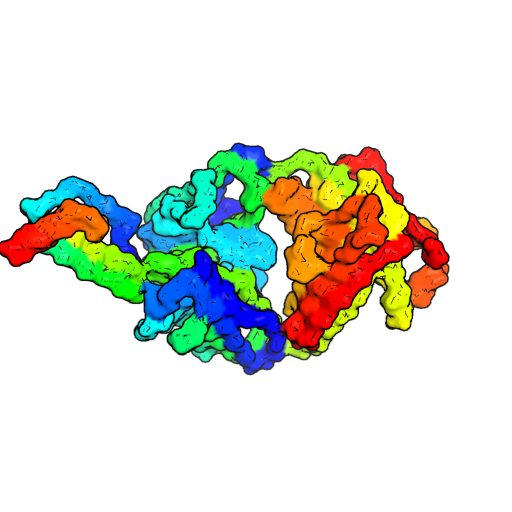20 PRO L C 1
ATOM 3135 O O . PRO C 3 120 ? -56.539 29.282 1.335 1.00 17.43 120 PRO L O 1
ATOM 3139 N N . SER C 3 121 ? -55.267 29.058 -0.515 1.00 16.95 121 SER L N 1
ATOM 3140 C CA . SER C 3 121 ? -55.890 30.156 -1.272 1.00 17.87 121 SER L CA 1
ATOM 3141 C C . SER C 3 121 ? -57.275 29.718 -1.714 1.00 22.61 121 SER L C 1
ATOM 3142 O O . SER C 3 121 ? -57.491 28.526 -1.921 1.00 20.52 121 SER L O 1
ATOM 3145 N N . ASP C 3 122 ? -58.219 30.662 -1.880 1.00 22.38 122 ASP L N 1
ATOM 3146 C CA . ASP C 3 122 ? -59.544 30.294 -2.390 1.00 24.27 122 ASP L CA 1
ATOM 3147 C C . ASP C 3 122 ? -59.425 29.779 -3.820 1.00 26.50 122 ASP L C 1
ATOM 3148 O O . ASP C 3 122 ? -60.178 28.890 -4.182 1.00 26.18 122 ASP L O 1
ATOM 3153 N N . GLU C 3 123 ? -58.413 30.265 -4.594 1.00 24.68 123 GLU L N 1
ATOM 3154 C CA . GLU C 3 123 ? -58.153 29.804 -5.964 1.00 24.52 123 GLU L CA 1
ATOM 3155 C C . GLU C 3 123 ? -57.871 28.300 -5.963 1.00 26.40 123 GLU L C 1
ATOM 3156 O O . GLU C 3 123 ? -58.506 27.561 -6.714 1.00 25.33 123 GLU L O 1
ATOM 3162 N N . GLN C 3 124 ? -56.938 27.835 -5.094 1.00 20.15 124 GLN L N 1
ATOM 3163 C CA . GLN C 3 124 ? -56.673 26.393 -5.024 1.00 18.26 124 GLN L CA 1
ATOM 3164 C C . GLN C 3 124 ? -57.905 25.600 -4.537 1.00 21.15 124 GLN L C 1
ATOM 3165 O O . GLN C 3 124 ? -58.208 24.531 -5.082 1.00 20.54 124 GLN L O 1
ATOM 3171 N N . LEU C 3 125 ? -58.625 26.119 -3.536 1.00 18.88 125 LEU L N 1
ATOM 3172 C CA . LEU C 3 125 ? -59.838 25.434 -3.037 1.00 20.26 125 LEU L CA 1
ATOM 3173 C C . LEU C 3 125 ? -60.858 25.180 -4.157 1.00 29.18 125 LEU L C 1
ATOM 3174 O O . LEU C 3 125 ? -61.434 24.089 -4.216 1.00 28.99 125 LEU L O 1
ATOM 3179 N N . LYS C 3 126 ? -60.988 26.141 -5.097 1.00 28.85 126 LYS L N 1
ATOM 3180 C CA . LYS C 3 126 ? -61.885 26.004 -6.258 1.00 30.61 126 LYS L CA 1
ATOM 3181 C C . LYS C 3 126 ? -61.513 24.812 -7.141 1.00 34.63 126 LYS L C 1
ATOM 3182 O O . LYS C 3 126 ? -62.401 24.225 -7.760 1.00 35.30 126 LYS L O 1
ATOM 3188 N N . SER C 3 127 ? -60.220 24.411 -7.142 1.00 30.93 127 SER L N 1
ATOM 3189 C CA . SER C 3 127 ? -59.701 23.290 -7.932 1.00 29.73 127 SER L CA 1
ATOM 3190 C C . SER C 3 127 ? -59.842 21.911 -7.252 1.00 32.20 127 SER L C 1
ATOM 3191 O O . SER C 3 127 ? -59.531 20.892 -7.870 1.00 32.00 127 SER L O 1
ATOM 3194 N N . GLY C 3 128 ? -60.281 21.896 -5.993 1.00 27.68 128 GLY L N 1
ATOM 3195 C CA . GLY C 3 128 ? -60.516 20.665 -5.244 1.00 26.86 128 GLY L CA 1
ATOM 3196 C C . GLY C 3 128 ? -59.429 20.195 -4.294 1.00 28.22 128 GLY L C 1
ATOM 3197 O O . GLY C 3 128 ? -59.535 19.096 -3.746 1.00 27.88 128 GLY L O 1
ATOM 3198 N N . THR C 3 129 ? -58.395 21.019 -4.069 1.00 23.80 129 THR L N 1
ATOM 3199 C CA . THR C 3 129 ? -57.281 20.668 -3.180 1.00 21.41 129 THR L CA 1
ATOM 3200 C C . THR C 3 129 ? -57.013 21.790 -2.198 1.00 21.48 129 THR L C 1
ATOM 3201 O O . THR C 3 129 ? -57.295 22.953 -2.485 1.00 20.54 129 THR L O 1
ATOM 3205 N N . ALA C 3 130 ? -56.475 21.435 -1.019 1.00 15.79 130 ALA L N 1
ATOM 3206 C CA . ALA C 3 130 ? -56.106 22.419 -0.029 1.00 14.86 130 ALA L CA 1
ATOM 3207 C C . ALA C 3 130 ? -54.673 22.175 0.428 1.00 16.80 130 ALA L C 1
ATOM 3208 O O . ALA C 3 130 ? -54.410 21.143 1.042 1.00 17.78 130 ALA L O 1
ATOM 3210 N N . SER C 3 131 ? -53.766 23.104 0.157 1.00 13.12 131 SER L N 1
ATOM 3211 C CA . SER C 3 131 ? -52.406 22.990 0.659 1.00 11.84 131 SER L CA 1
ATOM 3212 C C . SER C 3 131 ? -52.238 24.019 1.745 1.00 16.19 131 SER L C 1
ATOM 3213 O O . SER C 3 131 ? -52.518 25.204 1.520 1.00 15.24 131 SER L O 1
ATOM 3216 N N . VAL C 3 132 ? -51.719 23.593 2.904 1.00 12.05 132 VAL L N 1
ATOM 3217 C CA . VAL C 3 132 ? -51.449 24.507 4.025 1.00 11.65 132 VAL L CA 1
ATOM 3218 C C . VAL C 3 132 ? -49.948 24.567 4.161 1.00 14.30 132 VAL L C 1
ATOM 3219 O O . VAL C 3 132 ? -49.308 23.507 4.236 1.00 14.15 132 VAL L O 1
ATOM 3223 N N . VAL C 3 133 ? -49.355 25.783 4.206 1.00 10.99 133 VAL L N 1
ATOM 3224 C CA . VAL C 3 133 ? -47.891 25.861 4.245 1.00 9.15 133 VAL L CA 1
ATOM 3225 C C . VAL C 3 133 ? -47.421 26.413 5.573 1.00 13.49 133 VAL L C 1
ATOM 3226 O O . VAL C 3 133 ? -47.940 27.440 6.033 1.00 14.09 133 VAL L O 1
ATOM 3230 N N . CYS C 3 134 ? -46.442 25.742 6.174 1.00 9.83 134 CYS L N 1
ATOM 3231 C CA . CYS C 3 134 ? -45.803 26.207 7.404 1.00 10.49 134 CYS L CA 1
ATOM 3232 C C . CYS C 3 134 ? -44.361 26.582 7.048 1.00 15.06 134 CYS L C 1
ATOM 3233 O O . CYS C 3 134 ? -43.639 25.794 6.423 1.00 13.15 134 CYS L O 1
ATOM 3236 N N . LEU C 3 135 ? -43.954 27.806 7.376 1.00 11.74 135 LEU L N 1
ATOM 3237 C CA . LEU C 3 135 ? -42.636 28.295 7.036 1.00 11.58 135 LEU L CA 1
ATOM 3238 C C . LEU C 3 135 ? -41.818 28.519 8.307 1.00 13.84 135 LEU L C 1
ATOM 3239 O O . LEU C 3 135 ? -42.296 29.170 9.221 1.00 11.80 135 LEU L O 1
ATOM 3244 N N . LEU C 3 136 ? -40.572 28.000 8.337 1.00 10.59 136 LEU L N 1
ATOM 3245 C CA . LEU C 3 136 ? -39.623 28.210 9.433 1.00 10.46 136 LEU L CA 1
ATOM 3246 C C . LEU C 3 136 ? -38.495 29.014 8.805 1.00 14.30 136 LEU L C 1
ATOM 3247 O O . LEU C 3 136 ? -37.805 28.531 7.908 1.00 13.42 136 LEU L O 1
ATOM 3252 N N . ASN C 3 137 ? -38.353 30.268 9.214 1.00 11.01 137 ASN L N 1
ATOM 3253 C CA . ASN C 3 137 ? -37.394 31.135 8.572 1.00 11.10 137 ASN L CA 1
ATOM 3254 C C . ASN C 3 137 ? -36.159 31.434 9.386 1.00 14.56 137 ASN L C 1
ATOM 3255 O O . ASN C 3 137 ? -36.252 31.789 10.556 1.00 13.65 137 ASN L O 1
ATOM 3260 N N . ASN C 3 138 ? -35.005 31.302 8.741 1.00 12.67 138 ASN L N 1
ATOM 3261 C CA . ASN C 3 138 ? -33.684 31.694 9.210 1.00 13.02 138 ASN L CA 1
ATOM 3262 C C . ASN C 3 138 ? -33.288 31.141 10.558 1.00 15.23 138 ASN L C 1
ATOM 3263 O O . ASN C 3 138 ? -33.147 31.899 11.531 1.00 15.92 138 ASN L O 1
ATOM 3268 N N . PHE C 3 139 ? -33.047 29.822 10.611 1.00 10.94 139 PHE L N 1
ATOM 3269 C CA . PHE C 3 139 ? -32.665 29.160 11.841 1.00 10.45 139 PHE L CA 1
ATOM 3270 C C . PHE C 3 139 ? -31.355 28.393 11.722 1.00 14.90 139 PHE L C 1
ATOM 3271 O O . PHE C 3 139 ? -30.883 28.115 10.632 1.00 14.22 139 PHE L O 1
ATOM 3279 N N . TYR C 3 140 ? -30.787 28.018 12.872 1.00 12.13 140 TYR L N 1
ATOM 3280 C CA . TYR C 3 140 ? -29.555 27.246 12.896 1.00 12.22 140 TYR L CA 1
ATOM 3281 C C . TYR C 3 140 ? -29.513 26.561 14.264 1.00 15.09 140 TYR L C 1
ATOM 3282 O O . TYR C 3 140 ? -29.786 27.231 15.268 1.00 14.45 140 TYR L O 1
ATOM 3291 N N . PRO C 3 141 ? -29.166 25.257 14.362 1.00 15.15 141 PRO L N 1
ATOM 3292 C CA . PRO C 3 141 ? -28.770 24.316 13.296 1.00 15.40 141 PRO L CA 1
ATOM 3293 C C . PRO C 3 141 ? -29.945 23.817 12.471 1.00 16.56 141 PRO L C 1
ATOM 3294 O O . PRO C 3 141 ? -31.100 24.211 12.695 1.00 14.14 141 PRO L O 1
ATOM 3298 N N . ARG C 3 142 ? -29.651 22.992 11.466 1.00 15.00 142 ARG L N 1
ATOM 3299 C CA . ARG C 3 142 ? -30.701 22.537 10.536 1.00 16.07 142 ARG L CA 1
ATOM 3300 C C . ARG C 3 142 ? -31.766 21.652 11.137 1.00 18.76 142 ARG L C 1
ATOM 3301 O O . ARG C 3 142 ? -32.852 21.576 10.565 1.00 18.38 142 ARG L O 1
ATOM 3309 N N . GLU C 3 143 ? -31.493 20.997 12.271 1.00 16.68 143 GLU L N 1
ATOM 3310 C CA . GLU C 3 143 ? -32.426 20.078 12.896 1.00 16.82 143 GLU L CA 1
ATOM 3311 C C . GLU C 3 143 ? -33.608 20.817 13.451 1.00 22.33 143 GLU L C 1
ATOM 3312 O O . GLU C 3 143 ? -33.452 21.744 14.231 1.00 21.71 143 GLU L O 1
ATOM 3318 N N . ALA C 3 144 ? -34.780 20.510 12.921 1.00 19.28 144 ALA L N 1
ATOM 3319 C CA . ALA C 3 144 ? -36.032 21.125 13.355 1.00 19.45 144 ALA L CA 1
ATOM 3320 C C . ALA C 3 144 ? -37.094 20.091 13.121 1.00 24.47 144 ALA L C 1
ATOM 3321 O O . ALA C 3 144 ? -36.982 19.303 12.178 1.00 24.35 144 ALA L O 1
ATOM 3323 N N . LYS C 3 145 ? -38.080 20.052 14.003 1.00 21.00 145 LYS L N 1
ATOM 3324 C CA . LYS C 3 145 ? -39.177 19.116 13.947 1.00 21.10 145 LYS L CA 1
ATOM 3325 C C . LYS C 3 145 ? -40.441 19.898 13.699 1.00 22.78 145 LYS L C 1
ATOM 3326 O O . LYS C 3 145 ? -40.753 20.854 14.419 1.00 21.14 145 LYS L O 1
ATOM 3332 N N . VAL C 3 146 ? -41.169 19.501 12.664 1.00 17.46 146 VAL L N 1
ATOM 3333 C CA . VAL C 3 146 ? -42.438 20.129 12.340 1.00 17.12 146 VAL L CA 1
ATOM 3334 C C . VAL C 3 146 ? -43.504 19.058 12.494 1.00 20.90 146 VAL L C 1
ATOM 3335 O O . VAL C 3 146 ? -43.371 17.982 11.909 1.00 21.85 146 VAL L O 1
ATOM 3339 N N . GLN C 3 147 ? -44.563 19.365 13.228 1.00 17.29 147 GLN L N 1
ATOM 3340 C CA . GLN C 3 147 ? -45.686 18.456 13.392 1.00 18.20 147 GLN L CA 1
ATOM 3341 C C . GLN C 3 147 ? -46.944 19.153 12.957 1.00 21.24 147 GLN L C 1
ATOM 3342 O O . GLN C 3 147 ? -47.203 20.283 13.377 1.00 24.55 147 GLN L O 1
ATOM 3348 N N . TRP C 3 148 ? -47.748 18.473 12.158 1.00 15.62 148 TRP L N 1
ATOM 3349 C CA . TRP C 3 148 ? -49.040 18.996 11.767 1.00 15.08 148 TRP L CA 1
ATOM 3350 C C . TRP C 3 148 ? -50.112 18.415 12.670 1.00 20.17 148 TRP L C 1
ATOM 3351 O O . TRP C 3 148 ? -50.121 17.206 12.927 1.00 18.79 148 TRP L O 1
ATOM 3362 N N . LYS C 3 149 ? -51.038 19.275 13.105 1.00 16.18 149 LYS L N 1
ATOM 3363 C CA . LYS C 3 149 ? -52.175 18.866 13.948 1.00 17.97 149 LYS L CA 1
ATOM 3364 C C . LYS C 3 149 ? -53.434 19.405 13.328 1.00 21.69 149 LYS L C 1
ATOM 3365 O O . LYS C 3 149 ? -53.486 20.579 12.948 1.00 20.87 149 LYS L O 1
ATOM 3371 N N . VAL C 3 150 ? -54.442 18.541 13.187 1.00 18.57 150 VAL L N 1
ATOM 3372 C CA . VAL C 3 150 ? -55.735 18.897 12.600 1.00 18.12 150 VAL L CA 1
ATOM 3373 C C . VAL C 3 150 ? -56.774 18.526 13.643 1.00 23.96 150 VAL L C 1
ATOM 3374 O O . VAL C 3 150 ? -56.878 17.349 13.995 1.00 24.43 150 VAL L O 1
ATOM 3378 N N . ASP C 3 151 ? -57.461 19.532 14.198 1.00 23.78 151 ASP L N 1
ATOM 3379 C CA . ASP C 3 151 ? -58.404 19.344 15.330 1.00 26.32 151 ASP L CA 1
ATOM 3380 C C . ASP C 3 151 ? -57.716 18.538 16.464 1.00 31.56 151 ASP L C 1
ATOM 3381 O O . ASP C 3 151 ? -58.273 17.572 17.001 1.00 31.44 151 ASP L O 1
ATOM 3386 N N . ASN C 3 152 ? -56.445 18.910 16.736 1.00 28.40 152 ASN L N 1
ATOM 3387 C CA . ASN C 3 152 ? -55.528 18.346 17.735 1.00 28.36 152 ASN L CA 1
ATOM 3388 C C . ASN C 3 152 ? -55.071 16.897 17.424 1.00 30.59 152 ASN L C 1
ATOM 3389 O O . ASN C 3 152 ? -54.331 16.310 18.221 1.00 31.24 152 ASN L O 1
ATOM 3394 N N . ALA C 3 153 ? -55.477 16.326 16.273 1.00 24.68 153 ALA L N 1
ATOM 3395 C CA . ALA C 3 153 ? -55.021 14.989 15.911 1.00 24.48 153 ALA L CA 1
ATOM 3396 C C . ALA C 3 153 ? -53.701 15.125 15.157 1.00 27.49 153 ALA L C 1
ATOM 3397 O O . ALA C 3 153 ? -53.629 15.874 14.177 1.00 26.61 153 ALA L O 1
ATOM 3399 N N . LEU C 3 154 ? -52.653 14.452 15.636 1.00 24.34 154 LEU L N 1
ATOM 3400 C CA . LEU C 3 154 ? -51.344 14.487 14.977 1.00 24.83 154 LEU L CA 1
ATOM 3401 C C . LEU C 3 154 ? -51.466 13.838 13.603 1.00 28.33 154 LEU L C 1
ATOM 3402 O O . LEU C 3 154 ? -52.010 12.746 13.481 1.00 28.47 154 LEU L O 1
ATOM 3407 N N . GLN C 3 155 ? -50.951 14.516 12.569 1.00 23.97 155 GLN L N 1
ATOM 3408 C CA . GLN C 3 155 ? -51.040 13.993 11.217 1.00 22.89 155 GLN L CA 1
ATOM 3409 C C . GLN C 3 155 ? -49.806 13.222 10.836 1.00 28.80 155 GLN L C 1
ATOM 3410 O O . GLN C 3 155 ? -48.727 13.483 11.365 1.00 28.71 155 GLN L O 1
ATOM 3416 N N A SER C 3 156 ? -49.961 12.287 9.886 0.50 25.55 156 SER L N 1
ATOM 3417 N N B SER C 3 156 ? -49.963 12.303 9.877 0.50 26.11 156 SER L N 1
ATOM 3418 C CA A SER C 3 156 ? -48.866 11.515 9.304 0.50 24.59 156 SER L CA 1
ATOM 3419 C CA B SER C 3 156 ? -48.878 11.534 9.281 0.50 25.42 156 SER L CA 1
ATOM 3420 C C A SER C 3 156 ? -49.254 11.085 7.896 0.50 27.28 156 SER L C 1
ATOM 3421 C C B SER C 3 156 ? -49.277 11.161 7.869 0.50 27.55 156 SER L C 1
ATOM 3422 O O A SER C 3 156 ? -50.409 10.709 7.670 0.50 27.69 156 SER L O 1
ATOM 3423 O O B SER C 3 156 ? -50.451 10.869 7.618 0.50 28.00 156 SER L O 1
ATOM 3428 N N . GLY C 3 157 ? -48.297 11.166 6.970 1.00 23.15 157 GLY L N 1
ATOM 3429 C CA . GLY C 3 157 ? -48.452 10.755 5.577 1.00 21.99 157 GLY L CA 1
ATOM 3430 C C . GLY C 3 157 ? -49.057 11.732 4.598 1.00 25.28 157 GLY L C 1
ATOM 3431 O O . GLY C 3 157 ? -49.258 11.367 3.433 1.00 26.54 157 GLY L O 1
ATOM 3432 N N . ASN C 3 158 ? -49.334 12.977 5.044 1.00 17.54 158 ASN L N 1
ATOM 3433 C CA . ASN C 3 158 ? -49.952 13.981 4.165 1.00 16.30 158 ASN L CA 1
ATOM 3434 C C . ASN C 3 158 ? -49.155 15.284 4.110 1.00 15.92 158 ASN L C 1
ATOM 3435 O O . ASN C 3 158 ? -49.700 16.314 3.690 1.00 15.69 158 ASN L O 1
ATOM 3440 N N . SER C 3 159 ? -47.850 15.245 4.460 1.00 11.01 159 SER L N 1
ATOM 3441 C CA . SER C 3 159 ? -47.042 16.467 4.352 1.00 10.09 159 SER L CA 1
ATOM 3442 C C . SER C 3 159 ? -45.701 16.181 3.698 1.00 13.99 159 SER L C 1
ATOM 3443 O O . SER C 3 159 ? -45.241 15.032 3.687 1.00 13.66 159 SER L O 1
ATOM 3446 N N . GLN C 3 160 ? -45.088 17.211 3.148 1.00 10.02 160 GLN L N 1
ATOM 3447 C CA . GLN C 3 160 ? -43.727 17.144 2.568 1.00 9.76 160 GLN L CA 1
ATOM 3448 C C . GLN C 3 160 ? -43.013 18.385 2.979 1.00 14.07 160 GLN L C 1
ATOM 3449 O O . GLN C 3 160 ? -43.627 19.465 3.028 1.00 13.10 160 GLN L O 1
ATOM 3455 N N . GLU C 3 161 ? -41.712 18.267 3.201 1.00 10.51 161 GLU L N 1
ATOM 3456 C CA . GLU C 3 161 ? -40.947 19.459 3.535 1.00 10.02 161 GLU L CA 1
ATOM 3457 C C . GLU C 3 161 ? -39.677 19.526 2.742 1.00 11.19 161 GLU L C 1
ATOM 3458 O O . GLU C 3 161 ? -39.243 18.525 2.141 1.00 9.57 161 GLU L O 1
ATOM 3464 N N . SER C 3 162 ? -39.122 20.746 2.678 1.00 9.50 162 SER L N 1
ATOM 3465 C CA . SER C 3 162 ? -37.856 20.965 2.006 1.00 10.10 162 SER L CA 1
ATOM 3466 C C . SER C 3 162 ? -37.125 22.059 2.753 1.00 10.92 162 SER L C 1
ATOM 3467 O O . SER C 3 162 ? -37.774 22.982 3.267 1.00 10.24 162 SER L O 1
ATOM 3470 N N A VAL C 3 163 ? -35.787 21.970 2.823 0.50 9.02 163 VAL L N 1
ATOM 3471 N N B VAL C 3 163 ? -35.798 21.975 2.791 0.50 8.62 163 VAL L N 1
ATOM 3472 C CA A VAL C 3 163 ? -34.922 22.936 3.527 0.50 8.23 163 VAL L CA 1
ATOM 3473 C CA B VAL C 3 163 ? -34.935 22.934 3.483 0.50 7.65 163 VAL L CA 1
ATOM 3474 C C A VAL C 3 163 ? -34.040 23.633 2.493 0.50 11.97 163 VAL L C 1
ATOM 3475 C C B VAL C 3 163 ? -34.077 23.658 2.445 0.50 11.58 163 VAL L C 1
ATOM 3476 O O A VAL C 3 163 ? -33.578 22.988 1.544 0.50 11.83 163 VAL L O 1
ATOM 3477 O O B VAL C 3 163 ? -33.692 23.060 1.431 0.50 11.32 163 VAL L O 1
ATOM 3484 N N . THR C 3 164 ? -33.751 24.930 2.696 1.00 8.76 164 THR L N 1
ATOM 3485 C CA . THR C 3 164 ? -32.862 25.626 1.772 1.00 7.49 164 THR L CA 1
ATOM 3486 C C . THR C 3 164 ? -31.402 25.224 2.058 1.00 10.62 164 THR L C 1
ATOM 3487 O O . THR C 3 164 ? -31.081 24.637 3.102 1.00 10.73 164 THR L O 1
ATOM 3491 N N . GLU C 3 165 ? -30.517 25.590 1.130 1.00 9.24 165 GLU L N 1
ATOM 3492 C CA . GLU C 3 165 ? -29.087 25.506 1.410 1.00 8.84 165 GLU L CA 1
ATOM 3493 C C . GLU C 3 165 ? -28.776 26.587 2.478 1.00 11.76 165 GLU L C 1
ATOM 3494 O O . GLU C 3 165 ? -29.592 27.500 2.678 1.00 11.13 165 GLU L O 1
ATOM 3500 N N . GLN C 3 166 ? -27.598 26.513 3.123 1.00 10.28 166 GLN L N 1
ATOM 3501 C CA . GLN C 3 166 ? -27.208 27.546 4.090 1.00 10.00 166 GLN L CA 1
ATOM 3502 C C . GLN C 3 166 ? -27.141 28.909 3.372 1.00 12.18 166 GLN L C 1
ATOM 3503 O O . GLN C 3 166 ? -26.681 29.013 2.209 1.00 11.51 166 GLN L O 1
ATOM 3509 N N . ASP C 3 167 ? -27.612 29.945 4.079 1.00 9.77 167 ASP L N 1
ATOM 3510 C CA . ASP C 3 167 ? -27.646 31.312 3.539 1.00 9.19 167 ASP L CA 1
ATOM 3511 C C . ASP C 3 167 ? -26.240 31.853 3.385 1.00 12.91 167 ASP L C 1
ATOM 3512 O O . ASP C 3 167 ? -25.408 31.661 4.259 1.00 11.71 167 ASP L O 1
ATOM 3517 N N A SER C 3 168 ? -25.988 32.522 2.262 0.50 11.49 168 SER L N 1
ATOM 3518 N N B SER C 3 168 ? -25.948 32.519 2.255 0.50 12.32 168 SER L N 1
ATOM 3519 C CA A SER C 3 168 ? -24.686 33.093 1.928 0.50 10.99 168 SER L CA 1
ATOM 3520 C CA B SER C 3 168 ? -24.600 33.061 2.022 0.50 12.27 168 SER L CA 1
ATOM 3521 C C A SER C 3 168 ? -24.274 34.271 2.824 0.50 13.79 168 SER L C 1
ATOM 3522 C C B SER C 3 168 ? -24.236 34.223 2.934 0.50 14.90 168 SER L C 1
ATOM 3523 O O A SER C 3 168 ? -23.107 34.656 2.802 0.50 14.13 168 SER L O 1
ATOM 3524 O O B SER C 3 168 ? -23.055 34.541 3.046 0.50 15.70 168 SER L O 1
ATOM 3529 N N . LYS C 3 169 ? -25.226 34.873 3.558 1.00 12.37 169 LYS L N 1
ATOM 3530 C CA . LYS C 3 169 ? -24.919 36.018 4.434 1.00 13.90 169 LYS L CA 1
ATOM 3531 C C . LYS C 3 169 ? -24.916 35.661 5.905 1.00 16.84 169 LYS L C 1
ATOM 3532 O O . LYS C 3 169 ? -24.045 36.140 6.625 1.00 16.68 169 LYS L O 1
ATOM 3538 N N . ASP C 3 170 ? -25.891 34.863 6.361 1.00 12.21 170 ASP L N 1
ATOM 3539 C CA . ASP C 3 170 ? -26.009 34.562 7.791 1.00 13.34 170 ASP L CA 1
ATOM 3540 C C . ASP C 3 170 ? -25.900 33.085 8.121 1.00 13.91 170 ASP L C 1
ATOM 3541 O O . ASP C 3 170 ? -26.041 32.736 9.288 1.00 14.20 170 ASP L O 1
ATOM 3546 N N . SER C 3 171 ? -25.606 32.215 7.123 1.00 11.11 171 SER L N 1
ATOM 3547 C CA . SER C 3 171 ? -25.382 30.786 7.351 1.00 10.97 171 SER L CA 1
ATOM 3548 C C . SER C 3 171 ? -26.579 30.066 7.974 1.00 14.27 171 SER L C 1
ATOM 3549 O O . SER C 3 171 ? -26.414 28.947 8.446 1.00 13.97 171 SER L O 1
ATOM 3552 N N . THR C 3 172 ? -27.796 30.644 7.900 1.00 9.91 172 THR L N 1
ATOM 3553 C CA . THR C 3 172 ? -28.963 29.935 8.447 1.00 9.23 172 THR L CA 1
ATOM 3554 C C . THR C 3 172 ? -29.668 29.111 7.367 1.00 12.56 172 THR L C 1
ATOM 3555 O O . THR C 3 172 ? -29.336 29.196 6.178 1.00 12.12 172 THR L O 1
ATOM 3559 N N . TYR C 3 173 ? -30.677 28.337 7.797 1.00 10.45 173 TYR L N 1
ATOM 3560 C CA . TYR C 3 173 ? -31.531 27.532 6.940 1.00 10.53 173 TYR L CA 1
ATOM 3561 C C . TYR C 3 173 ? -32.919 28.040 7.047 1.00 12.41 173 TYR L C 1
ATOM 3562 O O . TYR C 3 173 ? -33.283 28.661 8.034 1.00 11.50 173 TYR L O 1
ATOM 3571 N N . SER C 3 174 ? -33.739 27.718 6.058 1.00 10.10 174 SER L N 1
ATOM 3572 C CA . SER C 3 174 ? -35.172 27.934 6.133 1.00 8.82 174 SER L CA 1
ATOM 3573 C C . SER C 3 174 ? -35.837 26.652 5.705 1.00 11.97 174 SER L C 1
ATOM 3574 O O . SER C 3 174 ? -35.219 25.845 5.006 1.00 10.43 174 SER L O 1
ATOM 3577 N N . LEU C 3 175 ? -37.064 26.426 6.168 1.00 10.11 175 LEU L N 1
ATOM 3578 C CA . LEU C 3 175 ? -37.762 25.183 5.890 1.00 9.80 175 LEU L CA 1
ATOM 3579 C C . LEU C 3 175 ? -39.184 25.451 5.562 1.00 10.70 175 LEU L C 1
ATOM 3580 O O . LEU C 3 175 ? -39.810 26.273 6.223 1.00 10.05 175 LEU L O 1
ATOM 3585 N N A SER C 3 176 ? -39.732 24.764 4.520 0.50 7.48 176 SER L N 1
ATOM 3586 N N B SER C 3 176 ? -39.728 24.710 4.607 0.50 8.50 176 SER L N 1
ATOM 3587 C CA A SER C 3 176 ? -41.139 24.921 4.096 0.50 8.29 176 SER L CA 1
ATOM 3588 C CA B SER C 3 176 ? -41.143 24.839 4.347 0.50 9.69 176 SER L CA 1
ATOM 3589 C C A SER C 3 176 ? -41.822 23.559 4.165 0.50 12.57 176 SER L C 1
ATOM 3590 C C B SER C 3 176 ? -41.720 23.462 4.484 0.50 13.47 176 SER L C 1
ATOM 3591 O O A SER C 3 176 ? -41.305 22.629 3.526 0.50 11.51 176 SER L O 1
ATOM 3592 O O B SER C 3 176 ? -41.060 22.455 4.175 0.50 12.12 176 SER L O 1
ATOM 3597 N N . SER C 3 177 ? -42.925 23.402 4.977 1.00 12.02 177 SER L N 1
ATOM 3598 C CA . SER C 3 177 ? -43.627 22.132 5.095 1.00 11.33 177 SER L CA 1
ATOM 3599 C C . SER C 3 177 ? -45.014 22.357 4.558 1.00 15.49 177 SER L C 1
ATOM 3600 O O . SER C 3 177 ? -45.648 23.356 4.929 1.00 13.83 177 SER L O 1
ATOM 3603 N N . THR C 3 178 ? -45.486 21.467 3.671 1.00 11.50 178 THR L N 1
ATOM 3604 C CA . THR C 3 178 ? -46.830 21.646 3.123 1.00 10.01 178 THR L CA 1
ATOM 3605 C C . THR C 3 178 ? -47.665 20.460 3.497 1.00 11.67 178 THR L C 1
ATOM 3606 O O . THR C 3 178 ? -47.280 19.330 3.158 1.00 12.36 178 THR L O 1
ATOM 3610 N N . LEU C 3 179 ? -48.839 20.724 4.082 1.00 10.31 179 LEU L N 1
ATOM 3611 C CA . LEU C 3 179 ? -49.848 19.697 4.399 1.00 10.63 179 LEU L CA 1
ATOM 3612 C C . LEU C 3 179 ? -50.846 19.753 3.237 1.00 15.39 179 LEU L C 1
ATOM 3613 O O . LEU C 3 179 ? -51.398 20.813 2.940 1.00 14.45 179 LEU L O 1
ATOM 3618 N N . THR C 3 180 ? -51.073 18.629 2.555 1.00 11.89 180 THR L N 1
ATOM 3619 C CA . THR C 3 180 ? -52.015 18.677 1.429 1.00 12.96 180 THR L CA 1
ATOM 3620 C C . THR C 3 180 ? -53.183 17.748 1.666 1.00 18.94 180 THR L C 1
ATOM 3621 O O . THR C 3 180 ? -52.980 16.559 1.942 1.00 17.87 180 THR L O 1
ATOM 3625 N N . LEU C 3 181 ? -54.400 18.291 1.558 1.00 16.60 181 LEU L N 1
ATOM 3626 C CA . LEU C 3 181 ? -55.623 17.533 1.748 1.00 19.19 181 LEU L CA 1
ATOM 3627 C C . LEU C 3 181 ? -56.554 17.797 0.574 1.00 21.26 181 LEU L C 1
ATOM 3628 O O . LEU C 3 181 ? -56.425 18.814 -0.116 1.00 19.36 181 LEU L O 1
ATOM 3633 N N . SER C 3 182 ? -57.519 16.902 0.359 1.00 19.02 182 SER L N 1
ATOM 3634 C CA . SER C 3 182 ? -58.534 17.177 -0.658 1.00 18.98 182 SER L CA 1
ATOM 3635 C C . SER C 3 182 ? -59.408 18.321 -0.080 1.00 23.19 182 SER L C 1
ATOM 3636 O O . SER C 3 182 ? -59.419 18.521 1.142 1.00 21.69 182 SER L O 1
ATOM 3639 N N . LYS C 3 183 ? -60.126 19.076 -0.929 1.00 21.54 183 LYS L N 1
ATOM 3640 C CA . LYS C 3 183 ? -60.999 20.143 -0.409 1.00 21.79 183 LYS L CA 1
ATOM 3641 C C . LYS C 3 183 ? -62.054 19.547 0.555 1.00 25.66 183 LYS L C 1
ATOM 3642 O O . LYS C 3 183 ? -62.277 20.094 1.635 1.00 23.87 183 LYS L O 1
ATOM 3648 N N . ALA C 3 184 ? -62.663 18.407 0.173 1.00 24.97 184 ALA L N 1
ATOM 3649 C CA . ALA C 3 184 ? -63.651 17.683 0.989 1.00 26.56 184 ALA L CA 1
ATOM 3650 C C . ALA C 3 184 ? -63.108 17.393 2.404 1.00 30.80 184 ALA L C 1
ATOM 3651 O O . ALA C 3 184 ? -63.791 17.713 3.374 1.00 32.09 184 ALA L O 1
ATOM 3653 N N . ASP C 3 185 ? -61.865 16.864 2.518 1.00 25.52 185 ASP L N 1
ATOM 3654 C CA . ASP C 3 185 ? -61.250 16.576 3.825 1.00 25.53 185 ASP L CA 1
ATOM 3655 C C . ASP C 3 185 ? -60.937 17.858 4.580 1.00 28.00 185 ASP L C 1
ATOM 3656 O O . ASP C 3 185 ? -61.230 17.957 5.777 1.00 27.20 185 ASP L O 1
ATOM 3661 N N . TYR C 3 186 ? -60.407 18.869 3.868 1.00 23.15 186 TYR L N 1
ATOM 3662 C CA . TYR C 3 186 ? -60.132 20.168 4.481 1.00 21.50 186 TYR L CA 1
ATOM 3663 C C . TYR C 3 186 ? -61.394 20.777 5.115 1.00 25.79 186 TYR L C 1
ATOM 3664 O O . TYR C 3 186 ? -61.317 21.310 6.217 1.00 24.73 186 TYR L O 1
ATOM 3673 N N . GLU C 3 187 ? -62.547 20.666 4.443 1.00 23.40 187 GLU L N 1
ATOM 3674 C CA . GLU C 3 187 ? -63.817 21.228 4.935 1.00 25.53 187 GLU L CA 1
ATOM 3675 C C . GLU C 3 187 ? -64.416 20.462 6.133 1.00 30.83 187 GLU L C 1
ATOM 3676 O O . GLU C 3 187 ? -65.320 20.983 6.795 1.00 31.26 187 GLU L O 1
ATOM 3682 N N . LYS C 3 188 ? -63.900 19.258 6.435 1.00 28.24 188 LYS L N 1
ATOM 3683 C CA . LYS C 3 188 ? -64.393 18.428 7.552 1.00 29.56 188 LYS L CA 1
ATOM 3684 C C . LYS C 3 188 ? -63.793 18.846 8.902 1.00 34.06 188 LYS L C 1
ATOM 3685 O O . LYS C 3 188 ? -64.281 18.419 9.955 1.00 35.26 188 LYS L O 1
ATOM 3691 N N . HIS C 3 189 ? -62.714 19.644 8.878 1.00 29.36 189 HIS L N 1
ATOM 3692 C CA . HIS C 3 189 ? -62.025 20.016 10.099 1.00 29.41 189 HIS L CA 1
ATOM 3693 C C . HIS C 3 189 ? -61.941 21.509 10.293 1.00 29.78 189 HIS L C 1
ATOM 3694 O O . HIS C 3 189 ? -62.189 22.264 9.359 1.00 29.33 189 HIS L O 1
ATOM 3701 N N . LYS C 3 190 ? -61.625 21.945 11.506 1.00 24.04 190 LYS L N 1
ATOM 3702 C CA . LYS C 3 190 ? -61.609 23.368 11.8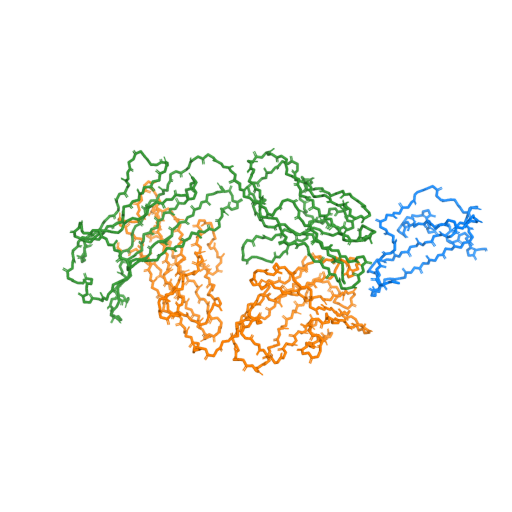04 1.00 23.30 190 LYS L CA 1
ATOM 3703 C C . LYS C 3 190 ? -60.228 23.921 12.111 1.00 24.36 190 LYS L C 1
ATOM 3704 O O . LYS C 3 190 ? -59.840 24.930 11.532 1.00 25.15 190 LYS L O 1
ATOM 3710 N N . VAL C 3 191 ? -59.523 23.319 13.066 1.00 20.08 191 VAL L N 1
ATOM 3711 C CA . VAL C 3 191 ? -58.235 23.830 13.534 1.00 20.15 191 VAL L CA 1
ATOM 3712 C C . VAL C 3 191 ? -57.063 23.198 12.789 1.00 22.76 191 VAL L C 1
ATOM 3713 O O . VAL C 3 191 ? -56.906 21.976 12.812 1.00 24.30 191 VAL L O 1
ATOM 3717 N N . TYR C 3 192 ? -56.250 24.032 12.139 1.00 18.67 192 TYR L N 1
ATOM 3718 C CA . TYR C 3 192 ? -55.059 23.587 11.424 1.00 17.80 192 TYR L CA 1
ATOM 3719 C C . TYR C 3 192 ? -53.855 24.183 12.098 1.00 20.99 192 TYR L C 1
ATOM 3720 O O . TYR C 3 192 ? -53.763 25.402 12.256 1.00 20.04 192 TYR L O 1
ATOM 3729 N N . ALA C 3 193 ? -52.937 23.327 12.531 1.00 17.85 193 ALA L N 1
ATOM 3730 C CA . ALA C 3 193 ? -51.801 23.832 13.265 1.00 17.78 193 ALA L CA 1
ATOM 3731 C C . ALA C 3 193 ? -50.481 23.192 12.891 1.00 19.78 193 ALA L C 1
ATOM 3732 O O . ALA C 3 193 ? -50.414 21.992 12.613 1.00 18.92 193 ALA L O 1
ATOM 3734 N N A CYS C 3 194 ? -49.394 23.978 12.875 0.50 16.27 194 CYS L N 1
ATOM 3735 N N B CYS C 3 194 ? -49.440 23.991 12.964 0.50 17.11 194 CYS L N 1
ATOM 3736 C CA A CYS C 3 194 ? -48.060 23.397 12.690 0.50 14.82 194 CYS L CA 1
ATOM 3737 C CA B CYS C 3 194 ? -48.083 23.569 12.714 0.50 16.15 194 CYS L CA 1
ATOM 3738 C C A CYS C 3 194 ? -47.248 23.743 13.935 0.50 19.33 194 CYS L C 1
ATOM 3739 C C B CYS C 3 194 ? -47.342 23.773 14.035 0.50 19.99 194 CYS L C 1
ATOM 3740 O O A CYS C 3 194 ? -47.198 24.906 14.343 0.50 18.62 194 CYS L O 1
ATOM 3741 O O B CYS C 3 194 ? -47.375 24.885 14.559 0.50 19.45 194 CYS L O 1
ATOM 3746 N N . GLU C 3 195 ? -46.722 22.711 14.593 1.00 16.44 195 GLU L N 1
ATOM 3747 C CA . GLU C 3 195 ? -45.970 22.806 15.852 1.00 16.75 195 GLU L CA 1
ATOM 3748 C C . GLU C 3 195 ? -44.509 22.620 15.550 1.00 18.76 195 GLU L C 1
ATOM 3749 O O . GLU C 3 195 ? -44.109 21.595 14.979 1.00 17.68 195 GLU L O 1
ATOM 3755 N N . VAL C 3 196 ? -43.703 23.620 15.905 1.00 16.19 196 VAL L N 1
ATOM 3756 C CA . VAL C 3 196 ? -42.271 23.595 15.605 1.00 14.95 196 VAL L CA 1
ATOM 3757 C C . VAL C 3 196 ? -41.415 23.426 16.849 1.00 20.23 196 VAL L C 1
ATOM 3758 O O . VAL C 3 196 ? -41.553 24.207 17.798 1.00 19.10 196 VAL L O 1
ATOM 3762 N N . THR C 3 197 ? -40.475 22.465 16.801 1.00 16.55 197 THR L N 1
ATOM 3763 C CA . THR C 3 197 ? -39.497 22.282 17.879 1.00 17.25 197 THR L CA 1
ATOM 3764 C C . THR C 3 197 ? -38.113 22.537 17.295 1.00 19.13 197 THR L C 1
ATOM 3765 O O . THR C 3 197 ? -37.758 21.996 16.247 1.00 17.75 197 THR L O 1
ATOM 3769 N N . HIS C 3 198 ? -37.315 23.351 17.996 1.00 17.06 198 HIS L N 1
ATOM 3770 C CA . HIS C 3 198 ? -35.963 23.686 17.565 1.00 15.23 198 HIS L CA 1
ATOM 3771 C C . HIS C 3 198 ? -35.165 24.113 18.790 1.00 19.13 198 HIS L C 1
ATOM 3772 O O . HIS C 3 198 ? -35.733 24.713 19.713 1.00 20.13 198 HIS L O 1
ATOM 3779 N N . GLN C 3 199 ? -33.863 23.809 18.788 1.00 19.33 199 GLN L N 1
ATOM 3780 C CA . GLN C 3 199 ? -32.897 24.143 19.853 1.00 19.63 199 GLN L CA 1
ATOM 3781 C C . GLN C 3 199 ? -32.997 25.615 20.280 1.00 22.97 199 GLN L C 1
ATOM 3782 O O . GLN C 3 199 ? -32.863 25.907 21.473 1.00 23.89 199 GLN L O 1
ATOM 3788 N N . GLY C 3 200 ? -33.237 26.517 19.326 1.00 18.63 200 GLY L N 1
ATOM 3789 C CA . GLY C 3 200 ? -33.283 27.953 19.604 1.00 19.57 200 GLY L CA 1
ATOM 3790 C C . GLY C 3 200 ? -34.535 28.445 20.296 1.00 22.46 200 GLY L C 1
ATOM 3791 O O . GLY C 3 200 ? -34.586 29.601 20.732 1.00 22.75 200 GLY L O 1
ATOM 3792 N N . LEU C 3 201 ? -35.585 27.600 20.345 1.00 17.42 201 LEU L N 1
ATOM 3793 C CA . LEU C 3 201 ? -36.850 27.964 20.935 1.00 17.21 201 LEU L CA 1
ATOM 3794 C C . LEU C 3 201 ? -36.902 27.482 22.375 1.00 23.01 201 LEU L C 1
ATOM 3795 O O . LEU C 3 201 ? -36.570 26.326 22.635 1.00 22.88 201 LEU L O 1
ATOM 3800 N N . SER C 3 202 ? -37.344 28.344 23.295 1.00 20.22 202 SER L N 1
ATOM 3801 C CA . SER C 3 202 ? -37.468 27.952 24.707 1.00 21.22 202 SER L CA 1
ATOM 3802 C C . SER C 3 202 ? -38.596 26.914 24.912 1.00 25.00 202 SER L C 1
ATOM 3803 O O . SER C 3 202 ? -38.487 26.064 25.798 1.00 25.77 202 SER L O 1
ATOM 3806 N N . SER C 3 203 ? -39.595 26.917 24.014 1.00 20.06 203 SER L N 1
ATOM 3807 C CA . SER C 3 203 ? -40.705 25.977 23.983 1.00 20.22 203 SER L CA 1
ATOM 3808 C C . SER C 3 203 ? -41.115 25.774 22.548 1.00 24.13 203 SER L C 1
ATOM 3809 O O . SER C 3 203 ? -40.924 26.692 21.750 1.00 22.12 203 SER L O 1
ATOM 3812 N N . PRO C 3 204 ? -41.782 24.651 22.225 1.00 22.06 204 PRO L N 1
ATOM 3813 C CA . PRO C 3 204 ? -42.335 24.503 20.863 1.00 21.11 204 PRO L CA 1
ATOM 3814 C C . PRO C 3 204 ? -43.285 25.655 20.526 1.00 25.31 204 PRO L C 1
ATOM 3815 O O . PRO C 3 204 ? -44.062 26.095 21.383 1.00 25.32 204 PRO L O 1
ATOM 3819 N N . VAL C 3 205 ? -43.228 26.135 19.273 1.00 19.62 205 VAL L N 1
ATOM 3820 C CA . VAL C 3 205 ? -44.061 27.228 18.782 1.00 18.78 205 VAL L CA 1
ATOM 3821 C C . VAL C 3 205 ? -45.168 26.651 17.920 1.00 22.95 205 VAL L C 1
ATOM 3822 O O . VAL C 3 205 ? -44.894 25.900 16.990 1.00 22.14 205 VAL L O 1
ATOM 3826 N N . THR C 3 206 ? -46.414 26.996 18.229 1.00 21.80 206 THR L N 1
ATOM 3827 C CA . THR C 3 206 ? -47.537 26.544 17.424 1.00 21.63 206 THR L CA 1
ATOM 3828 C C . THR C 3 206 ? -48.118 27.732 16.681 1.00 26.18 206 THR L C 1
ATOM 3829 O O . THR C 3 206 ? -48.412 28.771 17.287 1.00 26.36 206 THR L O 1
ATOM 3833 N N . LYS C 3 207 ? -48.301 27.574 15.366 1.00 19.88 207 LYS L N 1
ATOM 3834 C CA . LYS C 3 207 ? -48.991 28.578 14.582 1.00 18.94 207 LYS L CA 1
ATOM 3835 C C . LYS C 3 207 ? -50.226 27.848 14.122 1.00 21.91 207 LYS L C 1
ATOM 3836 O O . LYS C 3 207 ? -50.132 26.735 13.603 1.00 19.25 207 LYS L O 1
ATOM 3842 N N . SER C 3 208 ? -51.378 28.435 14.342 1.00 19.65 208 SER L N 1
ATOM 3843 C CA . SER C 3 208 ? -52.601 27.756 13.977 1.00 20.46 208 SER L CA 1
ATOM 3844 C C . SER C 3 208 ? -53.640 28.728 13.476 1.00 24.72 208 SER L C 1
ATOM 3845 O O . SER C 3 208 ? -53.529 29.925 13.709 1.00 23.83 208 SER L O 1
ATOM 3848 N N . PHE C 3 209 ? -54.626 28.215 12.768 1.00 22.02 209 PHE L N 1
ATOM 3849 C CA . PHE C 3 209 ? -55.750 29.010 12.284 1.00 20.40 209 PHE L CA 1
ATOM 3850 C C . PHE C 3 209 ? -57.003 28.138 12.225 1.00 25.57 209 PHE L C 1
ATOM 3851 O O . PHE C 3 209 ? -56.913 26.904 12.187 1.00 23.09 209 PHE L O 1
ATOM 3859 N N . ASN C 3 210 ? -58.167 28.789 12.253 1.00 23.97 210 ASN L N 1
ATOM 3860 C CA . ASN C 3 210 ? -59.457 28.128 12.135 1.00 24.89 210 ASN L CA 1
ATOM 3861 C C . ASN C 3 210 ? -59.910 28.329 10.707 1.00 29.07 210 ASN L C 1
ATOM 3862 O O . ASN C 3 210 ? -59.902 29.469 10.226 1.00 30.53 210 ASN L O 1
ATOM 3867 N N . ARG C 3 211 ? -60.266 27.233 10.011 1.00 24.93 211 ARG L N 1
ATOM 3868 C CA . ARG C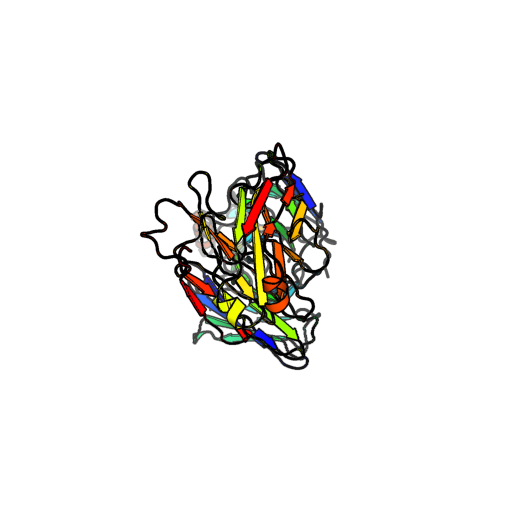 3 211 ? -60.731 27.276 8.623 1.00 26.31 211 ARG L CA 1
ATOM 3869 C C . ARG C 3 211 ? -61.945 28.211 8.505 1.00 37.86 211 ARG L C 1
ATOM 3870 O O . ARG C 3 211 ? -62.822 28.188 9.373 1.00 36.89 211 ARG L O 1
ATOM 3878 N N . GLY C 3 212 ? -61.949 29.034 7.456 1.00 40.54 212 GLY L N 1
ATOM 3879 C CA . GLY C 3 212 ? -63.018 29.985 7.162 1.00 43.15 212 GLY L CA 1
ATOM 3880 C C . GLY C 3 212 ? -62.973 31.256 7.986 1.00 51.72 212 GLY L C 1
ATOM 3881 O O . GLY C 3 212 ? -63.969 31.986 8.047 1.00 53.70 212 GLY L O 1
ATOM 3882 N N . GLU C 3 213 ? -61.819 31.533 8.623 1.00 48.71 213 GLU L N 1
ATOM 3883 C CA . GLU C 3 213 ? -61.625 32.714 9.465 1.00 75.92 213 GLU L CA 1
ATOM 3884 C C . GLU C 3 213 ? -60.303 33.395 9.149 1.00 109.31 213 GLU L C 1
ATOM 3885 O O . GLU C 3 213 ? -60.272 34.606 8.947 1.00 73.60 213 GLU L O 1
#

GO terms:
  GO:0031640 killing of cells of another organism (P, IDA)
  GO:0061844 antimicrobial humoral immune response mediated by antimicrobial peptide (P, IDA)
  GO:0008009 chemokine activity (F, TAS)
  GO:0005576 extracellular region (C, TAS)
  GO:0006935 chemotaxis (P, TAS)
  GO:0006954 inflammatory response (P, TAS)
  GO:0005515 protein binding (F, IPI)
  GO:0002237 response to molecule of bacterial origin (P, IDA)

Organism: Homo sapiens (NCBI:txid9606)

Secondary structure (DSSP, 8-state):
--S-S-SS--S---GGGEEEEEEE-SBTTBSS-EEEEEETTS-EEEE-TT-HHHHHHHHHHH-/--EEEEPPPEEE-TT--EEEEEEEESS-GGGSEEEEEEE-TTS-EEEEEEEETTSS-EEE-TTTTTTEEEEEEGGGTEEEEEE-S--GGG-EEEEEEEESSSTTSEEEE---EEEEE-SSPPBPPEEEEE---TTSEETTEEEEEEEEEEEBSS--EEEEGGGTB-TTEEEPPPEE-TTS-EEEEEEEEEEGGGTTT---EEEEEEGGGTEEEEEE----/---EEEE-SEEEEETT--EEEEEEESS--TT-EEEEEE-TTS--EEEEETTTEEPTT--TTEEEEEETTEEEEEESS--GGG-EEEEEEE-SSSSPEE---EEEEEE---BPPEEEEEPPPHHHHHTTEEEEEEEEEEEBSS--EEEEEETTEEP-SSEEEEEPPPPTTT--EEEEEEEEEEHHHHHT--EEEEEEE-TT-SS-EEEEEETT-

InterPro domains:
  IPR001089 CXC chemokine [PR00437] (42-50)
  IPR001089 CXC chemokine [PR00437] (57-78)
  IPR001089 CXC chemokine [PR00437] (79-97)
  IPR001811 Chemokine interleukin-8-like domain [PF00048] (42-99)
  IPR001811 Chemokine interleukin-8-like domain [SM00199] (40-100)
  IPR018048 CXC chemokine, conserved site [PS00471] (43-87)
  IPR033899 CXC Chemokine domain [cd00273] (40-102)
  IPR036048 Chemokine interleukin-8-like superfamily [SSF54117] (22-103)
  IPR039809 Chemokine beta/gamma/delta [PTHR12015] (18-104)

Foldseek 3Di:
DLADPPPDFDPDDDLQQFPDKDWADADRSHNHIWIWTQGPVRDIGTHDPVDPVVVVSVVVVVD/DWAWAKDAAAEAAAQAKDKMKIFIDDDQLQQWKKWKWWQFPPPGIGTAWIARQVDDDTGGDPVQPPFWDWDHDNVRSMIMIMGGRDDQRPFTWMKMFIDDPHNPDGDGIYPTYGYGYHPDDFDAWDKAKQAWEPVQDDPQKTKIWIKTDFGDDDDKDKDKPVPPDDPQKDWDDWDQDPVRGIITMIMGMDGPVCLPPDWIWMWIAGPHVRDTDIHIHHHD/DKAKAKPDQEDEEAFFAKDKIKIFIPWWLFLQKWKWWAAPPGDTDTAAGSQFHGDPPHDPQWGKDDGIGMIMIMRRGDALLRQTWMKMWGVSDPPIDIYPIYGYAYDDDWDFWDKDKAWADVVVLVVFKTKIKIKTPFGPDPDKDKWKAFLNRTDDDFKDKDKDQQDSHRRTIMMMMIGMDTSVVVVVTFKIWIWMDDPNDPHIDIDIGTPPD

CATH classification: 2.40.50.40

Nearest PDB structures (foldseek):
  5ob5-assembly1_A  TM=1.016E+00  e=2.061E-12  Homo sapiens
  6wzj-assembly1_E  TM=9.838E-01  e=3.150E-10  Macaca fascicularis
  6wzk-assembly1_F  TM=9.587E-01  e=9.427E-10  Macaca fascicularis
  1f9p-assembly1_A  TM=9.342E-01  e=1.537E-07  Homo sapiens
  1f9r-assembly1_A  TM=9.263E-01  e=6.350E-07  Homo sapiens

Radius of gyration: 27.19 Å; Cα contacts (8 Å, |Δi|>4): 1347; chains: 3; bounding box: 90×42×62 Å

Solvent-accessible surface area: 22743 Å² total; per-residue (Å²): 151,44,24,3,92,19,45,118,65,89,181,62,32,96,63,152,62,12,123,51,30,122,84,83,73,74,13,32,26,0,24,85,48,16,2,29,0,29,17,145,111,51,109,151,2,23,4,64,43,71,25,102,111,10,124,121,6,44,96,129,75,153,195,197,41,96,11,79,8,35,22,17,44,36,61,147,67,60,37,47,2,103,0,26,1,105,6,49,51,45,82,13,46,72,45,4,1,0,0,0,21,40,7,117,92,104,20,10,36,12,0,0,0,1,15,1,44,24,70,82,50,76,67,6,140,108,5,137,83,36,7,67,7,60,81,51,88,104,57,30,8,0,60,0,55,0,39,70,5,122,56,125,1,38,4,42,0,9,0,0,19,1,2,78,2,14,4,13,0,19,68,32,0,102,13,2,38,0,16,4,21,92,59,96,57,90,24,13,45,8,16,29,5,24,1,23,92,73,0,38,59,94,49,50,0,0,0,0,0,7,0,21,32,0,24,1,63,36,12,80,23,42,1,43,102,40,93,34,103,94,36,38,24,52,3,65,26,30,107,27,133,84,33,32,44,11,15,4,0,1,0,30,14,75,39,108,24,29,79,112,91,64,18,54,0,26,3,32,0,105,22,33,141,28,169,44,101,48,99,5,103,74,102,142,4,127,12,72,6,57,49,64,55,36,58,7,40,73,43,60,172,2,59,0,57,1,96,0,66,79,86,0,99,22,11,2,0,0,0,13,17,57,60,84,127,25,4,103,9,2,0,27,14,1,70,91,66,13,152,80,10,52,104,44,7,58,13,59,35,77,25,74,78,2,33,0,28,0,62,44,0,52,26,78,2,27,4,29,0,12,0,0,0,9,15,91,64,35,3,28,22,2,92,4,0,109,1,59,2,100,83,106,68,20,46,8,56,10,2,0,1,48,15,17,112,86,2,24,184,82,35,38,0,2,0,0,0,0,0,7,56,0,28,27,110,118,25,112,27,36,6,51,6,68,126,54,111,44,107,89,39,54,68,83,15,49,10,77,4,40,47,174,57,3,5,9,0,2,8,3,25,0,51,22,53,88,66,64,6,72,144,64,114,48,0,7,0,30,0,57,10,134,28,33,128,70,73,48,68,42,38,12,66,75,83,125